Protein AF-0000000066093335 (afdb_homodimer)

Foldseek 3Di:
DQAQFFFDDDPVLVVLLVVQVPDPFFFPDDLQVVLQVLLCVLQVADGKGKFQALLLVLLLLLLLLVLAAFEEEEALQADLSNQVSNVVSRHHYDHAYPDLLSWGDLVSVLVVVVVPPPRHSAYETECPLQADDPLVSNLVSCVVSVHFYEYANQQHQVKDFQNGGPQERGQKYKHWQPRLHLHHLVGIMMITHNDPSSNVSSNCQCCQCWDDDDDPDIDRPDGHDNGTDTSSSSSSSSVSSVCRVVFLVLLVVLLVVCCVLVPPDPFWAWNDHDPSIGGSSSWTKTFGDPVCLVCVVVLQVQCVVVVWHKDFRDDRNCPDPVNCVVPNDDDDPSNVSRRSTIMTTHRTSVDDVVNSVSRSVSSVVSSVVVVVVVVD/DQAQFFFDDDPVLVVLLVVQVPDPFFFPDDLQVVLQVLLCVLQVADGKGKFQALLLVLLLLLLLLVLAAFEEEEALQADLSNQVSNVSSRHHYDHAYPDLLSWGDLVSVLVVVVVPPPRYSAYETECPLQADDPLVSNLVSCVVSVHFYEYANQQHQVKDFQNGGPQERGQKYKHWQPRLHLHHLVGIMMITHNDPSSNVSSNCQCCQCKDDDDDPDIDRDDGHDNGTDTSSSSSSSSVSSVCRVVFLVLLVVLLVVCCVLVPPDPFWAWNDHDPSIGGSSSWTKTFGDPVCLVCVVVLQVQCVVVVWHKDFRDDRNCPDPVNCVVPNDDDHPSNVSRRSTIMTTHGTSVDDVVNSVSSSVSSVVSSVVVVVVVVD

Nearest PDB structures (foldseek):
  2fn6-assembly1_B  TM=9.692E-01  e=1.806E-43  Helicobacter pylori 26695
  4lc3-assembly1_B  TM=9.459E-01  e=5.164E-31  Burkholderia cenocepacia J2315
  4ztc-assembly1_A-2  TM=9.336E-01  e=1.212E-28  Campylobacter jejuni
  4zah-assembly4_H  TM=9.141E-01  e=3.539E-29  Escherichia coli K-12
  1o69-assembly1_A  TM=9.150E-01  e=3.534E-28  Campylobacter jejuni

Secondary structure (DSSP, 8-state):
-B-S------HHHHHHHHHHHTSS-SBSSHHHHHHHHHHHHHHT-SEEEEES-HHHHHHHHHHHTT-TTSEEEE-SSS-THHHHHHHHTT-EEEE--B-TTSSB-HHHHHHHHHH--TTEEEEEEE-GGG----HHHHHHHHHHHT--EEEE-TT-TT-EETTEETTSSSSEEEEE--TTSSS--SS-EEEEES-HHHHHHHHHHHBTTEEE-STT-EEE-S---B-PPBHHHHHHHHHHHHHHHHHHHHHHHHHHHHHHHTTT-SSEEE-PPPTTEE---S-EEEEE-GGGGGGHHHHHHHHHHTTB--B-----GGGSHHHHHHH-----HHHHHHHHHEEEE---TT--HHHHHHHHHHHHHHHHHHHHHHH-/-B-S------HHHHHHHHHHHTSS-SBSSHHHHHHHHHHHHHHT-SEEEEES-HHHHHHHHHHHTT-TTSEEEE-SSS-THHHHHHHHTT-EEEE--B-TTSSB-HHHHHHHHHH--TTEEEEEEE-GGG----HHHHHHHHHHHT--EEEE-TT-TT-EETTEETTSSSSEEEEE--TTSSS--SS-EEEEES-HHHHHHHHHHHBTTEEE-STT-EEE-S---B-PPBHHHHHHHHHHHHHHHHHHHHHHHHHHHHHHHTTT-SSEEE-PPPTTEE---S-EEEEE-GGGGGGHHHHHHHHHHTTB--B-----GGGSHHHHHHH-----HHHHHHHHHEEEE---TT--HHHHHHHHHHHHHHHHHHHHHHH-

InterPro domains:
  IPR000653 DegT/DnrJ/EryC1/StrS aminotransferase [PF01041] (8-362)
  IPR000653 DegT/DnrJ/EryC1/StrS aminotransferase [PIRSF000390] (2-369)
  IPR000653 DegT/DnrJ/EryC1/StrS aminotransferase [PTHR30244] (1-366)
  IPR000653 DegT/DnrJ/EryC1/StrS aminotransferase [cd00616] (13-363)
  IPR015421 Pyridoxal phosphate-dependent transferase, major domain [G3DSA:3.40.640.10] (1-243)
  IPR015422 Pyridoxal phosphate-dependent transferase, small domain [G3DSA:3.90.1150.10] (247-372)
  IPR015424 Pyridoxal phosphate-dependent transferase [SSF53383] (3-369)
  IPR020026 UDP-4-amino-4,6-dideoxy-N-acetyl-beta-L-altrosamine transaminase [TIGR03588] (1-367)

pLDDT: mean 97.25, std 5.16, range [36.69, 98.94]

Solvent-accessible surface area (backbone atoms only — not comparable to full-atom values): 37496 Å² total; per-residue (Å²): 113,47,44,28,48,57,62,88,77,55,69,70,45,50,53,42,33,52,54,33,62,69,43,97,51,42,46,86,34,69,38,42,56,52,28,26,50,49,51,16,63,74,36,68,34,75,34,48,38,64,19,39,17,33,44,53,25,45,23,39,52,36,42,64,63,61,22,53,80,19,31,32,41,28,50,35,58,39,69,58,47,70,63,47,16,36,45,74,34,44,23,45,80,45,72,38,50,33,43,94,68,50,23,62,27,64,67,59,48,48,57,50,47,71,75,64,52,86,58,47,39,30,38,38,46,48,17,39,45,3,39,67,52,69,53,68,64,48,51,50,51,28,58,74,67,71,32,52,36,34,34,43,27,37,38,14,65,85,9,27,53,72,89,35,41,48,52,49,84,37,63,34,17,31,31,34,15,34,41,65,31,85,38,37,31,44,48,14,16,23,34,28,18,72,49,58,68,55,45,52,49,32,51,33,31,30,50,43,15,48,44,81,70,57,94,78,43,62,38,29,69,42,94,35,40,72,34,67,41,29,14,37,35,23,39,29,35,48,55,35,59,74,45,34,66,62,40,38,50,43,12,47,53,49,47,49,52,47,57,62,72,50,57,89,47,94,60,40,49,72,68,83,77,56,88,57,44,40,58,25,37,47,40,44,53,36,34,39,38,77,91,44,38,88,43,41,65,58,52,53,51,52,36,45,74,72,35,36,28,60,44,58,81,34,65,43,41,55,72,21,60,37,36,29,73,72,71,39,91,76,86,44,69,51,48,55,52,46,48,53,25,36,37,24,37,58,31,34,52,88,57,53,68,68,55,49,49,51,52,53,53,52,51,50,52,52,52,52,50,54,55,49,61,67,76,97,114,47,44,28,48,59,63,88,76,54,70,70,46,51,52,42,32,51,54,34,62,68,42,94,51,41,47,87,35,68,36,41,55,50,28,24,50,50,51,16,64,74,37,69,34,75,34,48,36,66,19,40,17,33,42,54,25,46,23,39,52,37,43,63,63,61,22,53,80,19,31,32,41,27,50,34,58,39,69,59,47,70,61,47,16,37,45,75,34,43,21,43,80,44,73,39,50,34,44,95,68,50,22,61,27,64,68,60,46,48,57,50,47,71,74,64,52,86,57,46,40,29,38,38,46,49,18,38,45,3,41,69,53,70,54,68,64,47,51,51,51,29,59,74,68,72,31,52,37,33,33,43,27,38,38,14,65,82,8,27,53,72,88,35,43,48,53,50,83,37,61,34,17,32,32,34,16,34,42,65,32,83,38,38,32,44,47,14,15,24,33,28,17,74,48,58,68,55,45,52,49,35,52,33,30,29,52,42,14,48,45,80,68,58,93,78,44,62,40,30,68,42,96,36,39,73,34,67,41,28,14,38,36,24,38,28,35,46,55,36,59,75,45,34,66,63,41,38,50,43,14,47,52,48,48,51,51,48,57,62,72,50,57,89,48,94,58,40,47,72,68,83,77,56,90,58,45,40,59,28,37,46,42,44,54,35,34,40,38,76,92,45,38,87,44,42,66,60,52,53,52,52,36,44,73,71,36,38,30,62,46,58,83,34,67,42,41,56,71,21,59,37,36,30,73,71,72,39,93,75,86,42,70,51,47,54,52,45,47,54,24,36,38,24,36,60,31,34,53,89,58,53,70,69,54,49,49,51,50,53,53,52,52,51,53,53,52,53,50,55,55,50,60,68,75,96

Structure (mmCIF, N/CA/C/O backbone):
data_AF-0000000066093335-model_v1
#
loop_
_entity.id
_entity.type
_entity.pdbx_description
1 polymer 'UDP-4-amino-4,6-dideoxy-N-acetyl-beta-L-altrosamine transaminase'
#
loop_
_atom_site.group_PDB
_atom_site.id
_atom_site.type_symbol
_atom_site.label_atom_id
_atom_site.label_alt_id
_atom_site.label_comp_id
_atom_site.label_asym_id
_atom_site.label_entity_id
_atom_site.label_seq_id
_atom_site.pdbx_PDB_ins_code
_atom_site.Cartn_x
_atom_site.Cartn_y
_atom_site.Cartn_z
_atom_site.occupancy
_atom_site.B_iso_or_equiv
_atom_site.auth_seq_id
_atom_site.auth_comp_id
_atom_site.auth_asym_id
_atom_site.auth_atom_id
_atom_site.pdbx_PDB_model_num
ATOM 1 N N . MET A 1 1 ? 9.398 27.891 -8.133 1 90.19 1 MET A N 1
ATOM 2 C CA . MET A 1 1 ? 8.391 28.016 -7.094 1 90.19 1 MET A CA 1
ATOM 3 C C . MET A 1 1 ? 8.891 27.453 -5.77 1 90.19 1 MET A C 1
ATOM 5 O O . MET A 1 1 ? 9.484 26.375 -5.738 1 90.19 1 MET A O 1
ATOM 9 N N . LEU A 1 2 ? 8.789 28.297 -4.738 1 95.31 2 LEU A N 1
ATOM 10 C CA . LEU A 1 2 ? 9.094 27.828 -3.383 1 95.31 2 LEU A CA 1
ATOM 11 C C . LEU A 1 2 ? 7.867 27.188 -2.74 1 95.31 2 LEU A C 1
ATOM 13 O O . LEU A 1 2 ? 6.984 27.891 -2.24 1 95.31 2 LEU A O 1
ATOM 17 N N . THR A 1 3 ? 7.891 25.828 -2.682 1 94.75 3 THR A N 1
ATOM 18 C CA . THR A 1 3 ? 6.719 25.109 -2.201 1 94.75 3 THR A CA 1
ATOM 19 C C . THR A 1 3 ? 6.664 25.125 -0.676 1 94.75 3 THR A C 1
ATOM 21 O O . THR A 1 3 ? 7.668 25.406 -0.016 1 94.75 3 THR A O 1
ATOM 24 N N . TYR A 1 4 ? 5.473 24.828 -0.169 1 94.56 4 TYR A N 1
ATOM 25 C CA . TYR A 1 4 ? 5.297 24.875 1.278 1 94.56 4 TYR A CA 1
ATOM 26 C C . TYR A 1 4 ? 6.152 23.812 1.965 1 94.56 4 TYR A C 1
ATOM 28 O O . TYR A 1 4 ? 6.449 23.938 3.156 1 94.56 4 TYR A O 1
ATOM 36 N N . SER A 1 5 ? 6.469 22.703 1.222 1 92.56 5 SER A N 1
ATOM 37 C CA . SER A 1 5 ? 7.309 21.594 1.674 1 92.56 5 SER A CA 1
ATOM 38 C C . SER A 1 5 ? 8.117 21 0.52 1 92.56 5 SER A C 1
ATOM 40 O O . SER A 1 5 ? 7.801 21.234 -0.648 1 92.56 5 SER A O 1
ATOM 42 N N . HIS A 1 6 ? 9.203 20.328 0.887 1 92.12 6 HIS A N 1
ATOM 43 C CA . HIS A 1 6 ? 10.047 19.719 -0.131 1 92.12 6 HIS A CA 1
ATOM 44 C C . HIS A 1 6 ? 10.867 18.578 0.449 1 92.12 6 HIS A C 1
ATOM 46 O O . HIS A 1 6 ? 11.438 18.703 1.535 1 92.12 6 HIS A O 1
ATOM 52 N N . GLN A 1 7 ? 10.938 17.484 -0.279 1 93.75 7 GLN A N 1
ATOM 53 C CA . GLN A 1 7 ? 11.797 16.375 0.151 1 93.75 7 GLN A CA 1
ATOM 54 C C . GLN A 1 7 ? 13.273 16.75 0.045 1 93.75 7 GLN A C 1
ATOM 56 O O . GLN A 1 7 ? 13.633 17.641 -0.725 1 93.75 7 GLN A O 1
ATOM 61 N N . ASN A 1 8 ? 14.047 16.094 0.83 1 95.12 8 ASN A N 1
ATOM 62 C CA . ASN A 1 8 ? 15.5 16.203 0.784 1 95.12 8 ASN A CA 1
ATOM 63 C C . ASN A 1 8 ? 16.156 14.93 0.277 1 95.12 8 ASN A C 1
ATOM 65 O O . ASN A 1 8 ? 16.203 13.922 0.992 1 95.12 8 ASN A O 1
ATOM 69 N N . ILE A 1 9 ? 16.641 14.898 -0.975 1 97.19 9 ILE A N 1
ATOM 70 C CA . ILE A 1 9 ? 17.359 13.773 -1.562 1 97.19 9 ILE A CA 1
ATOM 71 C C . ILE A 1 9 ? 18.766 14.211 -1.969 1 97.19 9 ILE A C 1
ATOM 73 O O . ILE A 1 9 ? 18.922 15.094 -2.816 1 97.19 9 ILE A O 1
ATOM 77 N N . ASP A 1 10 ? 19.781 13.68 -1.357 1 96.94 10 ASP A N 1
ATOM 78 C CA . ASP A 1 10 ? 21.156 14.008 -1.724 1 96.94 10 ASP A CA 1
ATOM 79 C C . ASP A 1 10 ? 21.891 12.766 -2.203 1 96.94 10 ASP A C 1
ATOM 81 O O . ASP A 1 10 ? 21.281 11.719 -2.439 1 96.94 10 ASP A O 1
ATOM 85 N N . GLN A 1 11 ? 23.188 12.906 -2.451 1 97.5 11 GLN A N 1
ATOM 86 C CA . GLN A 1 11 ? 23.969 11.828 -3.043 1 97.5 11 GLN A CA 1
ATOM 87 C C . GLN A 1 11 ? 24.016 10.609 -2.123 1 97.5 11 GLN A C 1
ATOM 89 O O . GLN A 1 11 ? 24.047 9.477 -2.596 1 97.5 11 GLN A O 1
ATOM 94 N N . SER A 1 12 ? 24.062 10.797 -0.814 1 98.19 12 SER A N 1
ATOM 95 C CA . SER A 1 12 ? 24.094 9.664 0.108 1 98.19 12 SER A CA 1
ATOM 96 C C . SER A 1 12 ? 22.844 8.82 -0.009 1 98.19 12 SER A C 1
ATOM 98 O O . SER A 1 12 ? 22.875 7.602 0.182 1 98.19 12 SER A O 1
ATOM 100 N N . ASP A 1 13 ? 21.688 9.414 -0.302 1 98.19 13 ASP A N 1
ATOM 101 C CA . ASP A 1 13 ? 20.438 8.688 -0.544 1 98.19 13 ASP A CA 1
ATOM 102 C C . ASP A 1 13 ? 20.547 7.844 -1.812 1 98.19 13 ASP A C 1
ATOM 104 O O . ASP A 1 13 ? 20.125 6.684 -1.822 1 98.19 13 ASP A O 1
ATOM 108 N N . ILE A 1 14 ? 21.062 8.469 -2.857 1 97.56 14 ILE A N 1
ATOM 109 C CA . ILE A 1 14 ? 21.219 7.785 -4.137 1 97.56 14 ILE A CA 1
ATOM 110 C C . ILE A 1 14 ? 22.141 6.57 -3.965 1 97.56 14 ILE A C 1
ATOM 112 O O . ILE A 1 14 ? 21.828 5.484 -4.461 1 97.56 14 ILE A O 1
ATOM 116 N N . ASP A 1 15 ? 23.219 6.738 -3.242 1 97.88 15 ASP A N 1
ATOM 117 C CA . ASP A 1 15 ? 24.188 5.656 -3.016 1 97.88 15 ASP A CA 1
ATOM 118 C C . ASP A 1 15 ? 23.531 4.512 -2.236 1 97.88 15 ASP A C 1
ATOM 120 O O . ASP A 1 15 ? 23.75 3.34 -2.557 1 97.88 15 ASP A O 1
ATOM 124 N N . THR A 1 16 ? 22.828 4.879 -1.236 1 97.38 16 THR A 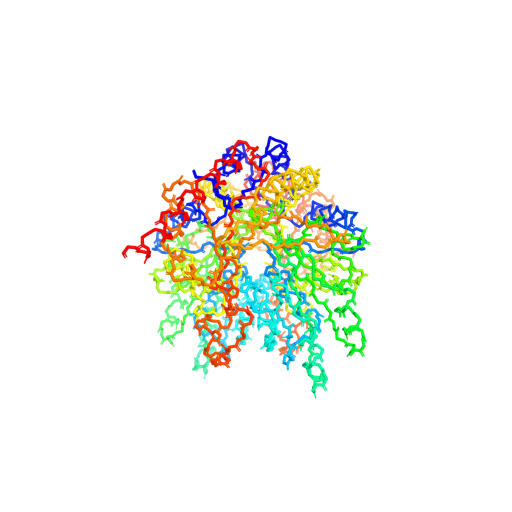N 1
ATOM 125 C CA . THR A 1 16 ? 22.156 3.885 -0.402 1 97.38 16 THR A CA 1
ATOM 126 C C . THR A 1 16 ? 21.141 3.088 -1.215 1 97.38 16 THR A C 1
ATOM 128 O O . THR A 1 16 ? 21.047 1.868 -1.069 1 97.38 16 THR A O 1
ATOM 131 N N . LEU A 1 17 ? 20.406 3.748 -2.018 1 96.69 17 LEU A N 1
ATOM 132 C CA . LEU A 1 17 ? 19.406 3.084 -2.838 1 96.69 17 LEU A CA 1
ATOM 133 C C . LEU A 1 17 ? 20.062 2.18 -3.875 1 96.69 17 LEU A C 1
ATOM 135 O O . LEU A 1 17 ? 19.562 1.087 -4.156 1 96.69 17 LEU A O 1
ATOM 139 N N . THR A 1 18 ? 21.109 2.656 -4.492 1 96.69 18 THR A N 1
ATOM 140 C CA . THR A 1 18 ? 21.859 1.867 -5.469 1 96.69 18 THR A CA 1
ATOM 141 C C . THR A 1 18 ? 22.344 0.559 -4.852 1 96.69 18 THR A C 1
ATOM 143 O O . THR A 1 18 ? 22.219 -0.504 -5.465 1 96.69 18 THR A O 1
ATOM 146 N N . LYS A 1 19 ? 22.844 0.656 -3.676 1 97.12 19 LYS A N 1
ATOM 147 C CA . LYS A 1 19 ? 23.312 -0.534 -2.971 1 97.12 19 LYS A CA 1
ATOM 148 C C . LYS A 1 19 ? 22.156 -1.49 -2.688 1 97.12 19 LYS A C 1
ATOM 150 O O . LYS A 1 19 ? 22.281 -2.701 -2.875 1 97.12 19 LYS A O 1
ATOM 155 N N . ALA A 1 20 ? 21.031 -0.947 -2.219 1 96.94 20 ALA A N 1
ATOM 156 C CA . ALA A 1 20 ? 19.875 -1.762 -1.885 1 96.94 20 ALA A CA 1
ATOM 157 C C . ALA A 1 20 ? 19.328 -2.473 -3.119 1 96.94 20 ALA A C 1
ATOM 159 O O . ALA A 1 20 ? 18.844 -3.602 -3.029 1 96.94 20 ALA A O 1
ATOM 160 N N . LEU A 1 21 ? 19.391 -1.822 -4.301 1 95.75 21 LEU A N 1
ATOM 161 C CA . LEU A 1 21 ? 18.875 -2.379 -5.547 1 95.75 21 LEU A CA 1
ATOM 162 C C . LEU A 1 21 ? 19.703 -3.576 -5.992 1 95.75 21 LEU A C 1
ATOM 164 O O . LEU A 1 21 ? 19.219 -4.445 -6.715 1 95.75 21 LEU A O 1
ATOM 168 N N . LYS A 1 22 ? 20.891 -3.604 -5.574 1 94.31 22 LYS A N 1
ATOM 169 C CA . LYS A 1 22 ? 21.812 -4.672 -5.98 1 94.31 22 LYS A CA 1
ATOM 170 C C . LYS A 1 22 ? 21.734 -5.852 -5.016 1 94.31 22 LYS A C 1
ATOM 172 O O . LYS A 1 22 ? 22.312 -6.906 -5.27 1 94.31 22 LYS A O 1
ATOM 177 N N . ASP A 1 23 ? 21 -5.68 -3.938 1 93.12 23 ASP A N 1
ATOM 178 C CA . ASP A 1 23 ? 20.875 -6.746 -2.949 1 93.12 23 ASP A CA 1
ATOM 179 C C . ASP A 1 23 ? 20.047 -7.906 -3.5 1 93.12 23 ASP A C 1
ATOM 181 O O . ASP A 1 23 ? 19.281 -7.738 -4.457 1 93.12 23 ASP A O 1
ATOM 185 N N . GLU A 1 24 ? 20.203 -9.086 -2.836 1 91.56 24 GLU A N 1
ATOM 186 C CA . GLU A 1 24 ? 19.516 -10.312 -3.246 1 91.56 24 GLU A CA 1
ATOM 187 C C . GLU A 1 24 ? 18.016 -10.219 -2.971 1 91.56 24 GLU A C 1
ATOM 189 O O . GLU A 1 24 ? 17.219 -10.828 -3.676 1 91.56 24 GLU A O 1
ATOM 194 N N . ILE A 1 25 ? 17.672 -9.523 -1.938 1 94.75 25 ILE A N 1
ATOM 195 C CA . ILE A 1 25 ? 16.281 -9.422 -1.516 1 94.75 25 ILE A CA 1
ATOM 196 C C . ILE A 1 25 ? 15.82 -7.969 -1.634 1 94.75 25 ILE A C 1
ATOM 198 O O . ILE A 1 25 ? 16.359 -7.082 -0.969 1 94.75 25 ILE A O 1
ATOM 202 N N . LEU A 1 26 ? 14.852 -7.711 -2.455 1 96.88 26 LEU A N 1
ATOM 203 C CA . LEU A 1 26 ? 14.383 -6.355 -2.715 1 96.88 26 LEU A CA 1
ATOM 204 C C . LEU A 1 26 ? 13.203 -6.008 -1.81 1 96.88 26 LEU A C 1
ATOM 206 O O . LEU A 1 26 ? 12.844 -4.836 -1.672 1 96.88 26 LEU A O 1
ATOM 210 N N . THR A 1 27 ? 12.531 -6.977 -1.245 1 96.69 27 THR A N 1
ATOM 211 C CA . THR A 1 27 ? 11.406 -6.797 -0.334 1 96.69 27 THR A CA 1
ATOM 212 C C . THR A 1 27 ? 11.328 -7.949 0.663 1 96.69 27 THR A C 1
ATOM 214 O O . THR A 1 27 ? 11.75 -9.07 0.361 1 96.69 27 THR A O 1
ATOM 217 N N . GLY A 1 28 ? 10.859 -7.578 1.871 1 95.12 28 GLY A N 1
ATOM 218 C CA . GLY A 1 28 ? 10.711 -8.586 2.91 1 95.12 28 GLY A CA 1
ATOM 219 C C . GLY A 1 28 ? 12.039 -9.047 3.484 1 95.12 28 GLY A C 1
ATOM 220 O O . GLY A 1 28 ? 12.141 -10.141 4.039 1 95.12 28 GLY A O 1
ATOM 221 N N . GLY A 1 29 ? 13.07 -8.258 3.301 1 96.69 29 GLY A N 1
ATOM 222 C CA . GLY A 1 29 ? 14.398 -8.664 3.732 1 96.69 29 GLY A CA 1
ATOM 223 C C . GLY A 1 29 ? 14.875 -7.93 4.973 1 96.69 29 GLY A C 1
ATOM 224 O O . GLY A 1 29 ? 14.062 -7.445 5.762 1 96.69 29 GLY A O 1
ATOM 225 N N . LYS A 1 30 ? 16.156 -7.918 5.184 1 97.75 30 LYS A N 1
ATOM 226 C CA . LYS A 1 30 ? 16.766 -7.453 6.426 1 97.75 30 LYS A CA 1
ATOM 227 C C . LYS A 1 30 ? 16.594 -5.945 6.59 1 97.75 30 LYS A C 1
ATOM 229 O O . LYS A 1 30 ? 16.578 -5.438 7.715 1 97.75 30 LYS A O 1
ATOM 234 N N . LYS A 1 31 ? 16.516 -5.16 5.449 1 98.56 31 LYS A N 1
ATOM 235 C CA . LYS A 1 31 ? 16.422 -3.705 5.539 1 98.56 31 LYS A CA 1
ATOM 236 C C . LYS A 1 31 ? 15.117 -3.281 6.223 1 98.56 31 LYS A C 1
ATOM 238 O O . LYS A 1 31 ? 15.047 -2.207 6.82 1 98.56 31 LYS A O 1
ATOM 243 N N . VAL A 1 32 ? 14.047 -4.137 6.125 1 98.75 32 VAL A N 1
ATOM 244 C CA . VAL A 1 32 ? 12.789 -3.85 6.801 1 98.75 32 VAL A CA 1
ATOM 245 C C . VAL A 1 32 ? 13.008 -3.83 8.312 1 98.75 32 VAL A C 1
ATOM 247 O O . VAL A 1 32 ? 12.664 -2.85 8.984 1 98.75 32 VAL A O 1
ATOM 250 N N . ASN A 1 33 ? 13.648 -4.867 8.82 1 98.62 33 ASN A N 1
ATOM 251 C CA . ASN A 1 33 ? 13.938 -4.945 10.25 1 98.62 33 ASN A CA 1
ATOM 252 C C . ASN A 1 33 ? 14.891 -3.836 10.688 1 98.62 33 ASN A C 1
ATOM 254 O O . ASN A 1 33 ? 14.727 -3.27 11.773 1 98.62 33 ASN A O 1
ATOM 258 N N . GLU A 1 34 ? 15.867 -3.582 9.883 1 98.88 34 GLU A N 1
ATOM 259 C CA . GLU A 1 34 ? 16.844 -2.543 10.211 1 98.88 34 GLU A CA 1
ATOM 260 C C . GLU A 1 34 ? 16.172 -1.178 10.328 1 98.88 34 GLU A C 1
ATOM 262 O O . GLU A 1 34 ? 16.5 -0.396 11.227 1 98.88 34 GLU A O 1
ATOM 267 N N . PHE A 1 35 ? 15.289 -0.874 9.43 1 98.94 35 PHE A N 1
ATOM 268 C CA . PHE A 1 35 ? 14.594 0.404 9.484 1 98.94 35 PHE A CA 1
ATOM 269 C C . PHE A 1 35 ? 13.695 0.479 10.711 1 98.94 35 PHE A C 1
ATOM 271 O O . PHE A 1 35 ? 13.648 1.509 11.391 1 98.94 35 PHE A O 1
ATOM 278 N N . GLU A 1 36 ? 12.953 -0.623 11 1 98.94 36 GLU A N 1
ATOM 279 C CA . GLU A 1 36 ? 12.117 -0.68 12.195 1 98.94 36 GLU A CA 1
ATOM 280 C C . GLU A 1 36 ? 12.953 -0.471 13.453 1 98.94 36 GLU A C 1
ATOM 282 O O . GLU A 1 36 ? 12.57 0.288 14.344 1 98.94 36 GLU A O 1
ATOM 287 N N . GLU A 1 37 ? 14.094 -1.074 13.508 1 98.88 37 GLU A N 1
ATOM 288 C CA . GLU A 1 37 ? 15 -0.913 14.641 1 98.88 37 GLU A CA 1
ATOM 289 C C . GLU A 1 37 ? 15.508 0.522 14.742 1 98.88 37 GLU A C 1
ATOM 291 O O . GLU A 1 37 ? 15.602 1.077 15.844 1 98.88 37 GLU A O 1
ATOM 296 N N . ALA A 1 38 ? 15.883 1.096 13.633 1 98.94 38 ALA A N 1
ATOM 297 C CA . ALA A 1 38 ? 16.359 2.477 13.609 1 98.94 38 ALA A CA 1
ATOM 298 C C . ALA A 1 38 ? 15.297 3.434 14.141 1 98.94 38 ALA A C 1
ATOM 300 O O . ALA A 1 38 ? 15.609 4.371 14.875 1 98.94 38 ALA A O 1
ATOM 301 N N . LEU A 1 39 ? 14.062 3.209 13.75 1 98.88 39 LEU A N 1
ATOM 302 C CA . LEU A 1 39 ? 12.961 4.027 14.242 1 98.88 39 LEU A CA 1
ATOM 303 C C . LEU A 1 39 ? 12.805 3.887 15.75 1 98.88 39 LEU A C 1
ATOM 305 O O . LEU A 1 39 ? 12.625 4.879 16.453 1 98.88 39 LEU A O 1
ATOM 309 N N . CYS A 1 40 ? 12.828 2.637 16.203 1 98.81 40 CYS A N 1
ATOM 310 C CA . CYS A 1 40 ? 12.711 2.377 17.641 1 98.81 40 CYS A CA 1
ATOM 311 C C . CYS A 1 40 ? 13.812 3.098 18.406 1 98.81 40 CYS A C 1
ATOM 313 O O . CYS A 1 40 ? 13.539 3.75 19.422 1 98.81 40 CYS A O 1
ATOM 315 N N . GLU A 1 41 ? 15 2.975 17.938 1 98.69 41 GLU A N 1
ATOM 316 C CA . GLU A 1 41 ? 16.141 3.619 18.594 1 98.69 41 GLU A CA 1
ATOM 317 C C . GLU A 1 41 ? 15.984 5.137 18.594 1 98.69 41 GLU A C 1
ATOM 319 O O . GLU A 1 41 ? 16.234 5.785 19.609 1 98.69 41 GLU A O 1
ATOM 324 N N . TYR A 1 42 ? 15.609 5.695 17.516 1 98.5 42 TYR A N 1
ATOM 325 C CA . TYR A 1 42 ? 15.484 7.141 17.375 1 98.5 42 TYR A CA 1
ATOM 326 C C . TYR A 1 42 ? 14.445 7.699 18.344 1 98.5 42 TYR A C 1
ATOM 328 O O . TYR A 1 42 ? 14.641 8.766 18.922 1 98.5 42 TYR A O 1
ATOM 336 N N . MET A 1 43 ? 13.281 7.008 18.531 1 97.75 43 MET A N 1
ATOM 337 C CA . MET A 1 43 ? 12.156 7.551 19.281 1 97.75 43 MET A CA 1
ATOM 338 C C . MET A 1 43 ? 12.164 7.039 20.719 1 97.75 43 MET A C 1
ATOM 340 O O . MET A 1 43 ? 11.422 7.539 21.562 1 97.75 43 MET A O 1
ATOM 344 N N . GLY A 1 44 ? 12.992 6.039 20.984 1 97.62 44 GLY A N 1
ATOM 345 C CA . GLY A 1 44 ? 13 5.441 22.312 1 97.62 44 GLY A CA 1
ATOM 346 C C . GLY A 1 44 ? 11.789 4.566 22.578 1 97.62 44 GLY A C 1
ATOM 347 O O . GLY A 1 44 ? 11.234 4.59 23.672 1 97.62 44 GLY A O 1
ATOM 348 N N . VAL A 1 45 ? 11.281 3.914 21.594 1 98.06 45 VAL A N 1
ATOM 349 C CA . VAL A 1 45 ? 10.172 2.969 21.703 1 98.06 45 VAL A CA 1
ATOM 350 C C . VAL A 1 45 ? 10.68 1.549 21.469 1 98.06 45 VAL A C 1
ATOM 352 O O . VAL A 1 45 ? 11.789 1.355 20.969 1 98.06 45 VAL A O 1
ATOM 355 N N . LYS A 1 46 ? 9.906 0.528 21.781 1 98.69 46 LYS A N 1
ATOM 356 C CA . LYS A 1 46 ? 10.414 -0.839 21.797 1 98.69 46 LYS A CA 1
ATOM 357 C C . LYS A 1 46 ? 10.148 -1.542 20.469 1 98.69 46 LYS A C 1
ATOM 359 O O . LYS A 1 46 ? 10.938 -2.385 20.031 1 98.69 46 LYS A O 1
ATOM 364 N N . HIS A 1 47 ? 9.016 -1.274 19.844 1 98.88 47 HIS A N 1
ATOM 365 C CA . HIS A 1 47 ? 8.617 -2.029 18.656 1 98.88 47 HIS A CA 1
ATOM 366 C C . HIS A 1 47 ? 8.109 -1.104 17.562 1 98.88 47 HIS A C 1
ATOM 368 O O . HIS A 1 47 ? 7.555 -0.041 17.844 1 98.88 47 HIS A O 1
ATOM 374 N N . ALA A 1 48 ? 8.328 -1.461 16.328 1 98.94 48 ALA A N 1
ATOM 375 C CA . ALA A 1 48 ? 7.863 -0.716 15.164 1 98.94 48 ALA A CA 1
ATOM 376 C C . ALA A 1 48 ? 7.477 -1.659 14.031 1 98.94 48 ALA A C 1
ATOM 378 O O . ALA A 1 48 ? 7.977 -2.783 13.953 1 98.94 48 ALA A O 1
ATOM 379 N N . CYS A 1 49 ? 6.578 -1.268 13.242 1 98.94 49 CYS A N 1
ATOM 380 C CA . CYS A 1 49 ? 6.211 -1.905 11.977 1 98.94 49 CYS A CA 1
ATOM 381 C C . CYS A 1 49 ? 6.133 -0.882 10.852 1 98.94 49 CYS A C 1
ATOM 383 O O . CYS A 1 49 ? 5.352 0.068 10.922 1 98.94 49 CYS A O 1
ATOM 385 N N . VAL A 1 50 ? 6.984 -1.051 9.859 1 98.94 50 VAL A N 1
ATOM 386 C CA . VAL A 1 50 ? 6.918 -0.158 8.703 1 98.94 50 VAL A CA 1
ATOM 387 C C . VAL A 1 50 ? 5.93 -0.709 7.68 1 98.94 50 VAL A C 1
ATOM 389 O O . VAL A 1 50 ? 5.781 -1.926 7.543 1 98.94 50 VAL A O 1
ATOM 392 N N . LEU A 1 51 ? 5.223 0.149 7.035 1 98.88 51 LEU A N 1
ATOM 393 C CA . LEU A 1 51 ? 4.195 -0.186 6.055 1 98.88 51 LEU A CA 1
ATOM 394 C C . LEU A 1 51 ? 4.32 0.696 4.816 1 98.88 51 LEU A C 1
ATOM 396 O O . LEU A 1 51 ? 5.059 1.683 4.82 1 98.88 51 LEU A O 1
ATOM 400 N N . ASN A 1 52 ? 3.574 0.394 3.777 1 98.81 52 ASN A N 1
ATOM 401 C CA . ASN A 1 52 ? 3.697 1.046 2.479 1 98.81 52 ASN A CA 1
ATOM 402 C C . ASN A 1 52 ? 3.111 2.455 2.5 1 98.81 52 ASN A C 1
ATOM 404 O O . ASN A 1 52 ? 3.305 3.227 1.561 1 98.81 52 ASN A O 1
ATOM 408 N N . SER A 1 53 ? 2.387 2.814 3.551 1 98.75 53 SER A N 1
ATOM 409 C CA . SER A 1 53 ? 1.839 4.156 3.723 1 98.75 53 SER A CA 1
ATOM 410 C C . SER A 1 53 ? 1.397 4.395 5.16 1 98.75 53 SER A C 1
ATOM 412 O O . SER A 1 53 ? 1.22 3.445 5.926 1 98.75 53 SER A O 1
ATOM 414 N N . ALA A 1 54 ? 1.251 5.676 5.508 1 98.81 54 ALA A N 1
ATOM 415 C CA . ALA A 1 54 ? 0.682 5.996 6.812 1 98.81 54 ALA A CA 1
ATOM 416 C C . ALA A 1 54 ? -0.787 5.586 6.887 1 98.81 54 ALA A C 1
ATOM 418 O O . ALA A 1 54 ? -1.273 5.188 7.945 1 98.81 54 ALA A O 1
ATOM 419 N N . THR A 1 55 ? -1.532 5.672 5.777 1 98.88 55 THR A N 1
ATOM 420 C CA . THR A 1 55 ? -2.916 5.211 5.734 1 98.88 55 THR A CA 1
ATOM 421 C C . THR A 1 55 ? -3.008 3.734 6.105 1 98.88 55 THR A C 1
ATOM 423 O O . THR A 1 55 ? -3.855 3.342 6.906 1 98.88 55 THR A O 1
ATOM 426 N N . SER A 1 56 ? -2.119 2.932 5.5 1 98.88 56 SER A N 1
ATOM 427 C CA . SER A 1 56 ? -2.059 1.515 5.84 1 98.88 56 SER A CA 1
ATOM 428 C C . SER A 1 56 ? -1.725 1.315 7.316 1 98.88 56 SER A C 1
ATOM 430 O O . SER A 1 56 ? -2.275 0.426 7.969 1 98.88 56 SER A O 1
ATOM 432 N N . ALA A 1 57 ? -0.798 2.113 7.801 1 98.94 57 ALA A N 1
ATOM 433 C CA . ALA A 1 57 ? -0.417 2.045 9.211 1 98.94 57 ALA A CA 1
ATOM 434 C C . ALA A 1 57 ? -1.61 2.336 10.117 1 98.94 57 ALA A C 1
ATOM 436 O O . ALA A 1 57 ? -1.861 1.605 11.078 1 98.94 57 ALA A O 1
ATOM 437 N N . LEU A 1 58 ? -2.34 3.393 9.82 1 98.94 58 LEU A N 1
ATOM 438 C CA . LEU A 1 58 ? -3.541 3.754 10.57 1 98.94 58 LEU A CA 1
ATOM 439 C C . LEU A 1 58 ? -4.578 2.637 10.508 1 98.94 58 LEU A C 1
ATOM 441 O O . LEU A 1 58 ? -5.141 2.25 11.531 1 98.94 58 LEU A O 1
ATOM 445 N N . HIS A 1 59 ? -4.805 2.125 9.312 1 98.94 59 HIS A N 1
ATOM 446 C CA . HIS A 1 59 ? -5.793 1.07 9.117 1 98.94 59 HIS A CA 1
ATOM 447 C C . HIS A 1 59 ? -5.496 -0.136 10 1 98.94 59 HIS A C 1
ATOM 449 O O . HIS A 1 59 ? -6.379 -0.615 10.719 1 98.94 59 HIS A O 1
ATOM 455 N N . LEU A 1 60 ? -4.266 -0.588 9.922 1 98.94 60 LEU A N 1
ATOM 456 C CA . LEU A 1 60 ? -3.93 -1.792 10.68 1 98.94 60 LEU A CA 1
ATOM 457 C C . LEU A 1 60 ? -3.859 -1.496 12.172 1 98.94 60 LEU A C 1
ATOM 459 O O . LEU A 1 60 ? -4.148 -2.367 12.992 1 98.94 60 LEU A O 1
ATOM 463 N N . ALA A 1 61 ? -3.455 -0.269 12.562 1 98.94 61 ALA A N 1
ATOM 464 C CA . ALA A 1 61 ? -3.5 0.117 13.969 1 98.94 61 ALA A CA 1
ATOM 465 C C . ALA A 1 61 ? -4.922 0.027 14.516 1 98.94 61 ALA A C 1
ATOM 467 O O . ALA A 1 61 ? -5.156 -0.594 15.555 1 98.94 61 ALA A O 1
ATOM 468 N N . TYR A 1 62 ? -5.891 0.631 13.836 1 98.94 62 TYR A N 1
ATOM 469 C CA . TYR A 1 62 ? -7.289 0.564 14.242 1 98.94 62 TYR A CA 1
ATOM 470 C C . TYR A 1 62 ? -7.773 -0.88 14.297 1 98.94 62 TYR A C 1
ATOM 472 O O . TYR A 1 62 ? -8.461 -1.275 15.234 1 98.94 62 TYR A O 1
ATOM 480 N N . THR A 1 63 ? -7.426 -1.655 13.234 1 98.81 63 THR A N 1
ATOM 481 C CA . THR A 1 63 ? -7.844 -3.051 13.156 1 98.81 63 THR A CA 1
ATOM 482 C C . THR A 1 63 ? -7.301 -3.842 14.344 1 98.81 63 THR A C 1
ATOM 484 O O . THR A 1 63 ? -8.023 -4.637 14.953 1 98.81 63 THR A O 1
ATOM 487 N N . ALA A 1 64 ? -6.043 -3.629 14.641 1 98.81 64 ALA A N 1
ATOM 488 C CA . ALA A 1 64 ? -5.395 -4.348 15.734 1 98.81 64 ALA A CA 1
ATOM 489 C C . ALA A 1 64 ? -6.047 -4.02 17.078 1 98.81 64 ALA A C 1
ATOM 491 O O . ALA A 1 64 ? -6.051 -4.848 17.984 1 98.81 64 ALA A O 1
ATOM 492 N N . LEU A 1 65 ? -6.625 -2.828 17.219 1 98.75 65 LEU A N 1
ATOM 493 C CA . LEU A 1 65 ? -7.273 -2.398 18.453 1 98.75 65 LEU A CA 1
ATOM 494 C C . LEU A 1 65 ? -8.703 -2.926 18.531 1 98.75 65 LEU A C 1
ATOM 496 O O . LEU A 1 65 ? -9.375 -2.766 19.547 1 98.75 65 LEU A O 1
ATOM 500 N N . GLY A 1 66 ? -9.211 -3.537 17.469 1 98.31 66 GLY A N 1
ATOM 501 C CA . GLY A 1 66 ? -10.555 -4.105 17.469 1 98.31 66 GLY A CA 1
ATOM 502 C C . GLY A 1 66 ? -11.648 -3.057 17.562 1 98.31 66 GLY A C 1
ATOM 503 O O . GLY A 1 66 ? -12.562 -3.178 18.375 1 98.31 66 GLY A O 1
ATOM 504 N N . VAL A 1 67 ? -11.547 -1.993 16.672 1 98.69 67 VAL A N 1
ATOM 505 C CA . VAL A 1 67 ? -12.445 -0.853 16.797 1 98.69 67 VAL A CA 1
ATOM 506 C C . VAL A 1 67 ? -13.727 -1.119 16.016 1 98.69 67 VAL A C 1
ATOM 508 O O . VAL A 1 67 ? -14.57 -0.231 15.867 1 98.69 67 VAL A O 1
ATOM 511 N N . GLN A 1 68 ? -13.883 -2.287 15.391 1 98.12 68 GLN A N 1
ATOM 512 C CA . GLN A 1 68 ? -15.047 -2.607 14.57 1 98.12 68 GLN A CA 1
ATOM 513 C C . GLN A 1 68 ? -16.344 -2.336 15.336 1 98.12 68 GLN A C 1
ATOM 515 O O . GLN A 1 68 ? -16.5 -2.764 16.484 1 98.12 68 GLN A O 1
ATOM 520 N N . GLU A 1 69 ? -17.281 -1.547 14.719 1 98.31 69 GLU A N 1
ATOM 521 C CA . GLU A 1 69 ? -18.625 -1.241 15.219 1 98.31 69 GLU A CA 1
ATOM 522 C C . GLU A 1 69 ? -18.562 -0.321 16.438 1 98.31 69 GLU A C 1
ATOM 524 O O . GLU A 1 69 ? -19.578 -0.106 17.109 1 98.31 69 GLU A O 1
ATOM 529 N N . LYS A 1 70 ? -17.422 0.208 16.766 1 98.75 70 LYS A N 1
ATOM 530 C CA . LYS A 1 70 ? -17.25 1.195 17.828 1 98.75 70 LYS A CA 1
ATOM 531 C C . LYS A 1 70 ? -17.016 2.588 17.25 1 98.75 70 LYS A C 1
ATOM 533 O O . LYS A 1 70 ? -16.969 2.758 16.031 1 98.75 70 LYS A O 1
ATOM 538 N N . ILE A 1 71 ? -16.953 3.559 18.141 1 98.88 71 ILE A N 1
ATOM 539 C CA . ILE A 1 71 ? -16.75 4.938 17.703 1 98.88 71 ILE A CA 1
ATOM 540 C C . ILE A 1 71 ? -15.289 5.332 17.906 1 98.88 71 ILE A C 1
ATOM 542 O O . ILE A 1 71 ? -14.703 5.047 18.953 1 98.88 71 ILE A O 1
ATOM 546 N N . VAL A 1 72 ? -14.703 5.883 16.922 1 98.94 72 VAL A N 1
ATOM 547 C CA . VAL A 1 72 ? -13.398 6.527 17.047 1 98.94 72 VAL A CA 1
ATOM 548 C C . VAL A 1 72 ? -13.578 8.039 17.125 1 98.94 72 VAL A C 1
ATOM 550 O O . VAL A 1 72 ? -14.164 8.648 16.234 1 98.94 72 VAL A O 1
ATOM 553 N N . LEU A 1 73 ? -13.156 8.641 18.25 1 98.94 73 LEU A N 1
ATOM 554 C CA . LEU A 1 73 ? -13.117 10.094 18.391 1 98.94 73 LEU A CA 1
ATOM 555 C C . LEU A 1 73 ? -11.828 10.656 17.797 1 98.94 73 LEU A C 1
ATOM 557 O O . LEU A 1 73 ? -10.734 10.164 18.094 1 98.94 73 LEU A O 1
ATOM 561 N N . THR A 1 74 ? -11.961 11.609 16.953 1 98.88 74 THR A N 1
ATOM 562 C CA . THR A 1 74 ? -10.773 12.188 16.344 1 98.88 74 THR A CA 1
ATOM 563 C C . THR A 1 74 ? -11.008 13.648 15.984 1 98.88 74 THR A C 1
ATOM 565 O O . THR A 1 74 ? -12.023 14.227 16.359 1 98.88 74 THR A O 1
ATOM 568 N N . THR A 1 75 ? -10 14.328 15.469 1 98.88 75 THR A N 1
ATOM 569 C CA . THR A 1 75 ? -10.07 15.727 15.039 1 98.88 75 THR A CA 1
ATOM 570 C C . THR A 1 75 ? -10.516 15.828 13.586 1 98.88 75 THR A C 1
ATOM 572 O O . THR A 1 75 ? -10.211 14.953 12.773 1 98.88 75 THR A O 1
ATOM 575 N N . PRO A 1 76 ? -11.305 16.859 13.258 1 98.5 76 PRO A N 1
ATOM 576 C CA . PRO A 1 76 ? -11.656 17.062 11.852 1 98.5 76 PRO A CA 1
ATOM 577 C C . PRO A 1 76 ? -10.531 17.719 11.055 1 98.5 76 PRO A C 1
ATOM 579 O O . PRO A 1 76 ? -10.586 17.75 9.82 1 98.5 76 PRO A O 1
ATOM 582 N N . LEU A 1 77 ? -9.57 18.328 11.742 1 98.19 77 LEU A N 1
ATOM 583 C CA . LEU A 1 77 ? -8.477 19.031 11.086 1 98.19 77 LEU A CA 1
ATOM 584 C C . LEU A 1 77 ? -7.289 18.109 10.852 1 98.19 77 LEU A C 1
ATOM 586 O O . LEU A 1 77 ? -6.293 18.172 11.578 1 98.19 77 LEU A O 1
ATOM 590 N N . THR A 1 78 ? -7.348 17.359 9.867 1 96.31 78 THR A N 1
ATOM 591 C CA . THR A 1 78 ? -6.344 16.375 9.477 1 96.31 78 THR A CA 1
ATOM 592 C C . THR A 1 78 ? -6.469 16.047 7.988 1 96.31 78 THR A C 1
ATOM 594 O O . THR A 1 78 ? -7.453 16.406 7.348 1 96.31 78 THR A O 1
ATOM 597 N N . PHE A 1 79 ? -5.43 15.484 7.445 1 95.5 79 PHE A N 1
ATOM 598 C CA . PHE A 1 79 ? -5.652 14.781 6.188 1 95.5 79 PHE A CA 1
ATOM 599 C C . PHE A 1 79 ? -6.68 13.672 6.355 1 95.5 79 PHE A C 1
ATOM 601 O O . PHE A 1 79 ? -6.695 12.984 7.379 1 95.5 79 PHE A O 1
ATOM 608 N N . ALA A 1 80 ? -7.473 13.344 5.41 1 95.81 80 ALA A N 1
ATOM 609 C CA . ALA A 1 80 ? -8.656 12.492 5.469 1 95.81 80 ALA A CA 1
ATOM 610 C C . ALA A 1 80 ? -8.297 11.086 5.934 1 95.81 80 ALA A C 1
ATOM 612 O O . ALA A 1 80 ? -9.133 10.367 6.484 1 95.81 80 ALA A O 1
ATOM 613 N N . ALA A 1 81 ? -7.066 10.672 5.789 1 97.81 81 ALA A N 1
ATOM 614 C CA . ALA A 1 81 ? -6.625 9.305 6.055 1 97.81 81 ALA A CA 1
ATOM 615 C C . ALA A 1 81 ? -6.871 8.922 7.512 1 97.81 81 ALA A C 1
ATOM 617 O O . ALA A 1 81 ? -7.172 7.766 7.816 1 97.81 81 ALA A O 1
ATOM 618 N N . THR A 1 82 ? -6.684 9.883 8.438 1 98.69 82 THR A N 1
ATOM 619 C CA . THR A 1 82 ? -6.867 9.586 9.859 1 98.69 82 THR A CA 1
ATOM 620 C C . THR A 1 82 ? -8.273 9.055 10.125 1 98.69 82 THR A C 1
ATOM 622 O O . THR A 1 82 ? -8.43 8.008 10.758 1 98.69 82 THR A O 1
ATOM 625 N N . ALA A 1 83 ? -9.258 9.727 9.648 1 98.75 83 ALA A N 1
ATOM 626 C CA . ALA A 1 83 ? -10.648 9.312 9.828 1 98.75 83 ALA A CA 1
ATOM 627 C C . ALA A 1 83 ? -11 8.164 8.891 1 98.75 83 ALA A C 1
ATOM 629 O O . ALA A 1 83 ? -11.703 7.23 9.281 1 98.75 83 ALA A O 1
ATOM 630 N N . ASN A 1 84 ? -10.547 8.203 7.621 1 98.81 84 ASN A N 1
ATOM 631 C CA . ASN A 1 84 ? -10.836 7.164 6.633 1 98.81 84 ASN A CA 1
ATOM 632 C C . ASN A 1 84 ? -10.422 5.781 7.133 1 98.81 84 ASN A C 1
ATOM 634 O O . ASN A 1 84 ? -11.148 4.805 6.949 1 98.81 84 ASN A O 1
ATOM 638 N N . ALA A 1 85 ? -9.25 5.719 7.695 1 98.88 85 ALA A N 1
ATOM 639 C CA . ALA A 1 85 ? -8.703 4.438 8.125 1 98.88 85 ALA A CA 1
ATOM 640 C C . ALA A 1 85 ? -9.562 3.807 9.219 1 98.88 85 ALA A C 1
ATOM 642 O O . ALA A 1 85 ? -9.672 2.582 9.297 1 98.88 85 ALA A O 1
ATOM 643 N N . ALA A 1 86 ? -10.125 4.668 10.094 1 98.88 86 ALA A N 1
ATOM 644 C CA . ALA A 1 86 ? -11.062 4.152 11.086 1 98.88 86 ALA A CA 1
ATOM 645 C C . ALA A 1 86 ? -12.273 3.502 10.422 1 98.88 86 ALA A C 1
ATOM 647 O O . ALA A 1 86 ? -12.703 2.418 10.82 1 98.88 86 ALA A O 1
ATOM 648 N N . LEU A 1 87 ? -12.797 4.172 9.406 1 98.81 87 LEU A N 1
ATOM 649 C CA . LEU A 1 87 ? -13.922 3.615 8.656 1 98.81 87 LEU A CA 1
ATOM 650 C C . LEU A 1 87 ? -13.523 2.309 7.98 1 98.81 87 LEU A C 1
ATOM 652 O O . LEU A 1 87 ? -14.297 1.349 7.973 1 98.81 87 LEU A O 1
ATOM 656 N N . MET A 1 88 ? -12.344 2.277 7.398 1 98.56 88 MET A N 1
ATOM 657 C CA . MET A 1 88 ? -11.828 1.07 6.758 1 98.56 88 MET A CA 1
ATOM 658 C C . MET A 1 88 ? -11.812 -0.1 7.73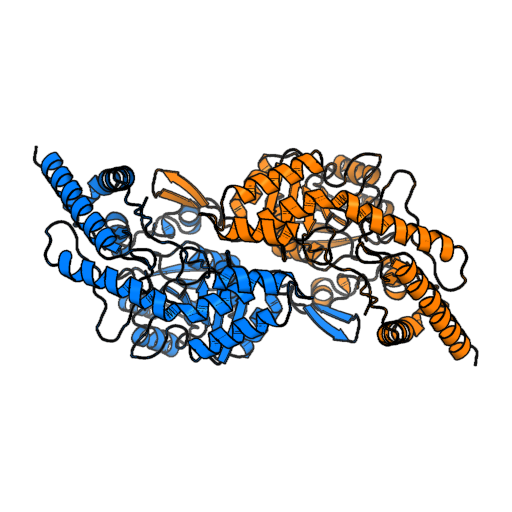8 1 98.56 88 MET A C 1
ATOM 660 O O . MET A 1 88 ? -12.055 -1.243 7.348 1 98.56 88 MET A O 1
ATOM 664 N N . ALA A 1 89 ? -11.508 0.207 8.969 1 98.62 89 ALA A N 1
ATOM 665 C CA . ALA A 1 89 ? -11.398 -0.816 10.008 1 98.62 89 ALA A CA 1
ATOM 666 C C . ALA A 1 89 ? -12.773 -1.188 10.555 1 98.62 89 ALA A C 1
ATOM 668 O O . ALA A 1 89 ? -12.891 -2.02 11.453 1 98.62 89 ALA A O 1
ATOM 669 N N . GLY A 1 90 ? -13.859 -0.539 10.094 1 98.31 90 GLY A N 1
ATOM 670 C CA . GLY A 1 90 ? -15.219 -0.892 10.461 1 98.31 90 GLY A CA 1
ATOM 671 C C . GLY A 1 90 ? -15.773 -0.034 11.578 1 98.31 90 GLY A C 1
ATOM 672 O O . GLY A 1 90 ? -16.844 -0.324 12.117 1 98.31 90 GLY A O 1
ATOM 673 N N . ALA A 1 91 ? -15.047 0.997 11.961 1 98.81 91 ALA A N 1
ATOM 674 C CA . ALA A 1 91 ? -15.5 1.881 13.031 1 98.81 91 ALA A CA 1
ATOM 675 C C . ALA A 1 91 ? -16.391 2.99 12.492 1 98.81 91 ALA A C 1
ATOM 677 O O . ALA A 1 91 ? -16.531 3.152 11.273 1 98.81 91 ALA A O 1
ATOM 678 N N . LYS A 1 92 ? -17.094 3.67 13.367 1 98.62 92 LYS A N 1
ATOM 679 C CA . LYS A 1 92 ? -17.703 4.977 13.117 1 98.62 92 LYS A CA 1
ATOM 680 C C . LYS A 1 92 ? -16.781 6.102 13.602 1 98.62 92 LYS A C 1
ATOM 682 O O . LYS A 1 92 ? -15.914 5.879 14.445 1 98.62 92 LYS A O 1
ATOM 687 N N . VAL A 1 93 ? -16.953 7.258 13.031 1 98.75 93 VAL A N 1
ATOM 688 C CA . VAL A 1 93 ? -16.094 8.367 13.406 1 98.75 93 VAL A CA 1
ATOM 689 C C . VAL A 1 93 ? -16.922 9.516 13.977 1 98.75 93 VAL A C 1
ATOM 691 O O . VAL A 1 93 ? -18.016 9.797 13.492 1 98.75 93 VAL A O 1
ATOM 694 N N . GLU A 1 94 ? -16.469 10.102 14.992 1 98.81 94 GLU A N 1
ATOM 695 C CA . GLU A 1 94 ? -17.016 11.336 15.562 1 98.81 94 GLU A CA 1
ATOM 696 C C . GLU A 1 94 ? -15.914 12.375 15.742 1 98.81 94 GLU A C 1
ATOM 698 O O . GLU A 1 94 ? -14.812 12.062 16.203 1 98.81 94 GLU A O 1
ATOM 703 N N . PHE A 1 95 ? -16.234 13.602 15.352 1 98.88 95 PHE A N 1
ATOM 704 C CA . PHE A 1 95 ? -15.219 14.648 15.359 1 98.88 95 PHE A CA 1
ATOM 705 C C . PHE A 1 95 ? -15.344 15.523 16.594 1 98.88 95 PHE A C 1
ATOM 707 O O . PHE A 1 95 ? -16.453 15.914 16.969 1 98.88 95 PHE A O 1
ATOM 714 N N . ILE A 1 96 ? -14.219 15.75 17.219 1 98.88 96 ILE A N 1
ATOM 715 C CA . ILE A 1 96 ? -14.102 16.688 18.328 1 98.88 96 ILE A CA 1
ATOM 716 C C . ILE A 1 96 ? -13.461 17.984 17.844 1 98.88 96 ILE A C 1
ATOM 718 O O . ILE A 1 96 ? -12.445 17.969 17.156 1 98.88 96 ILE A O 1
ATOM 722 N N . ASP A 1 97 ? -13.953 19.125 18.219 1 98.88 97 ASP A N 1
ATOM 723 C CA . ASP A 1 97 ? -13.477 20.422 17.75 1 98.88 97 ASP A CA 1
ATOM 724 C C . ASP A 1 97 ? -12.047 20.672 18.203 1 98.88 97 ASP A C 1
ATOM 726 O O . ASP A 1 97 ? -11.477 19.875 18.953 1 98.88 97 ASP A O 1
ATOM 730 N N . ILE A 1 98 ? -11.5 21.75 17.75 1 98.88 98 ILE A N 1
ATOM 731 C CA . ILE A 1 98 ? -10.07 21.984 17.906 1 98.88 98 ILE A CA 1
ATOM 732 C C . ILE A 1 98 ? -9.844 23.281 18.672 1 98.88 98 ILE A C 1
ATOM 734 O O . ILE A 1 98 ? -10.789 24 18.969 1 98.88 98 ILE A O 1
ATOM 738 N N . LYS A 1 99 ? -8.594 23.484 19.109 1 98.5 99 LYS A N 1
ATOM 739 C CA . LYS A 1 99 ? -8.141 24.766 19.656 1 98.5 99 LYS A CA 1
ATOM 740 C C . LYS A 1 99 ? -7.523 25.641 18.578 1 98.5 99 LYS A C 1
ATOM 742 O O . LYS A 1 99 ? -7.5 25.266 17.406 1 98.5 99 LYS A O 1
ATOM 747 N N . ASN A 1 100 ? -7.047 26.797 18.953 1 96.69 100 ASN A N 1
ATOM 748 C CA . ASN A 1 100 ? -6.543 27.781 18 1 96.69 100 ASN A CA 1
ATOM 749 C C . ASN A 1 100 ? -5.238 27.312 17.344 1 96.69 100 ASN A C 1
ATOM 751 O O . ASN A 1 100 ? -4.84 27.828 16.312 1 96.69 100 ASN A O 1
ATOM 755 N N . ASP A 1 101 ? -4.598 26.344 17.938 1 98 101 ASP A N 1
ATOM 756 C CA . ASP A 1 101 ? -3.336 25.859 17.391 1 98 101 ASP A CA 1
ATOM 757 C C . ASP A 1 101 ? -3.566 24.719 16.406 1 98 101 ASP A C 1
ATOM 759 O O . ASP A 1 101 ? -2.611 24.125 15.906 1 98 101 ASP A O 1
ATOM 763 N N . GLY A 1 102 ? -4.836 24.359 16.156 1 98.56 102 GLY A N 1
ATOM 764 C CA . GLY A 1 102 ? -5.18 23.344 15.188 1 98.56 102 GLY A CA 1
ATOM 765 C C . GLY A 1 102 ? -5.309 21.953 15.797 1 98.56 102 GLY A C 1
ATOM 766 O O . GLY A 1 102 ? -5.809 21.031 15.156 1 98.56 102 GLY A O 1
ATOM 767 N N . ASN A 1 103 ? -4.852 21.766 17.031 1 98.88 103 ASN A N 1
ATOM 768 C CA . ASN A 1 103 ? -4.941 20.469 17.703 1 98.88 103 ASN A CA 1
ATOM 769 C C . ASN A 1 103 ? -6.309 20.281 18.359 1 98.88 103 ASN A C 1
ATOM 771 O O . ASN A 1 103 ? -7.008 21.25 18.656 1 98.88 103 ASN A O 1
ATOM 775 N N . ILE A 1 104 ? -6.648 19.062 18.562 1 98.94 104 ILE A N 1
ATOM 776 C CA . ILE A 1 104 ? -7.91 18.672 19.188 1 98.94 104 ILE A CA 1
ATOM 777 C C . ILE A 1 104 ? -8.039 19.344 20.562 1 98.94 104 ILE A C 1
ATOM 779 O O . ILE A 1 104 ? -7.047 19.469 21.281 1 98.94 104 ILE A O 1
ATOM 783 N N . ASP A 1 105 ? -9.266 19.828 20.922 1 98.88 105 ASP A N 1
ATOM 784 C CA . ASP A 1 105 ? -9.531 20.484 22.203 1 98.88 105 ASP A CA 1
ATOM 785 C C . ASP A 1 105 ? -9.758 19.453 23.312 1 98.88 105 ASP A C 1
ATOM 787 O O . ASP A 1 105 ? -10.805 18.797 23.359 1 98.88 105 ASP A O 1
ATOM 791 N N . GLU A 1 106 ? -8.836 19.391 24.25 1 98.56 106 GLU A N 1
ATOM 792 C CA . GLU A 1 106 ? -8.906 18.375 25.297 1 98.56 106 GLU A CA 1
ATOM 793 C C . GLU A 1 106 ? -10.109 18.594 26.203 1 98.56 106 GLU A C 1
ATOM 795 O O . GLU A 1 106 ? -10.672 17.641 26.734 1 98.56 106 GLU A O 1
ATOM 800 N N . LYS A 1 107 ? -10.516 19.875 26.359 1 98.56 107 LYS A N 1
ATOM 801 C CA . LYS A 1 107 ? -11.68 20.156 27.188 1 98.56 107 LYS A CA 1
ATOM 802 C C . LYS A 1 107 ? -12.961 19.672 26.516 1 98.56 107 LYS A C 1
ATOM 804 O O . LYS A 1 107 ? -13.852 19.125 27.188 1 98.56 107 LYS A O 1
ATOM 809 N N . LYS A 1 108 ? -13.07 19.844 25.25 1 98.75 108 LYS A N 1
ATOM 810 C CA . LYS A 1 108 ? -14.227 19.359 24.516 1 98.75 108 LYS A CA 1
ATOM 811 C C . LYS A 1 108 ? -14.227 17.828 24.453 1 98.75 108 LYS A C 1
ATOM 813 O O . LYS A 1 108 ? -15.281 17.203 24.484 1 98.75 108 LYS A O 1
ATOM 818 N N . LEU A 1 109 ? -13.047 17.234 24.312 1 98.81 109 LEU A N 1
ATOM 819 C CA . LEU A 1 109 ? -12.906 15.781 24.359 1 98.81 109 LEU A CA 1
ATOM 820 C C . LEU A 1 109 ? -13.422 15.234 25.688 1 98.81 109 LEU A C 1
ATOM 822 O O . LEU A 1 109 ? -14.18 14.266 25.719 1 98.81 109 LEU A O 1
ATOM 826 N N . GLU A 1 110 ? -13.016 15.867 26.734 1 98.69 110 GLU A N 1
ATOM 827 C CA . GLU A 1 110 ? -13.445 15.453 28.078 1 98.69 110 GLU A CA 1
ATOM 828 C C . GLU A 1 110 ? -14.961 15.562 28.219 1 98.69 110 GLU A C 1
ATOM 830 O O . GLU A 1 110 ? -15.602 14.664 28.766 1 98.69 110 GLU A O 1
ATOM 835 N N . ALA A 1 111 ? -15.492 16.688 27.797 1 98.5 111 ALA A N 1
ATOM 836 C CA . ALA A 1 111 ? -16.938 16.891 27.859 1 98.5 111 ALA A CA 1
ATOM 837 C C . ALA A 1 111 ? -17.688 15.789 27.125 1 98.5 111 ALA A C 1
ATOM 839 O O . ALA A 1 111 ? -18.734 15.336 27.578 1 98.5 111 ALA A O 1
ATOM 840 N N . ARG A 1 112 ? -17.156 15.328 25.969 1 98.31 112 ARG A N 1
ATOM 841 C CA . ARG A 1 112 ? -17.781 14.258 25.203 1 98.31 112 ARG A CA 1
ATOM 842 C C . ARG A 1 112 ? -17.703 12.93 25.953 1 98.31 112 ARG A C 1
ATOM 844 O O . ARG A 1 112 ? -18.641 12.125 25.906 1 98.31 112 ARG A O 1
ATOM 851 N N . LEU A 1 113 ? -16.609 12.672 26.531 1 98.31 113 LEU A N 1
ATOM 852 C CA . LEU A 1 113 ? -16.406 11.414 27.25 1 98.31 113 LEU A CA 1
ATOM 853 C C . LEU A 1 113 ? -17.297 11.336 28.484 1 98.31 113 LEU A C 1
ATOM 855 O O . LEU A 1 113 ? -17.734 10.25 28.875 1 98.31 113 LEU A O 1
ATOM 859 N N . LEU A 1 114 ? -17.562 12.516 29.078 1 97.62 114 LEU A N 1
ATOM 860 C CA . LEU A 1 114 ? -18.422 12.586 30.25 1 97.62 114 LEU A CA 1
ATOM 861 C C . LEU A 1 114 ? -19.844 12.156 29.922 1 97.62 114 LEU A C 1
ATOM 863 O O . LEU A 1 114 ? -20.547 11.586 30.766 1 97.62 114 LEU A O 1
ATOM 867 N N . LYS A 1 115 ? -20.266 12.367 28.75 1 97 115 LYS A N 1
ATOM 868 C CA . LYS A 1 115 ? -21.625 12.016 28.344 1 97 115 LYS A CA 1
ATOM 869 C C . LYS A 1 115 ? -21.781 10.508 28.188 1 97 115 LYS A C 1
ATOM 871 O O . LYS A 1 115 ? -22.719 9.914 28.75 1 97 115 LYS A O 1
ATOM 876 N N . GLU A 1 116 ? -20.938 9.836 27.406 1 95 116 GLU A N 1
ATOM 877 C CA . GLU A 1 116 ? -20.953 8.406 27.125 1 95 116 GLU A CA 1
ATOM 878 C C . GLU A 1 116 ? -19.609 7.941 26.578 1 95 116 GLU A C 1
ATOM 880 O O . GLU A 1 116 ? -19.109 8.461 25.578 1 95 116 GLU A O 1
ATOM 885 N N . SER A 1 117 ? -19.094 6.941 27.219 1 96.38 117 SER A N 1
ATOM 886 C CA . SER A 1 117 ? -17.75 6.539 26.797 1 96.38 117 SER A CA 1
ATOM 887 C C . SER A 1 117 ? -17.688 5.039 26.531 1 96.38 117 SER A C 1
ATOM 889 O O . SER A 1 117 ? -16.656 4.527 26.094 1 96.38 117 SER A O 1
ATOM 891 N N . GLU A 1 118 ? -18.75 4.305 26.703 1 96.19 118 GLU A N 1
ATOM 892 C CA . GLU A 1 118 ? -18.719 2.846 26.672 1 96.19 118 GLU A CA 1
ATOM 893 C C . GLU A 1 118 ? -18.5 2.324 25.25 1 96.19 118 GLU A C 1
ATOM 895 O O . GLU A 1 118 ? -17.891 1.271 25.062 1 96.19 118 GLU A O 1
ATOM 900 N N . ASN A 1 119 ? -18.922 3.021 24.266 1 97.62 119 ASN A N 1
ATOM 901 C CA . ASN A 1 119 ? -18.859 2.535 22.906 1 97.62 119 ASN A CA 1
ATOM 902 C C . ASN A 1 119 ? -17.703 3.162 22.125 1 97.62 119 ASN A C 1
ATOM 904 O O . ASN A 1 119 ? -17.578 2.99 20.922 1 97.62 119 ASN A O 1
ATOM 908 N N . ILE A 1 120 ? -16.844 3.854 22.828 1 98.75 120 ILE A N 1
ATOM 909 C CA . ILE A 1 120 ? -15.672 4.441 22.203 1 98.75 120 ILE A CA 1
ATOM 910 C C . ILE A 1 120 ? -14.562 3.396 22.094 1 98.75 120 ILE A C 1
ATOM 912 O O . ILE A 1 120 ? -14.148 2.83 23.109 1 98.75 120 ILE A O 1
ATOM 916 N N . GLY A 1 121 ? -14.078 3.166 20.875 1 98.81 121 GLY A N 1
ATOM 917 C CA . GLY A 1 121 ? -13.078 2.137 20.641 1 98.81 121 GLY A CA 1
ATOM 918 C C . GLY A 1 121 ? -11.656 2.666 20.672 1 98.81 121 GLY A C 1
ATOM 919 O O . GLY A 1 121 ? -10.719 1.917 20.938 1 98.81 121 GLY A O 1
ATOM 920 N N . ALA A 1 122 ? -11.516 3.936 20.344 1 98.94 122 ALA A N 1
ATOM 921 C CA . ALA A 1 122 ? -10.203 4.586 20.359 1 98.94 122 ALA A CA 1
ATOM 922 C C . ALA A 1 122 ? -10.344 6.102 20.25 1 98.94 122 ALA A C 1
ATOM 924 O O . ALA A 1 122 ? -11.391 6.605 19.812 1 98.94 122 ALA A O 1
ATOM 925 N N . ILE A 1 123 ? -9.414 6.777 20.719 1 98.94 123 ILE A N 1
ATOM 926 C CA . ILE A 1 123 ? -9.211 8.195 20.453 1 98.94 123 ILE A CA 1
ATOM 927 C C . ILE A 1 123 ? -7.973 8.391 19.578 1 98.94 123 ILE A C 1
ATOM 929 O O . ILE A 1 123 ? -6.902 7.863 19.891 1 98.94 123 ILE A O 1
ATOM 933 N N . SER A 1 124 ? -8.156 8.992 18.484 1 98.88 124 SER A N 1
ATOM 934 C CA . SER A 1 124 ? -7.051 9.273 17.562 1 98.88 124 SER A CA 1
ATOM 935 C C . SER A 1 124 ? -6.785 10.766 17.469 1 98.88 124 SER A C 1
ATOM 937 O O . SER A 1 124 ? -7.656 11.531 17.031 1 98.88 124 SER A O 1
ATOM 939 N N . VAL A 1 125 ? -5.633 11.195 17.828 1 98.94 125 VAL A N 1
ATOM 940 C CA . VAL A 1 125 ? -5.27 12.609 17.781 1 98.94 125 VAL A CA 1
ATOM 941 C C . VAL A 1 125 ? -4.242 12.836 16.672 1 98.94 125 VAL A C 1
ATOM 943 O O . VAL A 1 125 ? -3.658 11.883 16.156 1 98.94 125 VAL A O 1
ATOM 946 N N . VAL A 1 126 ? -4.094 14.031 16.266 1 98.88 126 VAL A N 1
ATOM 947 C CA . VAL A 1 126 ? -3.145 14.438 15.227 1 98.88 126 VAL A CA 1
ATOM 948 C C . VAL A 1 126 ? -2.271 15.578 15.742 1 98.88 126 VAL A C 1
ATOM 950 O O . VAL A 1 126 ? -2.779 16.547 16.297 1 98.88 126 VAL A O 1
ATOM 953 N N . ASP A 1 127 ? -0.965 15.422 15.609 1 98.81 127 ASP A N 1
ATOM 954 C CA . ASP A 1 127 ? -0.027 16.5 15.93 1 98.81 127 ASP A CA 1
ATOM 955 C C . ASP A 1 127 ? 0.066 17.5 14.781 1 98.81 127 ASP A C 1
ATOM 957 O O . ASP A 1 127 ? 1.03 17.484 14.016 1 98.81 127 ASP A O 1
ATOM 961 N N . PHE A 1 128 ? -0.874 18.391 14.742 1 98.62 128 PHE A N 1
ATOM 962 C CA . PHE A 1 128 ? -1.013 19.281 13.594 1 98.62 128 PHE A CA 1
ATOM 963 C C . PHE A 1 128 ? 0.252 20.109 13.398 1 98.62 128 PHE A C 1
ATOM 965 O O . PHE A 1 128 ? 0.782 20.672 14.352 1 98.62 128 PHE A O 1
ATOM 972 N N . ALA A 1 129 ? 0.782 20.094 12.164 1 98.44 129 ALA A N 1
ATOM 973 C CA . ALA A 1 129 ? 1.908 20.906 11.695 1 98.44 129 ALA A CA 1
ATOM 974 C C . ALA A 1 129 ? 3.195 20.516 12.422 1 98.44 129 ALA A C 1
ATOM 976 O O . ALA A 1 129 ? 4.199 21.219 12.344 1 98.44 129 ALA A O 1
ATOM 977 N N . GLY A 1 130 ? 3.17 19.422 13.164 1 98.5 130 GLY A N 1
ATOM 978 C CA . GLY A 1 130 ? 4.348 18.953 13.875 1 98.5 130 GLY A CA 1
ATOM 979 C C . GLY A 1 130 ? 4.383 19.391 15.328 1 98.5 130 GLY A C 1
ATOM 980 O O . GLY A 1 130 ? 5.387 19.203 16.016 1 98.5 130 GLY A O 1
ATOM 981 N N . ASN A 1 131 ? 3.34 20.156 15.75 1 98.5 131 ASN A N 1
ATOM 982 C CA . ASN A 1 131 ? 3.15 20.594 17.125 1 98.5 131 ASN A CA 1
ATOM 983 C C . ASN A 1 131 ? 2.32 19.578 17.922 1 98.5 131 ASN A C 1
ATOM 985 O O . ASN A 1 131 ? 1.118 19.438 17.688 1 98.5 131 ASN A O 1
ATOM 989 N N . SER A 1 132 ? 2.945 18.922 18.891 1 98.5 132 SER A N 1
ATOM 990 C CA . SER A 1 132 ? 2.307 17.859 19.641 1 98.5 132 SER A CA 1
ATOM 991 C C . SER A 1 132 ? 1.03 18.344 20.312 1 98.5 132 SER A C 1
ATOM 993 O O . SER A 1 132 ? 0.941 19.5 20.734 1 98.5 132 SER A O 1
ATOM 995 N N . VAL A 1 133 ? 0.06 17.469 20.422 1 98.69 133 VAL A N 1
ATOM 996 C CA . VAL A 1 133 ? -1.122 17.734 21.234 1 98.69 133 VAL A CA 1
ATOM 997 C C . VAL A 1 133 ? -0.728 17.828 22.703 1 98.69 133 VAL A C 1
ATOM 999 O O . VAL A 1 133 ? 0.416 17.547 23.062 1 98.69 133 VAL A O 1
ATOM 1002 N N . GLU A 1 134 ? -1.686 18.344 23.531 1 98.44 134 GLU A N 1
ATOM 1003 C CA . GLU A 1 134 ? -1.463 18.297 24.984 1 98.44 134 GLU A CA 1
ATOM 1004 C C . GLU A 1 134 ? -1.51 16.859 25.5 1 98.44 134 GLU A C 1
ATOM 1006 O O . GLU A 1 134 ? -2.5 16.453 26.109 1 98.44 134 GLU A O 1
ATOM 1011 N N . MET A 1 135 ? -0.403 16.188 25.281 1 98.31 135 MET A N 1
ATOM 1012 C CA . MET A 1 135 ? -0.334 14.734 25.422 1 98.31 135 MET A CA 1
ATOM 1013 C C . MET A 1 135 ? -0.63 14.312 26.859 1 98.31 135 MET A C 1
ATOM 1015 O O . MET A 1 135 ? -1.268 13.281 27.094 1 98.31 135 MET A O 1
ATOM 1019 N N . ASP A 1 136 ? -0.165 15.047 27.844 1 97.81 136 ASP A N 1
ATOM 1020 C CA . ASP A 1 136 ? -0.443 14.695 29.234 1 97.81 136 ASP A CA 1
ATOM 1021 C C . ASP A 1 136 ? -1.944 14.695 29.5 1 97.81 136 ASP A C 1
ATOM 1023 O O . ASP A 1 136 ? -2.471 13.766 30.109 1 97.81 136 ASP A O 1
ATOM 1027 N N . GLU A 1 137 ? -2.613 15.773 29.094 1 98.19 137 GLU A N 1
ATOM 1028 C CA . GLU A 1 137 ? -4.055 15.875 29.297 1 98.19 137 GLU A CA 1
ATOM 1029 C C . GLU A 1 137 ? -4.797 14.75 28.578 1 98.19 137 GLU A C 1
ATOM 1031 O O . GLU A 1 137 ? -5.691 14.125 29.156 1 98.19 137 GLU A O 1
ATOM 1036 N N . ILE A 1 138 ? -4.422 14.484 27.375 1 98.5 138 ILE A N 1
ATOM 1037 C CA . ILE A 1 138 ? -5.098 13.484 26.547 1 98.5 138 ILE A CA 1
ATOM 1038 C C . ILE A 1 138 ? -4.84 12.094 27.109 1 98.5 138 ILE A C 1
ATOM 1040 O O . ILE A 1 138 ? -5.766 11.281 27.234 1 98.5 138 ILE A O 1
ATOM 1044 N N . SER A 1 139 ? -3.592 11.797 27.406 1 97.62 139 SER A N 1
ATOM 1045 C CA . SER A 1 139 ? -3.242 10.5 27.969 1 97.62 139 SER A CA 1
ATOM 1046 C C . SER A 1 139 ? -3.977 10.25 29.281 1 97.62 139 SER A C 1
ATOM 1048 O O . SER A 1 139 ? -4.402 9.125 29.547 1 97.62 139 SER A O 1
ATOM 1050 N N . ASN A 1 140 ? -4.051 11.266 30.109 1 97.88 140 ASN A N 1
ATOM 1051 C CA . ASN A 1 140 ? -4.785 11.141 31.375 1 97.88 140 ASN A CA 1
ATOM 1052 C C . ASN A 1 140 ? -6.25 10.789 31.125 1 97.88 140 ASN A C 1
ATOM 1054 O O . ASN A 1 140 ? -6.812 9.945 31.828 1 97.88 140 ASN A O 1
ATOM 1058 N N . LEU A 1 141 ? -6.871 11.445 30.172 1 98.19 141 LEU A N 1
ATOM 1059 C CA . LEU A 1 141 ? -8.258 11.156 29.828 1 98.19 141 LEU A CA 1
ATOM 1060 C C . LEU A 1 141 ? -8.414 9.727 29.344 1 98.19 141 LEU A C 1
ATOM 1062 O O . LEU A 1 141 ? -9.328 9.016 29.766 1 98.19 141 LEU A O 1
ATOM 1066 N N . THR A 1 142 ? -7.508 9.305 28.406 1 98.06 142 THR A N 1
ATOM 1067 C CA . THR A 1 142 ? -7.625 7.973 27.812 1 98.06 142 THR A CA 1
ATOM 1068 C C . THR A 1 142 ? -7.41 6.895 28.875 1 98.06 142 THR A C 1
ATOM 1070 O O . THR A 1 142 ? -8.062 5.848 28.844 1 98.06 142 THR A O 1
ATOM 1073 N N . LYS A 1 143 ? -6.543 7.113 29.828 1 97.81 143 LYS A N 1
ATOM 1074 C CA . LYS A 1 143 ? -6.324 6.184 30.922 1 97.81 143 LYS A CA 1
ATOM 1075 C C . LYS A 1 143 ? -7.543 6.125 31.844 1 97.81 143 LYS A C 1
ATOM 1077 O O . LYS A 1 143 ? -7.973 5.043 32.25 1 97.81 143 LYS A O 1
ATOM 1082 N N . LYS A 1 144 ? -8.016 7.309 32.188 1 98.12 144 LYS A N 1
ATOM 1083 C CA . LYS A 1 144 ? -9.172 7.402 33.062 1 98.12 144 LYS A CA 1
ATOM 1084 C C . LYS A 1 144 ? -10.344 6.594 32.5 1 98.12 144 LYS A C 1
ATOM 1086 O O . LYS A 1 144 ? -11.055 5.926 33.281 1 98.12 144 LYS A O 1
ATOM 1091 N N . TYR A 1 145 ? -10.57 6.578 31.266 1 98.31 145 TYR A N 1
ATOM 1092 C CA . TYR A 1 145 ? -11.742 5.945 30.656 1 98.31 145 TYR A CA 1
ATOM 1093 C C . TYR A 1 145 ? -11.375 4.605 30.031 1 98.31 145 TYR A C 1
ATOM 1095 O O . TYR A 1 145 ? -12.227 3.932 29.453 1 98.31 145 TYR A O 1
ATOM 1103 N N . ASN A 1 146 ? -10.133 4.211 30.109 1 98.06 146 ASN A N 1
ATOM 1104 C CA . ASN A 1 146 ? -9.633 2.957 29.562 1 98.06 146 ASN A CA 1
ATOM 1105 C C . ASN A 1 146 ? -9.906 2.848 28.062 1 98.06 146 ASN A C 1
ATOM 1107 O O . ASN A 1 146 ? -10.492 1.86 27.609 1 98.06 146 ASN A O 1
ATOM 1111 N N . ILE A 1 147 ? -9.555 3.854 27.328 1 98.75 147 ILE A N 1
ATOM 1112 C CA . ILE A 1 147 ? -9.727 3.934 25.875 1 98.75 147 ILE A CA 1
ATOM 1113 C C . ILE A 1 147 ? -8.359 4.016 25.203 1 98.75 147 ILE A C 1
ATOM 1115 O O . ILE A 1 147 ? -7.523 4.848 25.578 1 98.75 147 ILE A O 1
ATOM 1119 N N . PRO A 1 148 ? -8.047 3.135 24.188 1 98.81 148 PRO A N 1
ATOM 1120 C CA . PRO A 1 148 ? -6.754 3.201 23.5 1 98.81 148 PRO A CA 1
ATOM 1121 C C . PRO A 1 148 ? -6.531 4.535 22.797 1 98.81 148 PRO A C 1
ATOM 1123 O O . PRO A 1 148 ? -7.469 5.102 22.219 1 98.81 148 PRO A O 1
ATOM 1126 N N . LEU A 1 149 ? -5.289 4.988 22.828 1 98.88 149 LEU A N 1
ATOM 1127 C CA . LEU A 1 149 ? -4.895 6.246 22.203 1 98.88 149 LEU A CA 1
ATOM 1128 C C . LEU A 1 149 ? -4.016 5.996 20.984 1 98.88 149 LEU A C 1
ATOM 1130 O O . LEU A 1 149 ? -2.998 5.305 21.078 1 98.88 149 LEU A O 1
ATOM 1134 N N . ILE A 1 150 ? -4.434 6.5 19.875 1 98.94 150 ILE A N 1
ATOM 1135 C CA . ILE A 1 150 ? -3.605 6.535 18.672 1 98.94 150 ILE A CA 1
ATOM 1136 C C . ILE A 1 150 ? -3.137 7.961 18.406 1 98.94 150 ILE A C 1
ATOM 1138 O O . ILE A 1 150 ? -3.951 8.883 18.328 1 98.94 150 ILE A O 1
ATOM 1142 N N . ASP A 1 151 ? -1.878 8.18 18.312 1 98.94 151 ASP A N 1
ATOM 1143 C CA . ASP A 1 151 ? -1.29 9.453 17.906 1 98.94 151 ASP A CA 1
ATOM 1144 C C . ASP A 1 151 ? -0.874 9.422 16.438 1 98.94 151 ASP A C 1
ATOM 1146 O O . ASP A 1 151 ? 0.163 8.844 16.094 1 98.94 151 ASP A O 1
ATOM 1150 N N . ASP A 1 152 ? -1.716 9.953 15.578 1 98.88 152 ASP A N 1
ATOM 1151 C CA . ASP A 1 152 ? -1.242 10.195 14.219 1 98.88 152 ASP A CA 1
ATOM 1152 C C . ASP A 1 152 ? -0.208 11.32 14.195 1 98.88 152 ASP A C 1
ATOM 1154 O O . ASP A 1 152 ? -0.548 12.477 13.945 1 98.88 152 ASP A O 1
ATOM 1158 N N . ALA A 1 153 ? 0.99 10.938 14.32 1 98.81 153 ALA A N 1
ATOM 1159 C CA . ALA A 1 153 ? 2.121 11.859 14.438 1 98.81 153 ALA A CA 1
ATOM 1160 C C . ALA A 1 153 ? 2.84 12.016 13.102 1 98.81 153 ALA A C 1
ATOM 1162 O O . ALA A 1 153 ? 4.047 12.273 13.062 1 98.81 153 ALA A O 1
ATOM 1163 N N . SER A 1 154 ? 2.107 11.836 12.039 1 98.5 154 SER A N 1
ATOM 1164 C CA . SER A 1 154 ? 2.662 11.891 10.688 1 98.5 154 SER A CA 1
ATOM 1165 C C . SER A 1 154 ? 3.387 13.211 10.445 1 98.5 154 SER A C 1
ATOM 1167 O O . SER A 1 154 ? 4.332 13.266 9.656 1 98.5 154 SER A O 1
ATOM 1169 N N . HIS A 1 155 ? 2.986 14.289 11.117 1 98.44 155 HIS A N 1
ATOM 1170 C CA . HIS A 1 155 ? 3.611 15.602 10.977 1 98.44 155 HIS A CA 1
ATOM 1171 C C . HIS A 1 155 ? 4.766 15.766 11.961 1 98.44 155 HIS A C 1
ATOM 1173 O O . HIS A 1 155 ? 5.539 16.719 11.859 1 98.44 155 HIS A O 1
ATOM 1179 N N . ALA A 1 156 ? 4.969 14.82 12.906 1 98.81 156 ALA A N 1
ATOM 1180 C CA . ALA A 1 156 ? 5.688 15.227 14.109 1 98.81 156 ALA A CA 1
ATOM 1181 C C . ALA A 1 156 ? 6.898 14.328 14.352 1 98.81 156 ALA A C 1
ATOM 1183 O O . ALA A 1 156 ? 7.383 14.219 15.477 1 98.81 156 ALA A O 1
ATOM 1184 N N . LEU A 1 157 ? 7.348 13.602 13.344 1 98.69 157 LEU A N 1
ATOM 1185 C CA . LEU A 1 157 ? 8.57 12.836 13.531 1 98.69 157 LEU A CA 1
ATOM 1186 C C . LEU A 1 157 ? 9.727 13.742 13.93 1 98.69 157 LEU A C 1
ATOM 1188 O O . LEU A 1 157 ? 10.023 14.719 13.234 1 98.69 157 LEU A O 1
ATOM 1192 N N . GLY A 1 158 ? 10.336 13.453 15.023 1 98.44 158 GLY A N 1
ATOM 1193 C CA . GLY A 1 158 ? 11.453 14.242 15.523 1 98.44 158 GLY A CA 1
ATOM 1194 C C . GLY A 1 158 ? 11.031 15.305 16.516 1 98.44 158 GLY A C 1
ATOM 1195 O O . GLY A 1 158 ? 11.875 15.93 17.172 1 98.44 158 GLY A O 1
ATOM 1196 N N . ALA A 1 159 ? 9.734 15.594 16.719 1 98.62 159 ALA A N 1
ATOM 1197 C CA . ALA A 1 159 ? 9.219 16.547 17.703 1 98.62 159 ALA A CA 1
ATOM 1198 C C . ALA A 1 159 ? 9.391 16.031 19.125 1 98.62 159 ALA A C 1
ATOM 1200 O O . ALA A 1 159 ? 9.617 14.844 19.328 1 98.62 159 ALA A O 1
ATOM 1201 N N . LEU A 1 160 ? 9.312 16.969 20.047 1 98.25 160 LEU A N 1
ATOM 1202 C CA . LEU A 1 160 ? 9.43 16.641 21.469 1 98.25 160 LEU A CA 1
ATOM 1203 C C . LEU A 1 160 ? 8.227 17.156 22.25 1 98.25 160 LEU A C 1
ATOM 1205 O O . LEU A 1 160 ? 7.723 18.25 21.969 1 98.25 160 LEU A O 1
ATOM 1209 N N . TYR A 1 161 ? 7.711 16.375 23.156 1 98.25 161 TYR A N 1
ATOM 1210 C CA . TYR A 1 161 ? 6.789 16.766 24.219 1 98.25 161 TYR A CA 1
ATOM 1211 C C . TYR A 1 161 ? 7.406 16.547 25.594 1 98.25 161 TYR A C 1
ATOM 1213 O O . TYR A 1 161 ? 7.617 15.406 26.016 1 98.25 161 TYR A O 1
ATOM 1221 N N . LYS A 1 162 ? 7.711 17.641 26.359 1 96.75 162 LYS A N 1
ATOM 1222 C CA . LYS A 1 162 ? 8.391 17.609 27.656 1 96.75 162 LYS A CA 1
ATOM 1223 C C . LYS A 1 162 ? 9.641 16.75 27.609 1 96.75 162 LYS A C 1
ATOM 1225 O O . LYS A 1 162 ? 9.82 15.852 28.438 1 96.75 162 LYS A O 1
ATOM 1230 N N . SER A 1 163 ? 10.469 16.844 26.672 1 93.25 163 SER A N 1
ATOM 1231 C CA . SER A 1 163 ? 11.805 16.281 26.5 1 93.25 163 SER A CA 1
ATOM 1232 C C . SER A 1 163 ? 11.734 14.836 26.016 1 93.25 163 SER A C 1
ATOM 1234 O O . SER A 1 163 ? 12.758 14.156 25.938 1 93.25 163 SER A O 1
ATOM 1236 N N . GLU A 1 164 ? 10.562 14.391 25.75 1 96.06 164 GLU A N 1
ATOM 1237 C CA . GLU A 1 164 ? 10.406 13.062 25.156 1 96.06 164 GLU A CA 1
ATOM 1238 C C . GLU A 1 164 ? 10.008 13.148 23.688 1 96.06 164 GLU A C 1
ATOM 1240 O O . GLU A 1 164 ? 9.203 14 23.312 1 96.06 164 GLU A O 1
ATOM 1245 N N . LYS A 1 165 ? 10.578 12.281 22.922 1 97.38 165 LYS A N 1
ATOM 1246 C CA . LYS A 1 165 ? 10.25 12.273 21.5 1 97.38 165 LYS A CA 1
ATOM 1247 C C . LYS A 1 165 ? 8.805 11.844 21.266 1 97.38 165 LYS A C 1
ATOM 1249 O O . LYS A 1 165 ? 8.305 10.945 21.953 1 97.38 165 LYS A O 1
ATOM 1254 N N . VAL A 1 166 ? 8.188 12.555 20.375 1 97.62 166 VAL A N 1
ATOM 1255 C CA . VAL A 1 166 ? 6.855 12.133 19.938 1 97.62 166 VAL A CA 1
ATOM 1256 C C . VAL A 1 166 ? 6.918 10.703 19.406 1 97.62 166 VAL A C 1
ATOM 1258 O O . VAL A 1 166 ? 7.859 10.328 18.703 1 97.62 166 VAL A O 1
ATOM 1261 N N . GLY A 1 167 ? 5.941 9.875 19.703 1 96.12 167 GLY A N 1
ATOM 1262 C CA . GLY A 1 167 ? 5.918 8.469 19.312 1 96.12 167 GLY A CA 1
ATOM 1263 C C . GLY A 1 167 ? 5.902 7.527 20.5 1 96.12 167 GLY A C 1
ATOM 1264 O O . GLY A 1 167 ? 5.527 6.359 20.359 1 96.12 167 GLY A O 1
ATOM 1265 N N . LYS A 1 168 ? 6.164 8.016 21.703 1 93.62 168 LYS A N 1
ATOM 1266 C CA . LYS A 1 168 ? 6.395 7.16 22.875 1 93.62 168 LYS A CA 1
ATOM 1267 C C . LYS A 1 168 ? 5.156 7.098 23.766 1 93.62 168 LYS A C 1
ATOM 1269 O O . LYS A 1 168 ? 4.914 6.094 24.438 1 93.62 168 LYS A O 1
ATOM 1274 N N . LYS A 1 169 ? 4.332 8.039 23.766 1 94.69 169 LYS A N 1
ATOM 1275 C CA . LYS A 1 169 ? 3.359 8.219 24.828 1 94.69 169 LYS A CA 1
ATOM 1276 C C . LYS A 1 169 ? 2.031 7.555 24.484 1 94.69 169 LYS A C 1
ATOM 1278 O O . LYS A 1 169 ? 1.311 7.098 25.375 1 94.69 169 LYS A O 1
ATOM 1283 N N . ALA A 1 170 ? 1.664 7.48 23.219 1 98.06 170 ALA A N 1
ATOM 1284 C CA . ALA A 1 170 ? 0.393 6.879 22.828 1 98.06 170 ALA A CA 1
ATOM 1285 C C . ALA A 1 170 ? 0.49 5.355 22.812 1 98.06 170 ALA A C 1
ATOM 1287 O O . ALA A 1 170 ? 1.589 4.797 22.844 1 98.06 170 ALA A O 1
ATOM 1288 N N . ASP A 1 171 ? -0.649 4.625 22.828 1 98.56 171 ASP A N 1
ATOM 1289 C CA . ASP A 1 171 ? -0.64 3.174 22.672 1 98.56 171 ASP A CA 1
ATOM 1290 C C . ASP A 1 171 ? -0.051 2.777 21.328 1 98.56 171 ASP A C 1
ATOM 1292 O O . ASP A 1 171 ? 0.686 1.793 21.219 1 98.56 171 ASP A O 1
ATOM 1296 N N . LEU A 1 172 ? -0.405 3.504 20.328 1 98.88 172 LEU A N 1
ATOM 1297 C CA . LEU A 1 172 ? 0.136 3.391 18.969 1 98.88 172 LEU A CA 1
ATOM 1298 C C . LEU A 1 172 ? 0.388 4.77 18.375 1 98.88 172 LEU A C 1
ATOM 1300 O O . LEU A 1 172 ? -0.446 5.668 18.5 1 98.88 172 LEU A O 1
ATOM 1304 N N . SER A 1 173 ? 1.54 4.984 17.797 1 98.94 173 SER A N 1
ATOM 1305 C CA . SER A 1 173 ? 1.842 6.211 17.078 1 98.94 173 SER A CA 1
ATOM 1306 C C . SER A 1 173 ? 2.137 5.926 15.602 1 98.94 173 SER A C 1
ATOM 1308 O O . SER A 1 173 ? 2.789 4.93 15.281 1 98.94 173 SER A O 1
ATOM 1310 N N . ILE A 1 174 ? 1.635 6.789 14.789 1 98.94 174 ILE A N 1
ATOM 1311 C CA . ILE A 1 174 ? 1.71 6.613 13.344 1 98.94 174 ILE A CA 1
ATOM 1312 C C . ILE A 1 174 ? 2.621 7.68 12.734 1 98.94 174 ILE A C 1
ATOM 1314 O O . ILE A 1 174 ? 2.562 8.852 13.125 1 98.94 174 ILE A O 1
ATOM 1318 N N . PHE A 1 175 ? 3.416 7.305 11.82 1 98.88 175 PHE A N 1
ATOM 1319 C CA . PHE A 1 175 ? 4.25 8.25 11.086 1 98.88 175 PHE A CA 1
ATOM 1320 C C . PHE A 1 175 ? 4.102 8.039 9.578 1 98.88 175 PHE A C 1
ATOM 1322 O O . PHE A 1 175 ? 3.896 6.914 9.125 1 98.88 175 PHE A O 1
ATOM 1329 N N . SER A 1 176 ? 4.188 9.117 8.797 1 98.75 176 SER A N 1
ATOM 1330 C CA . SER A 1 176 ? 4.148 9.094 7.336 1 98.75 176 SER A CA 1
ATOM 1331 C C . SER A 1 176 ? 5.52 9.406 6.746 1 98.75 176 SER A C 1
ATOM 1333 O O . SER A 1 176 ? 6.242 10.266 7.254 1 98.75 176 SER A O 1
ATOM 1335 N N . PHE A 1 177 ? 5.871 8.711 5.703 1 98.75 177 PHE A N 1
ATOM 1336 C CA . PHE A 1 177 ? 7.133 8.945 5.012 1 98.75 177 PHE A CA 1
ATOM 1337 C C . PHE A 1 177 ? 6.891 9.422 3.588 1 98.75 177 PHE A C 1
ATOM 1339 O O . PHE A 1 177 ? 7.652 9.094 2.678 1 98.75 177 PHE A O 1
ATOM 1346 N N . HIS A 1 178 ? 5.719 10.07 3.361 1 98.12 178 HIS A N 1
ATOM 1347 C CA . HIS A 1 178 ? 5.461 10.773 2.109 1 98.12 178 HIS A CA 1
ATOM 1348 C C . HIS A 1 178 ? 6.504 11.852 1.864 1 98.12 178 HIS A C 1
ATOM 1350 O O . HIS A 1 178 ? 7.078 12.398 2.812 1 98.12 178 HIS A O 1
ATOM 1356 N N . PRO A 1 179 ? 6.734 12.297 0.635 1 97.06 179 PRO A N 1
ATOM 1357 C CA . PRO A 1 179 ? 7.836 13.211 0.312 1 97.06 179 PRO A CA 1
ATOM 1358 C C . PRO A 1 179 ? 7.699 14.562 1 1 97.06 179 PRO A C 1
ATOM 1360 O O . PRO A 1 179 ? 8.695 15.273 1.172 1 97.06 179 PRO A O 1
ATOM 1363 N N . VAL A 1 180 ? 6.504 14.914 1.352 1 94.62 180 VAL A N 1
ATOM 1364 C CA . VAL A 1 180 ? 6.316 16.234 1.958 1 94.62 180 VAL A CA 1
ATOM 1365 C C . VAL A 1 180 ? 6.621 16.156 3.453 1 94.62 180 VAL A C 1
ATOM 1367 O O . VAL A 1 180 ? 6.66 17.188 4.133 1 94.62 180 VAL A O 1
ATOM 1370 N N . LYS A 1 181 ? 6.812 14.977 4.016 1 96.88 181 LYS A N 1
ATOM 1371 C CA . LYS A 1 181 ? 7.008 14.766 5.449 1 96.88 181 LYS A CA 1
ATOM 1372 C C . LYS A 1 181 ? 8.477 14.922 5.828 1 96.88 181 LYS A C 1
ATOM 1374 O O . LYS A 1 181 ? 9.32 15.219 4.98 1 96.88 181 LYS A O 1
ATOM 1379 N N . PRO A 1 182 ? 8.805 14.805 7.141 1 95.12 182 PRO A N 1
ATOM 1380 C CA . PRO A 1 182 ? 10.164 15.07 7.605 1 95.12 182 PRO A CA 1
ATOM 1381 C C . PRO A 1 182 ? 11.203 14.164 6.949 1 95.12 182 PRO A C 1
ATOM 1383 O O . PRO A 1 182 ? 12.352 14.578 6.738 1 95.12 182 PRO A O 1
ATOM 1386 N N . ILE A 1 183 ? 10.859 12.938 6.707 1 98.12 183 ILE A N 1
ATOM 1387 C CA . ILE A 1 183 ? 11.664 12.031 5.902 1 98.12 183 ILE A CA 1
ATOM 1388 C C . ILE A 1 183 ? 10.781 11.328 4.871 1 98.12 183 ILE A C 1
ATOM 1390 O O . ILE A 1 183 ? 9.555 11.383 4.961 1 98.12 183 ILE A O 1
ATOM 1394 N N . THR A 1 184 ? 11.484 10.703 3.91 1 98.31 184 THR A N 1
ATOM 1395 C CA . THR A 1 184 ? 10.641 10.07 2.904 1 98.31 184 THR A CA 1
ATOM 1396 C C . THR A 1 184 ? 11.195 8.703 2.52 1 98.31 184 THR A C 1
ATOM 1398 O O . THR A 1 184 ? 12.398 8.469 2.598 1 98.31 184 THR A O 1
ATOM 1401 N N . THR A 1 185 ? 10.344 7.801 2.223 1 98.5 185 THR A N 1
ATOM 1402 C CA . THR A 1 185 ? 10.578 6.543 1.521 1 98.5 185 THR A CA 1
ATOM 1403 C C . THR A 1 185 ? 9.758 6.477 0.237 1 98.5 185 THR A C 1
ATOM 1405 O O . THR A 1 185 ? 9.273 5.41 -0.139 1 98.5 185 THR A O 1
ATOM 1408 N N . PHE A 1 186 ? 9.562 7.617 -0.48 1 97 186 PHE A N 1
ATOM 1409 C CA . PHE A 1 186 ? 8.625 7.836 -1.573 1 97 186 PHE A CA 1
ATOM 1410 C C . PHE A 1 186 ? 7.188 7.816 -1.065 1 97 186 PHE A C 1
ATOM 1412 O O . PHE A 1 186 ? 6.617 8.867 -0.758 1 97 186 PHE A O 1
ATOM 1419 N N . GLU A 1 187 ? 6.695 6.656 -0.913 1 97.81 187 GLU A N 1
ATOM 1420 C CA . GLU A 1 187 ? 5.547 6.312 -0.081 1 97.81 187 GLU A CA 1
ATOM 1421 C C . GLU A 1 187 ? 5.969 5.5 1.139 1 97.81 187 GLU A C 1
ATOM 1423 O O . GLU A 1 187 ? 7.027 4.871 1.134 1 97.81 187 GLU A O 1
ATOM 1428 N N . GLY A 1 188 ? 5.195 5.594 2.205 1 98.62 188 GLY A N 1
ATOM 1429 C CA . GLY A 1 188 ? 5.539 4.773 3.357 1 98.62 188 GLY A CA 1
ATOM 1430 C C . GLY A 1 188 ? 4.969 5.309 4.66 1 98.62 188 GLY A C 1
ATOM 1431 O O . GLY A 1 188 ? 4.527 6.457 4.723 1 98.62 188 GLY A O 1
ATOM 1432 N N . GLY A 1 189 ? 4.988 4.5 5.629 1 98.81 189 GLY A N 1
ATOM 1433 C CA . GLY A 1 189 ? 4.582 4.855 6.98 1 98.81 189 GLY A CA 1
ATOM 1434 C C . GLY A 1 189 ? 5.027 3.846 8.023 1 98.81 189 GLY A C 1
ATOM 1435 O O . GLY A 1 189 ? 5.715 2.875 7.699 1 98.81 189 GLY A O 1
ATOM 1436 N N . ALA A 1 190 ? 4.723 4.121 9.242 1 98.94 190 ALA A N 1
ATOM 1437 C CA . ALA A 1 190 ? 5.086 3.223 10.336 1 98.94 190 ALA A CA 1
ATOM 1438 C C . ALA A 1 190 ? 4.098 3.332 11.492 1 98.94 190 ALA A C 1
ATOM 1440 O O . ALA A 1 190 ? 3.434 4.359 11.656 1 98.94 190 ALA A O 1
ATOM 1441 N N . VAL A 1 191 ? 3.961 2.264 12.18 1 98.94 191 VAL A N 1
ATOM 1442 C CA . VAL A 1 191 ? 3.348 2.232 13.508 1 98.94 191 VAL A CA 1
ATOM 1443 C C . VAL A 1 191 ? 4.398 1.879 14.555 1 98.94 191 VAL A C 1
ATOM 1445 O O . VAL A 1 191 ? 5.18 0.943 14.367 1 98.94 191 VAL A O 1
ATOM 1448 N N . VAL A 1 192 ? 4.445 2.6 15.617 1 98.88 192 VAL A N 1
ATOM 1449 C CA . VAL A 1 192 ? 5.375 2.277 16.688 1 98.88 192 VAL A CA 1
ATOM 1450 C C . VAL A 1 192 ? 4.617 2.143 18.016 1 98.88 192 VAL A C 1
ATOM 1452 O O . VAL A 1 192 ? 3.559 2.75 18.188 1 98.88 192 VAL A O 1
ATOM 1455 N N . SER A 1 193 ? 5.129 1.361 18.922 1 98.75 193 SER A N 1
ATOM 1456 C CA . SER A 1 193 ? 4.5 1.095 20.219 1 98.75 193 SER A CA 1
ATOM 1457 C C . SER A 1 193 ? 5.441 0.333 21.141 1 98.75 193 SER A C 1
ATOM 1459 O O . SER A 1 193 ? 6.379 -0.324 20.688 1 98.75 193 SER A O 1
ATOM 1461 N N . ASP A 1 194 ? 5.172 0.431 22.438 1 98.44 194 ASP A N 1
ATOM 1462 C CA . ASP A 1 194 ? 5.867 -0.427 23.391 1 98.44 194 ASP A CA 1
ATOM 1463 C C . ASP A 1 194 ? 5.129 -1.751 23.578 1 98.44 194 ASP A C 1
ATOM 1465 O O . ASP A 1 194 ? 5.637 -2.664 24.234 1 98.44 194 ASP A O 1
ATOM 1469 N N . ASN A 1 195 ? 3.916 -1.825 23.016 1 98.5 195 ASN A N 1
ATOM 1470 C CA . ASN A 1 195 ? 3.125 -3.049 23.109 1 98.5 195 ASN A CA 1
ATOM 1471 C C . ASN A 1 195 ? 3.51 -4.043 22.016 1 98.5 195 ASN A C 1
ATOM 1473 O O . ASN A 1 195 ? 3.082 -3.904 20.859 1 98.5 195 ASN A O 1
ATOM 1477 N N . GLU A 1 196 ? 4.211 -5.035 22.375 1 98.56 196 GLU A N 1
ATOM 1478 C CA . GLU A 1 196 ? 4.73 -6.02 21.438 1 98.56 196 GLU A CA 1
ATOM 1479 C C . GLU A 1 196 ? 3.598 -6.762 20.734 1 98.56 196 GLU A C 1
ATOM 1481 O O . GLU A 1 196 ? 3.664 -7.004 19.516 1 98.56 196 GLU A O 1
ATOM 1486 N N . GLU A 1 197 ? 2.623 -7.121 21.453 1 98.69 197 GLU A N 1
ATOM 1487 C CA . GLU A 1 197 ? 1.518 -7.91 20.922 1 98.69 197 GLU A CA 1
ATOM 1488 C C . GLU A 1 197 ? 0.794 -7.16 19.797 1 98.69 197 GLU A C 1
ATOM 1490 O O . GLU A 1 197 ? 0.441 -7.75 18.781 1 98.69 197 GLU A O 1
ATOM 1495 N N . LEU A 1 198 ? 0.536 -5.879 19.984 1 98.75 198 LEU A N 1
ATOM 1496 C CA . LEU A 1 198 ? -0.131 -5.066 18.984 1 98.75 198 LEU A CA 1
ATOM 1497 C C . LEU A 1 198 ? 0.715 -4.973 17.719 1 98.75 198 LEU A C 1
ATOM 1499 O O . LEU A 1 198 ? 0.197 -5.113 16.594 1 98.75 198 LEU A O 1
ATOM 1503 N N . ILE A 1 199 ? 2.023 -4.762 17.875 1 98.94 199 ILE A N 1
ATOM 1504 C CA . ILE A 1 199 ? 2.9 -4.609 16.719 1 98.94 199 ILE A CA 1
ATOM 1505 C C . ILE A 1 199 ? 3.025 -5.945 15.992 1 98.94 199 ILE A C 1
ATOM 1507 O O . ILE A 1 199 ? 3.043 -5.988 14.758 1 98.94 199 ILE A O 1
ATOM 1511 N N . ASP A 1 200 ? 3.111 -7.043 16.734 1 98.75 200 ASP A N 1
ATOM 1512 C CA . ASP A 1 200 ? 3.17 -8.359 16.109 1 98.75 200 ASP A CA 1
ATOM 1513 C C . ASP A 1 200 ? 1.92 -8.633 15.273 1 98.75 200 ASP A C 1
ATOM 1515 O O . ASP A 1 200 ? 2.008 -9.188 14.18 1 98.75 200 ASP A O 1
ATOM 1519 N N . LYS A 1 201 ? 0.805 -8.266 15.828 1 98.81 201 LYS A N 1
ATOM 1520 C CA . LYS A 1 201 ? -0.447 -8.422 15.094 1 98.81 201 LYS A CA 1
ATOM 1521 C C . LYS A 1 201 ? -0.438 -7.586 13.812 1 98.81 201 LYS A C 1
ATOM 1523 O O . LYS A 1 201 ? -0.869 -8.055 12.758 1 98.81 201 LYS A O 1
ATOM 1528 N N . ILE A 1 202 ? 0.026 -6.367 13.922 1 98.94 202 ILE A N 1
ATOM 1529 C CA . ILE A 1 202 ? 0.077 -5.473 12.766 1 98.94 202 ILE A CA 1
ATOM 1530 C C . ILE A 1 202 ? 1.026 -6.043 11.719 1 98.94 202 ILE A C 1
ATOM 1532 O O . ILE A 1 202 ? 0.723 -6.023 10.523 1 98.94 202 ILE A O 1
ATOM 1536 N N . LYS A 1 203 ? 2.201 -6.57 12.148 1 98.88 203 LYS A N 1
ATOM 1537 C CA . LYS A 1 203 ? 3.141 -7.199 11.219 1 98.88 203 LYS A CA 1
ATOM 1538 C C . LYS A 1 203 ? 2.504 -8.391 10.516 1 98.88 203 LYS A C 1
ATOM 1540 O O . LYS A 1 203 ? 2.711 -8.594 9.32 1 98.88 203 LYS A O 1
ATOM 1545 N N . LEU A 1 204 ? 1.735 -9.156 11.258 1 98.75 204 LEU A N 1
ATOM 1546 C CA . LEU A 1 204 ? 1.033 -10.305 10.688 1 98.75 204 LEU A CA 1
ATOM 1547 C C . LEU A 1 204 ? 0.043 -9.859 9.617 1 98.75 204 LEU A C 1
ATOM 1549 O O . LEU A 1 204 ? 0.038 -10.398 8.508 1 98.75 204 LEU A O 1
ATOM 1553 N N . LEU A 1 205 ? -0.771 -8.828 9.898 1 98.81 205 LEU A N 1
ATOM 1554 C CA . LEU A 1 205 ? -1.806 -8.344 8.992 1 98.81 205 LEU A CA 1
ATOM 1555 C C . LEU A 1 205 ? -1.187 -7.668 7.777 1 98.81 205 LEU A C 1
ATOM 1557 O O . LEU A 1 205 ? -1.743 -7.727 6.68 1 98.81 205 LEU A O 1
ATOM 1561 N N . ARG A 1 206 ? -0.018 -7.051 7.93 1 98.56 206 ARG A N 1
ATOM 1562 C CA . ARG A 1 206 ? 0.703 -6.371 6.859 1 98.56 206 ARG A CA 1
ATOM 1563 C C . ARG A 1 206 ? 1.04 -7.336 5.727 1 98.56 206 ARG A C 1
ATOM 1565 O O . ARG A 1 206 ? 1.112 -6.934 4.562 1 98.56 206 ARG A O 1
ATOM 1572 N N . SER A 1 207 ? 1.229 -8.578 6.121 1 97.88 207 SER A N 1
ATOM 1573 C CA . SER A 1 207 ? 1.741 -9.578 5.188 1 97.88 207 SER A CA 1
ATOM 1574 C C . SER A 1 207 ? 0.773 -10.742 5.043 1 97.88 207 SER A C 1
ATOM 1576 O O . SER A 1 207 ? 1.147 -11.898 5.258 1 97.88 207 SER A O 1
ATOM 1578 N N . HIS A 1 208 ? -0.479 -10.43 4.703 1 98.06 208 HIS A N 1
ATOM 1579 C CA . HIS A 1 208 ? -1.521 -11.352 4.258 1 98.06 208 HIS A CA 1
ATOM 1580 C C . HIS A 1 208 ? -2.014 -12.227 5.41 1 98.06 208 HIS A C 1
ATOM 1582 O O . HIS A 1 208 ? -2.775 -13.172 5.195 1 98.06 208 HIS A O 1
ATOM 1588 N N . GLY A 1 209 ? -1.531 -11.961 6.676 1 98.38 209 GLY A N 1
ATOM 1589 C CA . GLY A 1 209 ? -1.934 -12.797 7.797 1 98.38 209 GLY A CA 1
ATOM 1590 C C . GLY A 1 209 ? -1.313 -14.18 7.766 1 98.38 209 GLY A C 1
ATOM 1591 O O . GLY A 1 209 ? -1.871 -15.133 8.32 1 98.38 209 GLY A O 1
ATOM 1592 N N . ILE A 1 210 ? -0.222 -14.344 7.047 1 97.94 210 ILE A N 1
ATOM 1593 C CA . ILE A 1 210 ? 0.387 -15.648 6.797 1 97.94 210 ILE A CA 1
ATOM 1594 C C . ILE A 1 210 ? 1.607 -15.828 7.695 1 97.94 210 ILE A C 1
ATOM 1596 O O . ILE A 1 210 ? 2.402 -14.898 7.867 1 97.94 210 ILE A O 1
ATOM 1600 N N . VAL A 1 211 ? 1.756 -16.938 8.305 1 97.31 211 VAL A N 1
ATOM 1601 C CA . VAL A 1 211 ? 2.916 -17.312 9.109 1 97.31 211 VAL A CA 1
ATOM 1602 C C . VAL A 1 211 ? 3.609 -18.516 8.469 1 97.31 211 VAL A C 1
ATOM 1604 O O . VAL A 1 211 ? 2.949 -19.438 7.965 1 97.31 211 VAL A O 1
ATOM 1607 N N . LYS A 1 212 ? 4.891 -18.438 8.422 1 94.75 212 LYS A N 1
ATOM 1608 C CA . LYS A 1 212 ? 5.668 -19.562 7.906 1 94.75 212 LYS A CA 1
ATOM 1609 C C . LYS A 1 212 ? 5.754 -20.688 8.938 1 94.75 212 LYS A C 1
ATOM 1611 O O . LYS A 1 212 ? 5.934 -20.438 10.133 1 94.75 212 LYS A O 1
ATOM 1616 N N . LYS A 1 213 ? 5.586 -21.906 8.523 1 94.31 213 LYS A N 1
ATOM 1617 C CA . LYS A 1 213 ? 5.762 -23.078 9.367 1 94.31 213 LYS A CA 1
ATOM 1618 C C . LYS A 1 213 ? 7.059 -23.812 9.023 1 94.31 213 LYS A C 1
ATOM 1620 O O . LYS A 1 213 ? 8.148 -23.328 9.344 1 94.31 213 LYS A O 1
ATOM 1625 N N . ARG A 1 214 ? 7.051 -24.797 8.219 1 92.19 214 ARG A N 1
ATOM 1626 C CA . ARG A 1 214 ? 8.242 -25.547 7.852 1 92.19 214 ARG A CA 1
ATOM 1627 C C . ARG A 1 214 ? 8.344 -25.703 6.336 1 92.19 214 ARG A C 1
ATOM 1629 O O . ARG A 1 214 ? 7.344 -25.938 5.66 1 92.19 214 ARG A O 1
ATOM 1636 N N . LEU A 1 215 ? 9.68 -25.531 5.895 1 94.19 215 LEU A N 1
ATOM 1637 C CA . LEU A 1 215 ? 9.945 -25.703 4.469 1 94.19 215 LEU A CA 1
ATOM 1638 C C . LEU A 1 215 ? 9 -24.844 3.637 1 94.19 215 LEU A C 1
ATOM 1640 O O . LEU A 1 215 ? 8.969 -23.625 3.789 1 94.19 215 LEU A O 1
ATOM 1644 N N . TRP A 1 216 ? 8.117 -25.453 2.818 1 94.44 216 TRP A N 1
ATOM 1645 C CA . TRP A 1 216 ? 7.219 -24.688 1.972 1 94.44 216 TRP A CA 1
ATOM 1646 C C . TRP A 1 2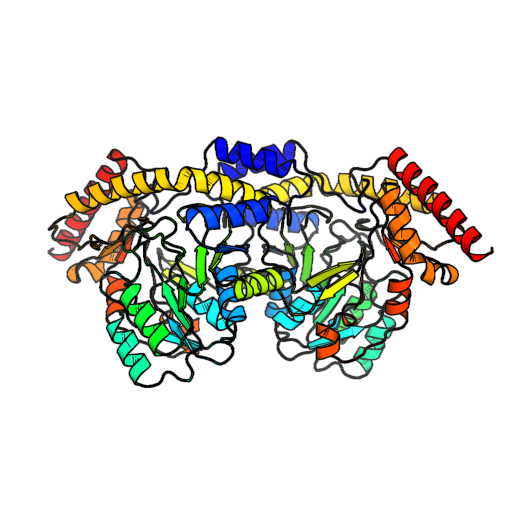16 ? 5.914 -24.375 2.701 1 94.44 216 TRP A C 1
ATOM 1648 O O . TRP A 1 216 ? 5.117 -23.547 2.244 1 94.44 216 TRP A O 1
ATOM 1658 N N . ASP A 1 217 ? 5.703 -24.906 3.77 1 95.12 217 ASP A N 1
ATOM 1659 C CA . ASP A 1 217 ? 4.406 -24.875 4.438 1 95.12 217 ASP A CA 1
ATOM 1660 C C . ASP A 1 217 ? 4.211 -23.562 5.188 1 95.12 217 ASP A C 1
ATOM 1662 O O . ASP A 1 217 ? 5.086 -23.125 5.941 1 95.12 217 ASP A O 1
ATOM 1666 N N . SER A 1 218 ? 3.16 -22.875 4.859 1 96.81 218 SER A N 1
ATOM 1667 C CA . SER A 1 218 ? 2.705 -21.672 5.547 1 96.81 218 SER A CA 1
ATOM 1668 C C . SER A 1 218 ? 1.231 -21.781 5.926 1 96.81 218 SER A C 1
ATOM 1670 O O . SER A 1 218 ? 0.508 -22.625 5.402 1 96.81 218 SER A O 1
ATOM 1672 N N . ASP A 1 219 ? 0.834 -21.016 6.898 1 98.31 219 ASP A N 1
ATOM 1673 C CA . ASP A 1 219 ? -0.571 -20.953 7.289 1 98.31 219 ASP A CA 1
ATOM 1674 C C . ASP A 1 219 ? -1.072 -19.516 7.328 1 98.31 219 ASP A C 1
ATOM 1676 O O . ASP A 1 219 ? -0.354 -18.609 7.766 1 98.31 219 ASP A O 1
ATOM 1680 N N . MET A 1 220 ? -2.191 -19.297 6.77 1 98.38 220 MET A N 1
ATOM 1681 C CA . MET A 1 220 ? -2.895 -18.016 6.918 1 98.38 220 MET A CA 1
ATOM 1682 C C . MET A 1 220 ? -3.871 -18.078 8.086 1 98.38 220 MET A C 1
ATOM 1684 O O . MET A 1 220 ? -4.844 -18.828 8.062 1 98.38 220 MET A O 1
ATOM 1688 N N . VAL A 1 221 ? -3.648 -17.266 9.086 1 98.12 221 VAL A N 1
ATOM 1689 C CA . VAL A 1 221 ? -4.418 -17.406 10.312 1 98.12 221 VAL A CA 1
ATOM 1690 C C . VAL A 1 221 ? -5.426 -16.266 10.438 1 98.12 221 VAL A C 1
ATOM 1692 O O . VAL A 1 221 ? -6.379 -16.344 11.219 1 98.12 221 VAL A O 1
ATOM 1695 N N . GLU A 1 222 ? -5.207 -15.188 9.672 1 97.94 222 GLU A N 1
ATOM 1696 C CA . GLU A 1 222 ? -6.102 -14.039 9.641 1 97.94 222 GLU A CA 1
ATOM 1697 C C . GLU A 1 222 ? -6.16 -13.43 8.242 1 97.94 222 GLU A C 1
ATOM 1699 O O . GLU A 1 222 ? -5.25 -13.625 7.434 1 97.94 222 GLU A O 1
ATOM 1704 N N . LEU A 1 223 ? -7.301 -12.766 7.996 1 97.88 223 LEU A N 1
ATOM 1705 C CA . LEU A 1 223 ? -7.367 -12.008 6.75 1 97.88 223 LEU A CA 1
ATOM 1706 C C . LEU A 1 223 ? -6.484 -10.773 6.816 1 97.88 223 LEU A C 1
ATOM 1708 O O . LEU A 1 223 ? -6.781 -9.828 7.555 1 97.88 223 LEU A O 1
ATOM 1712 N N . GLY A 1 224 ? -5.367 -10.805 6.152 1 97.94 224 GLY A N 1
ATOM 1713 C CA . GLY A 1 224 ? -4.441 -9.68 6.117 1 97.94 224 GLY A CA 1
ATOM 1714 C C . GLY A 1 224 ? -4.371 -9.008 4.762 1 97.94 224 GLY A C 1
ATOM 1715 O O . GLY A 1 224 ? -5.207 -9.266 3.889 1 97.94 224 GLY A O 1
ATOM 1716 N N . TYR A 1 225 ? -3.504 -8.086 4.652 1 98.44 225 TYR A N 1
ATOM 1717 C CA . TYR A 1 225 ? -3.305 -7.258 3.467 1 98.44 225 TYR A CA 1
ATOM 1718 C C . TYR A 1 225 ? -1.873 -7.375 2.955 1 98.44 225 TYR A C 1
ATOM 1720 O O . TYR A 1 225 ? -1.082 -8.164 3.482 1 98.44 225 TYR A O 1
ATOM 1728 N N . ASN A 1 226 ? -1.574 -6.793 1.818 1 98.62 226 ASN A N 1
ATOM 1729 C CA . ASN A 1 226 ? -0.193 -6.551 1.413 1 98.62 226 ASN A CA 1
ATOM 1730 C C . ASN A 1 226 ? 0.177 -5.078 1.53 1 98.62 226 ASN A C 1
ATOM 1732 O O . ASN A 1 226 ? 0.085 -4.332 0.554 1 98.62 226 ASN A O 1
ATOM 1736 N N . TYR A 1 227 ? 0.61 -4.746 2.736 1 98.81 227 TYR A N 1
ATOM 1737 C CA . TYR A 1 227 ? 1.01 -3.373 3.025 1 98.81 227 TYR A CA 1
ATOM 1738 C C . TYR A 1 227 ? 2.518 -3.273 3.219 1 98.81 227 TYR A C 1
ATOM 1740 O O . TYR A 1 227 ? 3 -2.412 3.957 1 98.81 227 TYR A O 1
ATOM 1748 N N . ARG A 1 228 ? 3.273 -4.121 2.594 1 98.69 228 ARG A N 1
ATOM 1749 C CA . ARG A 1 228 ? 4.715 -4.219 2.795 1 98.69 228 ARG A CA 1
ATOM 1750 C C . ARG A 1 228 ? 5.434 -3.014 2.193 1 98.69 228 ARG A C 1
ATOM 1752 O O . ARG A 1 228 ? 5.074 -2.547 1.109 1 98.69 228 ARG A O 1
ATOM 1759 N N . LEU A 1 229 ? 6.359 -2.539 2.902 1 98.75 229 LEU A N 1
ATOM 1760 C CA . LEU A 1 229 ? 7.332 -1.574 2.404 1 98.75 229 LEU A CA 1
ATOM 1761 C C . LEU A 1 229 ? 8.602 -2.277 1.923 1 98.75 229 LEU A C 1
ATOM 1763 O O . LEU A 1 229 ? 9.141 -3.137 2.623 1 98.75 229 LEU A O 1
ATOM 1767 N N . SER A 1 230 ? 9.062 -1.964 0.757 1 98.56 230 SER A N 1
ATOM 1768 C CA . SER A 1 230 ? 10.172 -2.699 0.163 1 98.56 230 SER A CA 1
ATOM 1769 C C . SER A 1 230 ? 11.477 -2.424 0.903 1 98.56 230 SER A C 1
ATOM 1771 O O . SER A 1 230 ? 11.617 -1.391 1.561 1 98.56 230 SER A O 1
ATOM 1773 N N . ASP A 1 231 ? 12.453 -3.336 0.764 1 98.5 231 ASP A N 1
ATOM 1774 C CA . ASP A 1 231 ? 13.789 -3.145 1.325 1 98.5 231 ASP A CA 1
ATOM 1775 C C . ASP A 1 231 ? 14.453 -1.901 0.742 1 98.5 231 ASP A C 1
ATOM 1777 O O . ASP A 1 231 ? 15.172 -1.188 1.445 1 98.5 231 ASP A O 1
ATOM 1781 N N . VAL A 1 232 ? 14.211 -1.637 -0.487 1 98.12 232 VAL A N 1
ATOM 1782 C CA . VAL A 1 232 ? 14.789 -0.48 -1.165 1 98.12 232 VAL A CA 1
ATOM 1783 C C . VAL A 1 232 ? 14.281 0.806 -0.514 1 98.12 232 VAL A C 1
ATOM 1785 O O . VAL A 1 232 ? 15.07 1.708 -0.217 1 98.12 232 VAL A O 1
ATOM 1788 N N . ALA A 1 233 ? 13 0.883 -0.292 1 98.62 233 ALA A N 1
ATOM 1789 C CA . ALA A 1 233 ? 12.406 2.031 0.39 1 98.62 233 ALA A CA 1
ATOM 1790 C C . ALA A 1 233 ? 12.93 2.146 1.82 1 98.62 233 ALA A C 1
ATOM 1792 O O . ALA A 1 233 ? 13.203 3.248 2.303 1 98.62 233 ALA A O 1
ATOM 1793 N N . CYS A 1 234 ? 13.039 0.993 2.496 1 98.88 234 CYS A N 1
ATOM 1794 C CA . CYS A 1 234 ? 13.531 0.98 3.869 1 98.88 234 CYS A CA 1
ATOM 1795 C C . CYS A 1 234 ? 14.977 1.479 3.938 1 98.88 234 CYS A C 1
ATOM 1797 O O . CYS A 1 234 ? 15.344 2.186 4.875 1 98.88 234 CYS A O 1
ATOM 1799 N N . ALA A 1 235 ? 15.781 1.102 2.965 1 98.75 235 ALA A N 1
ATOM 1800 C CA . ALA A 1 235 ? 17.156 1.603 2.91 1 98.75 235 ALA A CA 1
ATOM 1801 C C . ALA A 1 235 ? 17.188 3.127 2.85 1 98.75 235 ALA A C 1
ATOM 1803 O O . ALA A 1 235 ? 17.984 3.77 3.535 1 98.75 235 ALA A O 1
ATOM 1804 N N . LEU A 1 236 ? 16.328 3.678 2.027 1 98.62 236 LEU A N 1
ATOM 1805 C CA . LEU A 1 236 ? 16.219 5.133 1.959 1 98.62 236 LEU A CA 1
ATOM 1806 C C . LEU A 1 236 ? 15.812 5.711 3.312 1 98.62 236 LEU A C 1
ATOM 1808 O O . LEU A 1 236 ? 16.391 6.699 3.764 1 98.62 236 LEU A O 1
ATOM 1812 N N . GLY A 1 237 ? 14.805 5.078 3.932 1 98.81 237 GLY A N 1
ATOM 1813 C CA . GLY A 1 237 ? 14.344 5.543 5.23 1 98.81 237 GLY A CA 1
ATOM 1814 C C . GLY A 1 237 ? 15.438 5.594 6.273 1 98.81 237 GLY A C 1
ATOM 1815 O O . GLY A 1 237 ? 15.539 6.559 7.035 1 98.81 237 GLY A O 1
ATOM 1816 N N . ILE A 1 238 ? 16.25 4.551 6.32 1 98.88 238 ILE A N 1
ATOM 1817 C CA . ILE A 1 238 ? 17.359 4.469 7.27 1 98.88 238 ILE A CA 1
ATOM 1818 C C . ILE A 1 238 ? 18.297 5.652 7.062 1 98.88 238 ILE A C 1
ATOM 1820 O O . ILE A 1 238 ? 18.703 6.309 8.031 1 98.88 238 ILE A O 1
ATOM 1824 N N . ASN A 1 239 ? 18.641 5.926 5.848 1 98.81 239 ASN A N 1
ATOM 1825 C CA . ASN A 1 239 ? 19.562 7.023 5.566 1 98.81 239 ASN A CA 1
ATOM 1826 C C . ASN A 1 239 ? 18.906 8.383 5.848 1 98.81 239 ASN A C 1
ATOM 1828 O O . ASN A 1 239 ? 19.578 9.289 6.359 1 98.81 239 ASN A O 1
ATOM 1832 N N . GLN A 1 240 ? 17.656 8.539 5.461 1 98.75 240 GLN A N 1
ATOM 1833 C CA . GLN A 1 240 ? 16.922 9.766 5.723 1 98.75 240 GLN A CA 1
ATOM 1834 C C . GLN A 1 240 ? 16.859 10.07 7.219 1 98.75 240 GLN A C 1
ATOM 1836 O O . GLN A 1 240 ? 16.984 11.227 7.633 1 98.75 240 GLN A O 1
ATOM 1841 N N . LEU A 1 241 ? 16.672 9.016 7.969 1 98.81 241 LEU A N 1
ATOM 1842 C CA . LEU A 1 241 ? 16.562 9.172 9.414 1 98.81 241 LEU A CA 1
ATOM 1843 C C . LEU A 1 241 ? 17.859 9.742 9.992 1 98.81 241 LEU A C 1
ATOM 1845 O O . LEU A 1 241 ? 17.828 10.523 10.953 1 98.81 241 LEU A O 1
ATOM 1849 N N . LYS A 1 242 ? 19 9.445 9.438 1 98.38 242 LYS A N 1
ATOM 1850 C CA . LYS A 1 242 ? 20.297 9.93 9.898 1 98.38 242 LYS A CA 1
ATOM 1851 C C . LYS A 1 242 ? 20.406 11.438 9.719 1 98.38 242 LYS A C 1
ATOM 1853 O O . LYS A 1 242 ? 21.172 12.102 10.43 1 98.38 242 LYS A O 1
ATOM 1858 N N . LYS A 1 243 ? 19.641 12 8.789 1 97.94 243 LYS A N 1
ATOM 1859 C CA . LYS A 1 243 ? 19.734 13.414 8.453 1 97.94 243 LYS A CA 1
ATOM 1860 C C . LYS A 1 243 ? 18.594 14.211 9.078 1 97.94 243 LYS A C 1
ATOM 1862 O O . LYS A 1 243 ? 18.547 15.438 8.945 1 97.94 243 LYS A O 1
ATOM 1867 N N . LEU A 1 244 ? 17.781 13.531 9.766 1 98.5 244 LEU A N 1
ATOM 1868 C CA . LEU A 1 244 ? 16.516 14.117 10.195 1 98.5 244 LEU A CA 1
ATOM 1869 C C . LEU A 1 244 ? 16.766 15.297 11.125 1 98.5 244 LEU A C 1
ATOM 1871 O O . LEU A 1 244 ? 16.219 16.375 10.906 1 98.5 244 LEU A O 1
ATOM 1875 N N . ASP A 1 245 ? 17.594 15.148 12.117 1 98.38 245 ASP A N 1
ATOM 1876 C CA . ASP A 1 245 ? 17.797 16.203 13.102 1 98.38 245 ASP A CA 1
ATOM 1877 C C . ASP A 1 245 ? 18.359 17.469 12.445 1 98.38 245 ASP A C 1
ATOM 1879 O O . ASP A 1 245 ? 17.953 18.578 12.781 1 98.38 245 ASP A O 1
ATOM 1883 N N . HIS A 1 246 ? 19.297 17.266 11.547 1 98.19 246 HIS A N 1
ATOM 1884 C CA . HIS A 1 246 ? 19.844 18.406 10.812 1 98.19 246 HIS A CA 1
ATOM 1885 C C . HIS A 1 246 ? 18.766 19.125 10.008 1 98.19 246 HIS A C 1
ATOM 1887 O O . HIS A 1 246 ? 18.703 20.359 10.008 1 98.19 246 HIS A O 1
ATOM 1893 N N . ASN A 1 247 ? 17.938 18.391 9.32 1 98.06 247 ASN A N 1
ATOM 1894 C CA . ASN A 1 247 ? 16.844 18.969 8.531 1 98.06 247 ASN A CA 1
ATOM 1895 C C . ASN A 1 247 ? 15.859 19.719 9.406 1 98.06 247 ASN A C 1
ATOM 1897 O O . ASN A 1 247 ? 15.352 20.781 9.016 1 98.06 247 ASN A O 1
ATOM 1901 N N . LEU A 1 248 ? 15.547 19.141 10.57 1 98.31 248 LEU A N 1
ATOM 1902 C CA . LEU A 1 248 ? 14.617 19.797 11.492 1 98.31 248 LEU A CA 1
ATOM 1903 C C . LEU A 1 248 ? 15.195 21.094 12.023 1 98.31 248 LEU A C 1
ATOM 1905 O O . LEU A 1 248 ? 14.461 22.062 12.242 1 98.31 248 LEU A O 1
ATOM 1909 N N . GLU A 1 249 ? 16.484 21.156 12.242 1 98.19 249 GLU A N 1
ATOM 1910 C CA . GLU A 1 249 ? 17.141 22.375 12.688 1 98.19 249 GLU A CA 1
ATOM 1911 C C . GLU A 1 249 ? 17.031 23.484 11.641 1 98.19 249 GLU A C 1
ATOM 1913 O O . GLU A 1 249 ? 16.844 24.656 11.984 1 98.19 249 GLU A O 1
ATOM 1918 N N . LYS A 1 250 ? 17.219 23.094 10.406 1 98.12 250 LYS A N 1
ATOM 1919 C CA . LYS A 1 250 ? 17.062 24.062 9.328 1 98.12 250 LYS A CA 1
ATOM 1920 C C . LYS A 1 250 ? 15.648 24.625 9.281 1 98.12 250 LYS A C 1
ATOM 1922 O O . LYS A 1 250 ? 15.445 25.812 9.086 1 98.12 250 LYS A O 1
ATOM 1927 N N . ARG A 1 251 ? 14.656 23.766 9.414 1 98.31 251 ARG A N 1
ATOM 1928 C CA . ARG A 1 251 ? 13.266 24.203 9.469 1 98.31 251 ARG A CA 1
ATOM 1929 C C . ARG A 1 251 ? 13.047 25.172 10.625 1 98.31 251 ARG A C 1
ATOM 1931 O O . ARG A 1 251 ? 12.352 26.172 10.477 1 98.31 251 ARG A O 1
ATOM 1938 N N . GLU A 1 252 ? 13.609 24.812 11.734 1 98.25 252 GLU A N 1
ATOM 1939 C CA . GLU A 1 252 ? 13.469 25.641 12.93 1 98.25 252 GLU A CA 1
ATOM 1940 C C . GLU A 1 252 ? 14.086 27.031 12.711 1 98.25 252 GLU A C 1
ATOM 1942 O O . GLU A 1 252 ? 13.555 28.031 13.188 1 98.25 252 GLU A O 1
ATOM 1947 N N . GLU A 1 253 ? 15.211 27.062 12.047 1 98.44 253 GLU A N 1
ATOM 1948 C CA . GLU A 1 253 ? 15.852 28.328 11.742 1 98.44 253 GLU A CA 1
ATOM 1949 C C . GLU A 1 253 ? 14.93 29.234 10.93 1 98.44 253 GLU A C 1
ATOM 1951 O O . GLU A 1 253 ? 14.789 30.422 11.242 1 98.44 253 GLU A O 1
ATOM 1956 N N . ILE A 1 254 ? 14.352 28.688 9.922 1 98.62 254 ILE A N 1
ATOM 1957 C CA . ILE A 1 254 ? 13.438 29.422 9.062 1 98.62 254 ILE A CA 1
ATOM 1958 C C . ILE A 1 254 ? 12.203 29.844 9.859 1 98.62 254 ILE A C 1
ATOM 1960 O O . ILE A 1 254 ? 11.766 31 9.789 1 98.62 254 ILE A O 1
ATOM 1964 N N . ALA A 1 255 ? 11.641 28.969 10.656 1 98.62 255 ALA A N 1
ATOM 1965 C CA . ALA A 1 255 ? 10.453 29.234 11.469 1 98.62 255 ALA A CA 1
ATOM 1966 C C . ALA A 1 255 ? 10.719 30.344 12.477 1 98.62 255 ALA A C 1
ATOM 1968 O O . ALA A 1 255 ? 9.875 31.219 12.688 1 98.62 255 ALA A O 1
ATOM 1969 N N . ASN A 1 256 ? 11.875 30.297 13.062 1 98.25 256 ASN A N 1
ATOM 1970 C CA . ASN A 1 256 ? 12.258 31.328 14.023 1 98.25 256 ASN A CA 1
ATOM 1971 C C . ASN A 1 256 ? 12.328 32.688 13.367 1 98.25 256 ASN A C 1
ATOM 1973 O O . ASN A 1 256 ? 11.93 33.688 13.977 1 98.25 256 ASN A O 1
ATOM 1977 N N . PHE A 1 257 ? 12.922 32.719 12.219 1 98.62 257 PHE A N 1
ATOM 1978 C CA . PHE A 1 257 ? 12.945 33.969 11.453 1 98.62 257 PHE A CA 1
ATOM 1979 C C . PHE A 1 257 ? 11.531 34.5 11.25 1 98.62 257 PHE A C 1
ATOM 1981 O O . PHE A 1 257 ? 11.266 35.688 11.5 1 98.62 257 PHE A O 1
ATOM 1988 N N . TYR A 1 258 ? 10.586 33.625 10.797 1 98.75 258 TYR A N 1
ATOM 1989 C CA . TYR A 1 258 ? 9.195 34.031 10.594 1 98.75 258 TYR A CA 1
ATOM 1990 C C . TYR A 1 258 ? 8.57 34.531 11.891 1 98.75 258 TYR A C 1
ATOM 1992 O O . TYR A 1 258 ? 7.883 35.562 11.914 1 98.75 258 TYR A O 1
ATOM 2000 N N . ASP A 1 259 ? 8.773 33.75 12.977 1 98.19 259 ASP A N 1
ATOM 2001 C CA . ASP A 1 259 ? 8.203 34.125 14.273 1 98.19 259 ASP A CA 1
ATOM 2002 C C . ASP A 1 259 ? 8.586 35.531 14.672 1 98.19 259 ASP A C 1
ATOM 2004 O O . ASP A 1 259 ? 7.746 36.312 15.172 1 98.19 259 ASP A O 1
ATOM 2008 N N . LYS A 1 260 ? 9.797 35.844 14.445 1 98.06 260 LYS A N 1
ATOM 2009 C CA . LYS A 1 260 ? 10.289 37.188 14.789 1 98.06 260 LYS A CA 1
ATOM 2010 C C . LYS A 1 260 ? 9.711 38.25 13.852 1 98.06 260 LYS A C 1
ATOM 2012 O O . LYS A 1 260 ? 9.203 39.281 14.312 1 98.06 260 LYS A O 1
ATOM 2017 N N . GLU A 1 261 ? 9.789 37.969 12.609 1 98.12 261 GLU A N 1
ATOM 2018 C CA . GLU A 1 261 ? 9.398 38.938 11.602 1 98.12 261 GLU A CA 1
ATOM 2019 C C . GLU A 1 261 ? 7.887 39.156 11.602 1 98.12 261 GLU A C 1
ATOM 2021 O O . GLU A 1 261 ? 7.41 40.25 11.219 1 98.12 261 GLU A O 1
ATOM 2026 N N . PHE A 1 262 ? 7.094 38.188 11.984 1 98.44 262 PHE A N 1
ATOM 2027 C CA . PHE A 1 262 ? 5.645 38.25 11.867 1 98.44 262 PHE A CA 1
ATOM 2028 C C . PHE A 1 262 ? 5.012 38.719 13.164 1 98.44 262 PHE A C 1
ATOM 2030 O O . PHE A 1 262 ? 3.785 38.812 13.266 1 98.44 262 PHE A O 1
ATOM 2037 N N . GLU A 1 263 ? 5.805 39 14.133 1 96.19 263 GLU A N 1
ATOM 2038 C CA . GLU A 1 263 ? 5.281 39.469 15.414 1 96.19 263 GLU A CA 1
ATOM 2039 C C . GLU A 1 263 ? 4.492 40.75 15.25 1 96.19 263 GLU A C 1
ATOM 2041 O O . GLU A 1 263 ? 4.949 41.688 14.578 1 96.19 263 GLU A O 1
ATOM 2046 N N . LYS A 1 264 ? 3.256 40.875 15.719 1 94 264 LYS A N 1
ATOM 2047 C CA . LYS A 1 264 ? 2.4 42.062 15.852 1 94 264 LYS A CA 1
ATOM 2048 C C . LYS A 1 264 ? 2.029 42.625 14.484 1 94 264 LYS A C 1
ATOM 2050 O O . LYS A 1 264 ? 1.735 43.812 14.352 1 94 264 LYS A O 1
ATOM 2055 N N . ASN A 1 265 ? 2.127 41.844 13.477 1 95.75 265 ASN A N 1
ATOM 2056 C CA . ASN A 1 265 ? 1.633 42.344 12.195 1 95.75 265 ASN A CA 1
ATOM 2057 C C . ASN A 1 265 ? 0.111 42.469 12.188 1 95.75 265 ASN A C 1
ATOM 2059 O O . ASN A 1 265 ? -0.57 41.812 12.969 1 95.75 265 ASN A O 1
ATOM 2063 N N . PRO A 1 266 ? -0.446 43.281 11.32 1 96.5 266 PRO A N 1
ATOM 2064 C CA . PRO A 1 266 ? -1.886 43.562 11.367 1 96.5 266 PRO A CA 1
ATOM 2065 C C . PRO A 1 266 ? -2.686 42.625 10.469 1 96.5 266 PRO A C 1
ATOM 2067 O O . PRO A 1 266 ? -3.875 42.844 10.234 1 96.5 266 PRO A O 1
ATOM 2070 N N . TYR A 1 267 ? -2.107 41.562 9.938 1 97.5 267 TYR A N 1
ATOM 2071 C CA . TYR A 1 267 ? -2.787 40.812 8.883 1 97.5 267 TYR A CA 1
ATOM 2072 C C . TYR A 1 267 ? -3.158 39.406 9.359 1 97.5 267 TYR A C 1
ATOM 2074 O O . TYR A 1 267 ? -4.125 38.812 8.867 1 97.5 267 TYR A O 1
ATOM 2082 N N . PHE A 1 268 ? -2.346 38.844 10.258 1 98.31 268 PHE A N 1
ATOM 2083 C CA . PHE A 1 268 ? -2.547 37.438 10.656 1 98.31 268 PHE A CA 1
ATOM 2084 C C . PHE A 1 268 ? -1.843 37.156 11.977 1 98.31 268 PHE A C 1
ATOM 2086 O O . PHE A 1 268 ? -1.024 37.938 12.438 1 98.31 268 PHE A O 1
ATOM 2093 N N . SER A 1 269 ? -2.221 36.094 12.617 1 98.19 269 SER A N 1
ATOM 2094 C CA . SER A 1 269 ? -1.517 35.562 13.781 1 98.19 269 SER A CA 1
ATOM 2095 C C . SER A 1 269 ? -0.728 34.281 13.422 1 98.19 269 SER A C 1
ATOM 2097 O O . SER A 1 269 ? -0.935 33.719 12.359 1 98.19 269 SER A O 1
ATOM 2099 N N . THR A 1 270 ? 0.246 33.969 14.203 1 98.06 270 THR A N 1
ATOM 2100 C CA . THR A 1 270 ? 1.007 32.719 14.086 1 98.06 270 THR A CA 1
ATOM 2101 C C . THR A 1 270 ? 0.693 31.781 15.242 1 98.06 270 THR A C 1
ATOM 2103 O O . THR A 1 270 ? 0.043 32.188 16.219 1 98.06 270 THR A O 1
ATOM 2106 N N . ILE A 1 271 ? 0.964 30.516 15.102 1 97.62 271 ILE A N 1
ATOM 2107 C CA . ILE A 1 271 ? 0.748 29.516 16.141 1 97.62 271 ILE A CA 1
ATOM 2108 C C . ILE A 1 271 ? 1.979 29.438 17.047 1 97.62 271 ILE A C 1
ATOM 2110 O O . ILE A 1 271 ? 3.068 29.078 16.578 1 97.62 271 ILE A O 1
ATOM 2114 N N . LYS A 1 272 ? 1.785 29.781 18.266 1 95.88 272 LYS A N 1
ATOM 2115 C CA . LYS A 1 272 ? 2.891 29.75 19.219 1 95.88 272 LYS A CA 1
ATOM 2116 C C . LYS A 1 272 ? 3.143 28.328 19.719 1 95.88 272 LYS A C 1
ATOM 2118 O O . LYS A 1 272 ? 2.197 27.594 20 1 95.88 272 LYS A O 1
ATOM 2123 N N . ILE A 1 273 ? 4.387 27.953 19.75 1 97.5 273 ILE A N 1
ATOM 2124 C CA . ILE A 1 273 ? 4.793 26.672 20.312 1 97.5 273 ILE A CA 1
ATOM 2125 C C . ILE A 1 273 ? 5.164 26.844 21.781 1 97.5 273 ILE A C 1
ATOM 2127 O O . ILE A 1 273 ? 6.023 27.656 22.125 1 97.5 273 ILE A O 1
ATOM 2131 N N . LYS A 1 274 ? 4.5 26.094 22.625 1 97.5 274 LYS A N 1
ATOM 2132 C CA . LYS A 1 274 ? 4.777 26.188 24.062 1 97.5 274 LYS A CA 1
ATOM 2133 C C . LYS A 1 274 ? 6.215 25.781 24.375 1 97.5 274 LYS A C 1
ATOM 2135 O O . LYS A 1 274 ? 6.789 24.938 23.672 1 97.5 274 LYS A O 1
ATOM 2140 N N . ASP A 1 275 ? 6.73 26.234 25.469 1 97.31 275 ASP A N 1
ATOM 2141 C CA . ASP A 1 275 ? 8.141 26.094 25.812 1 97.31 275 ASP A CA 1
ATOM 2142 C C . ASP A 1 275 ? 8.5 24.625 26.078 1 97.31 275 ASP A C 1
ATOM 2144 O O . ASP A 1 275 ? 9.656 24.234 25.922 1 97.31 275 ASP A O 1
ATOM 2148 N N . TYR A 1 276 ? 7.52 23.828 26.484 1 98.06 276 TYR A N 1
ATOM 2149 C CA . TYR A 1 276 ? 7.812 22.438 26.828 1 98.06 276 TYR A CA 1
ATOM 2150 C C . TYR A 1 276 ? 7.652 21.531 25.625 1 98.06 276 TYR A C 1
ATOM 2152 O O . TYR A 1 276 ? 7.688 20.297 25.75 1 98.06 276 TYR A O 1
ATOM 2160 N N . LYS A 1 277 ? 7.441 22.109 24.469 1 98.12 277 LYS A N 1
ATOM 2161 C CA . LYS A 1 277 ? 7.324 21.375 23.219 1 98.12 277 LYS A CA 1
ATOM 2162 C C . LYS A 1 277 ? 8.398 21.812 22.219 1 98.12 277 LYS A C 1
ATOM 2164 O O . LYS A 1 277 ? 8.922 22.922 22.312 1 98.12 277 LYS A O 1
ATOM 2169 N N . LYS A 1 278 ? 8.836 20.969 21.438 1 98 278 LYS A N 1
ATOM 2170 C CA . LYS A 1 278 ? 9.594 21.25 20.219 1 98 278 LYS A CA 1
ATOM 2171 C C . LYS A 1 278 ? 8.867 20.719 18.984 1 98 278 LYS A C 1
ATOM 2173 O O . LYS A 1 278 ? 8.586 19.516 18.891 1 98 278 LYS A O 1
ATOM 2178 N N . SER A 1 279 ? 8.523 21.562 18.094 1 98.44 279 SER A N 1
ATOM 2179 C CA . SER A 1 279 ? 7.809 21.188 16.891 1 98.44 279 SER A CA 1
ATOM 2180 C C . SER A 1 279 ? 8.766 20.656 15.82 1 98.44 279 SER A C 1
ATOM 2182 O O . SER A 1 279 ? 9.93 21.062 15.773 1 98.44 279 SER A O 1
ATOM 2184 N N . SER A 1 280 ? 8.305 19.719 14.969 1 98.44 280 SER A N 1
ATOM 2185 C CA . SER A 1 280 ? 9.062 19.312 13.797 1 98.44 280 SER A CA 1
ATOM 2186 C C . SER A 1 280 ? 9 20.359 12.695 1 98.44 280 SER A C 1
ATOM 2188 O O . SER A 1 280 ? 9.727 20.281 11.703 1 98.44 280 SER A O 1
ATOM 2190 N N . ARG A 1 281 ? 8.125 21.359 12.875 1 98.12 281 ARG A N 1
ATOM 2191 C CA . ARG A 1 281 ? 7.906 22.422 11.891 1 98.12 281 ARG A CA 1
ATOM 2192 C C . ARG A 1 281 ? 7.574 21.828 10.523 1 98.12 281 ARG A C 1
ATOM 2194 O O . ARG A 1 281 ? 8.094 22.297 9.508 1 98.12 281 ARG A O 1
ATOM 2201 N N . HIS A 1 282 ? 6.711 20.781 10.516 1 98 282 HIS A N 1
ATOM 2202 C CA . HIS A 1 282 ? 6.254 20.203 9.258 1 98 282 HIS A CA 1
ATOM 2203 C C . HIS A 1 282 ? 5.547 21.25 8.398 1 98 282 HIS A C 1
ATOM 2205 O O . HIS A 1 282 ? 5.664 21.25 7.176 1 98 282 HIS A O 1
ATOM 2211 N N . LEU A 1 283 ? 4.766 22.094 9.016 1 98.31 283 LEU A N 1
ATOM 2212 C CA . LEU A 1 283 ? 4.094 23.219 8.383 1 98.31 283 LEU A CA 1
ATOM 2213 C C . LEU A 1 283 ? 4.355 24.516 9.156 1 98.31 283 LEU A C 1
ATOM 2215 O O . LEU A 1 283 ? 4.691 24.469 10.344 1 98.31 283 LEU A O 1
ATOM 2219 N N . TYR A 1 284 ? 4.277 25.609 8.477 1 98.56 284 TYR A N 1
ATOM 2220 C CA . TYR A 1 284 ? 4.195 26.922 9.109 1 98.56 284 TYR A CA 1
ATOM 2221 C C . TYR A 1 284 ? 2.908 27.641 8.711 1 98.56 284 TYR A C 1
ATOM 2223 O O . TYR A 1 284 ? 2.902 28.453 7.789 1 98.56 284 TYR A O 1
ATOM 2231 N N . PRO A 1 285 ? 1.872 27.344 9.453 1 98.5 285 PRO A N 1
ATOM 2232 C CA . PRO A 1 285 ? 0.581 27.969 9.18 1 98.5 285 PRO A CA 1
ATOM 2233 C C . PRO A 1 285 ? 0.511 29.406 9.688 1 98.5 285 PRO A C 1
ATOM 2235 O O . PRO A 1 285 ? 0.939 29.703 10.805 1 98.5 285 PRO A O 1
ATOM 2238 N N . ILE A 1 286 ? 0.035 30.312 8.898 1 98.62 286 ILE A N 1
ATOM 2239 C CA . ILE A 1 286 ? -0.413 31.609 9.367 1 98.62 286 ILE A CA 1
ATOM 2240 C C . ILE A 1 286 ? -1.938 31.656 9.391 1 98.62 286 ILE A C 1
ATOM 2242 O O . ILE A 1 286 ? -2.596 31.016 8.562 1 98.62 286 ILE A O 1
ATOM 2246 N N . LEU A 1 287 ? -2.488 32.344 10.328 1 98.69 287 LEU A N 1
ATOM 2247 C CA . LEU A 1 287 ? -3.934 32.438 10.492 1 98.69 287 LEU A CA 1
ATOM 2248 C C . LEU A 1 287 ? -4.41 33.875 10.227 1 98.69 287 LEU A C 1
ATOM 2250 O O . LEU A 1 287 ? -4.32 34.719 11.102 1 98.69 287 LEU A O 1
ATOM 2254 N N . LEU A 1 288 ? -4.984 34.062 9.07 1 98.44 288 LEU A N 1
ATOM 2255 C CA . LEU A 1 288 ? -5.484 35.375 8.672 1 98.44 288 LEU A CA 1
ATOM 2256 C C . LEU A 1 288 ? -6.523 35.906 9.664 1 98.44 288 LEU A C 1
ATOM 2258 O O . LEU A 1 288 ? -7.355 35.125 10.148 1 98.44 288 LEU A O 1
ATOM 2262 N N . PHE A 1 289 ? -6.469 37.188 9.938 1 97.81 289 PHE A N 1
ATOM 2263 C CA . PHE A 1 289 ? -7.531 37.781 10.734 1 97.81 289 PHE A CA 1
ATOM 2264 C C . PHE A 1 289 ? -8.852 37.781 9.969 1 97.81 289 PHE A C 1
ATOM 2266 O O . PHE A 1 289 ? -8.859 37.75 8.742 1 97.81 289 PHE A O 1
ATOM 2273 N N . PRO A 1 290 ? -9.977 37.781 10.641 1 96.62 290 PRO A N 1
ATOM 2274 C CA . PRO A 1 290 ? -11.289 37.562 10.023 1 96.62 290 PRO A CA 1
ATOM 2275 C C . PRO A 1 290 ? -11.547 38.531 8.867 1 96.62 290 PRO A C 1
ATOM 2277 O O . PRO A 1 290 ? -12.219 38.188 7.895 1 96.62 290 PRO A O 1
ATOM 2280 N N . GLU A 1 291 ? -11.047 39.719 8.922 1 94.56 291 GLU A N 1
ATOM 2281 C CA . GLU A 1 291 ? -11.289 40.719 7.883 1 94.56 291 GLU A CA 1
ATOM 2282 C C . GLU A 1 291 ? -10.664 40.312 6.555 1 94.56 291 GLU A C 1
ATOM 2284 O O . GLU A 1 291 ? -11.023 40.844 5.5 1 94.56 291 GLU A O 1
ATOM 2289 N N . PHE A 1 292 ? -9.781 39.281 6.594 1 95.88 292 PHE A N 1
ATOM 2290 C CA . PHE A 1 292 ? -9.102 38.875 5.371 1 95.88 292 PHE A CA 1
ATOM 2291 C C . PHE A 1 292 ? -9.633 37.531 4.891 1 95.88 292 PHE A C 1
ATOM 2293 O O . PHE A 1 292 ? -9.164 37 3.881 1 95.88 292 PHE A O 1
ATOM 2300 N N . TYR A 1 293 ? -10.664 36.938 5.543 1 95.88 293 TYR A N 1
ATOM 2301 C CA . TYR A 1 293 ? -11.172 35.625 5.207 1 95.88 293 TYR A CA 1
ATOM 2302 C C . TYR A 1 293 ? -11.695 35.594 3.771 1 95.88 293 TYR A C 1
ATOM 2304 O O . TYR A 1 293 ? -11.406 34.656 3.023 1 95.88 293 TYR A O 1
ATOM 2312 N N . CYS A 1 294 ? -12.383 36.594 3.377 1 94.5 294 CYS A N 1
ATOM 2313 C CA . CYS A 1 294 ? -13.023 36.625 2.068 1 94.5 294 CYS A CA 1
ATOM 2314 C C . CYS A 1 294 ? -11.992 36.75 0.957 1 94.5 294 CYS A C 1
ATOM 2316 O O . CYS A 1 294 ? -12.273 36.438 -0.2 1 94.5 294 CYS A O 1
ATOM 2318 N N . GLN A 1 295 ? -10.805 37.219 1.314 1 95.56 295 GLN A N 1
ATOM 2319 C CA . GLN A 1 295 ? -9.766 37.5 0.318 1 95.56 295 GLN A CA 1
ATOM 2320 C C . GLN A 1 295 ? -8.766 36.344 0.261 1 95.56 295 GLN A C 1
ATOM 2322 O O . GLN A 1 295 ? -7.773 36.406 -0.471 1 95.56 295 GLN A O 1
ATOM 2327 N N . LYS A 1 296 ? -9.047 35.344 0.98 1 96.44 296 LYS A N 1
ATOM 2328 C CA . LYS A 1 296 ? -8.086 34.25 1.085 1 96.44 296 LYS A CA 1
ATOM 2329 C C . LYS A 1 296 ? -7.758 33.656 -0.29 1 96.44 296 LYS A C 1
ATOM 2331 O O . LYS A 1 296 ? -6.598 33.375 -0.589 1 96.44 296 LYS A O 1
ATOM 2336 N N . GLU A 1 297 ? -8.75 33.469 -1.144 1 96 297 GLU A N 1
ATOM 2337 C CA . GLU A 1 297 ? -8.531 32.906 -2.471 1 96 297 GLU A CA 1
ATOM 2338 C C . GLU A 1 297 ? -7.656 33.812 -3.322 1 96 297 GLU A C 1
ATOM 2340 O O . GLU A 1 297 ? -6.754 33.344 -4.02 1 96 297 GLU A O 1
ATOM 2345 N N . GLU A 1 298 ? -7.973 35.062 -3.275 1 95.81 298 GLU A N 1
ATOM 2346 C CA . GLU A 1 298 ? -7.168 36.031 -4.008 1 95.81 298 GLU A CA 1
ATOM 2347 C C . GLU A 1 298 ? -5.727 36.062 -3.502 1 95.81 298 GLU A C 1
ATOM 2349 O O . GLU A 1 298 ? -4.789 36.125 -4.297 1 95.81 298 GLU A O 1
ATOM 2354 N N . LEU A 1 299 ? -5.617 36.094 -2.219 1 97.12 299 LEU A N 1
ATOM 2355 C CA . LEU A 1 299 ? -4.297 36.062 -1.603 1 97.12 299 LEU A CA 1
ATOM 2356 C C . LEU A 1 299 ? -3.531 34.812 -2.055 1 97.12 299 LEU A C 1
ATOM 2358 O O . LEU A 1 299 ? -2.365 34.906 -2.443 1 97.12 299 LEU A O 1
ATOM 2362 N N . PHE A 1 300 ? -4.156 33.625 -2.021 1 97.69 300 PHE A N 1
ATOM 2363 C CA . PHE A 1 300 ? -3.582 32.344 -2.434 1 97.69 300 PHE A CA 1
ATOM 2364 C C . PHE A 1 300 ? -3.072 32.406 -3.867 1 97.69 300 PHE A C 1
ATOM 2366 O O . PHE A 1 300 ? -1.919 32.062 -4.141 1 97.69 300 PHE A O 1
ATOM 2373 N N . GLU A 1 301 ? -3.846 32.906 -4.785 1 97.5 301 GLU A N 1
ATOM 2374 C CA . GLU A 1 301 ? -3.496 32.969 -6.199 1 97.5 301 GLU A CA 1
ATOM 2375 C C . GLU A 1 301 ? -2.33 33.938 -6.418 1 97.5 301 GLU A C 1
ATOM 2377 O O . GLU A 1 301 ? -1.437 33.656 -7.223 1 97.5 301 GLU A O 1
ATOM 2382 N N . SER A 1 302 ? -2.393 35.094 -5.738 1 97.69 302 SER A N 1
ATOM 2383 C CA . SER A 1 302 ? -1.337 36.094 -5.875 1 97.69 302 SER A CA 1
ATOM 2384 C C . SER A 1 302 ? 0.01 35.531 -5.426 1 97.69 302 SER A C 1
ATOM 2386 O O . SER A 1 302 ? 1.038 35.781 -6.047 1 97.69 302 SER A O 1
ATOM 2388 N N . LEU A 1 303 ? -0.028 34.812 -4.332 1 98.25 303 LEU A N 1
ATOM 2389 C CA . LEU A 1 303 ? 1.204 34.219 -3.826 1 98.25 303 LEU A CA 1
ATOM 2390 C C . LEU A 1 303 ? 1.745 33.188 -4.805 1 98.25 303 LEU A C 1
ATOM 2392 O O . LEU A 1 303 ? 2.947 33.156 -5.082 1 98.25 303 LEU A O 1
ATOM 2396 N N . LEU A 1 304 ? 0.88 32.344 -5.348 1 97.56 304 LEU A N 1
ATOM 2397 C CA . LEU A 1 304 ? 1.294 31.359 -6.348 1 97.56 304 LEU A CA 1
ATOM 2398 C C . LEU A 1 304 ? 1.938 32.062 -7.547 1 97.56 304 LEU A C 1
ATOM 2400 O O . LEU A 1 304 ? 2.979 31.609 -8.039 1 97.56 304 LEU A O 1
ATOM 2404 N N . HIS A 1 305 ? 1.308 33.094 -8.016 1 97.56 305 HIS A N 1
ATOM 2405 C CA . HIS A 1 305 ? 1.811 33.844 -9.164 1 97.56 305 HIS A CA 1
ATOM 2406 C C . HIS A 1 305 ? 3.176 34.438 -8.875 1 97.56 305 HIS A C 1
ATOM 2408 O O . HIS A 1 305 ? 4.008 34.562 -9.773 1 97.56 305 HIS A O 1
ATOM 2414 N N . ALA A 1 306 ? 3.365 34.781 -7.648 1 98.06 306 ALA A N 1
ATOM 2415 C CA . ALA A 1 306 ? 4.621 35.406 -7.238 1 98.06 306 ALA A CA 1
ATOM 2416 C C . ALA A 1 306 ? 5.695 34.344 -6.977 1 98.06 306 ALA A C 1
ATOM 2418 O O . ALA A 1 306 ? 6.816 34.688 -6.578 1 98.06 306 ALA A O 1
ATOM 2419 N N . GLY A 1 307 ? 5.359 33.094 -7.121 1 97.69 307 GLY A N 1
ATOM 2420 C CA . GLY A 1 307 ? 6.336 32.031 -6.98 1 97.69 307 GLY A CA 1
ATOM 2421 C C . GLY A 1 307 ? 6.398 31.453 -5.574 1 97.69 307 GLY A C 1
ATOM 2422 O O . GLY A 1 307 ? 7.371 30.781 -5.211 1 97.69 307 GLY A O 1
ATOM 2423 N N . ILE A 1 308 ? 5.441 31.781 -4.746 1 98.25 308 ILE A N 1
ATOM 2424 C CA . ILE A 1 308 ? 5.348 31.234 -3.391 1 98.25 308 ILE A CA 1
ATOM 2425 C C . ILE A 1 308 ? 4.246 30.188 -3.328 1 98.25 308 ILE A C 1
ATOM 2427 O O . ILE A 1 308 ? 3.061 30.5 -3.416 1 98.25 308 ILE A O 1
ATOM 2431 N N . GLY A 1 309 ? 4.75 28.875 -3.184 1 97.5 309 GLY A N 1
ATOM 2432 C CA . GLY A 1 309 ? 3.811 27.766 -3.127 1 97.5 309 GLY A CA 1
ATOM 2433 C C . GLY A 1 309 ? 3.189 27.578 -1.755 1 97.5 309 GLY A C 1
ATOM 2434 O O . GLY A 1 309 ? 3.771 26.922 -0.889 1 97.5 309 GLY A O 1
ATOM 2435 N N . VAL A 1 310 ? 1.979 28.156 -1.578 1 97.81 310 VAL A N 1
ATOM 2436 C CA . VAL A 1 310 ? 1.229 28.031 -0.332 1 97.81 310 VAL A CA 1
ATOM 2437 C C . VAL A 1 310 ? 0.206 26.906 -0.455 1 97.81 310 VAL A C 1
ATOM 2439 O O . VAL A 1 310 ? -0.06 26.422 -1.556 1 97.81 310 VAL A O 1
ATOM 2442 N N . GLN A 1 311 ? -0.26 26.453 0.645 1 97.75 311 GLN A N 1
ATOM 2443 C CA . GLN A 1 311 ? -1.293 25.422 0.702 1 97.75 311 GLN A CA 1
ATOM 2444 C C . GLN A 1 311 ? -2.193 25.609 1.919 1 97.75 311 GLN A C 1
ATOM 2446 O O . GLN A 1 311 ? -1.85 26.359 2.842 1 97.75 311 GLN A O 1
ATOM 2451 N N . VAL A 1 312 ? -3.391 25.062 1.866 1 98.12 312 VAL A N 1
ATOM 2452 C CA . VAL A 1 312 ? -4.336 25.125 2.977 1 98.12 312 VAL A CA 1
ATOM 2453 C C . VAL A 1 312 ? -4.422 23.766 3.666 1 98.12 312 VAL A C 1
ATOM 2455 O O . VAL A 1 312 ? -4.652 22.75 3.014 1 98.12 312 VAL A O 1
ATOM 2458 N N . HIS A 1 313 ? -4.109 23.75 4.953 1 97.75 313 HIS A N 1
ATOM 2459 C CA . HIS A 1 313 ? -4.164 22.547 5.777 1 97.75 313 HIS A CA 1
ATOM 2460 C C . HIS A 1 313 ? -5.086 22.734 6.977 1 97.75 313 HIS A C 1
ATOM 2462 O O . HIS A 1 313 ? -4.711 23.391 7.957 1 97.75 313 HIS A O 1
ATOM 2468 N N . TYR A 1 314 ? -6.156 22.141 7.043 1 97.31 314 TYR A N 1
ATOM 2469 C CA . TYR A 1 314 ? -6.855 21.266 6.113 1 97.31 314 TYR A CA 1
ATOM 2470 C C . TYR A 1 314 ? -8.328 21.641 6.012 1 97.31 314 TYR A C 1
ATOM 2472 O O . TYR A 1 314 ? -8.898 22.188 6.953 1 97.31 314 TYR A O 1
ATOM 2480 N N . LYS A 1 315 ? -8.945 21.281 4.934 1 97.62 315 LYS A N 1
ATOM 2481 C CA . LYS A 1 315 ? -10.398 21.219 4.906 1 97.62 315 LYS A CA 1
ATOM 2482 C C . LYS A 1 315 ? -10.93 20.266 5.969 1 97.62 315 LYS A C 1
ATOM 2484 O O . LYS A 1 315 ? -10.477 19.125 6.066 1 97.62 315 LYS A O 1
ATOM 2489 N N . PRO A 1 316 ? -11.797 20.797 6.855 1 98.5 316 PRO A N 1
ATOM 2490 C CA . PRO A 1 316 ? -12.344 19.859 7.828 1 98.5 316 PRO A CA 1
ATOM 2491 C C . PRO A 1 316 ? -12.945 18.609 7.172 1 98.5 316 PRO A C 1
ATOM 2493 O O . PRO A 1 316 ? -13.719 18.719 6.219 1 98.5 316 PRO A O 1
ATOM 2496 N N . THR A 1 317 ? -12.633 17.453 7.676 1 98.5 317 THR A N 1
ATOM 2497 C CA . THR A 1 317 ? -12.953 16.172 7.062 1 98.5 317 THR A CA 1
ATOM 2498 C C . THR A 1 317 ? -14.461 16.031 6.863 1 98.5 317 THR A C 1
ATOM 2500 O O . THR A 1 317 ? -14.906 15.484 5.855 1 98.5 317 THR A O 1
ATOM 2503 N N . TYR A 1 318 ? -15.258 16.578 7.789 1 98.31 318 TYR A N 1
ATOM 2504 C CA . TYR A 1 318 ? -16.703 16.422 7.719 1 98.31 318 TYR A CA 1
ATOM 2505 C C . TYR A 1 318 ? -17.281 17.281 6.598 1 98.31 318 TYR A C 1
ATOM 2507 O O . TYR A 1 318 ? -18.469 17.188 6.285 1 98.31 318 TYR A O 1
ATOM 2515 N N . GLU A 1 319 ? -16.422 18.125 5.992 1 98 319 GLU A N 1
ATOM 2516 C CA . GLU A 1 319 ? -16.891 18.984 4.906 1 98 319 GLU A CA 1
ATOM 2517 C C . GLU A 1 319 ? -16.812 18.281 3.561 1 98 319 GLU A C 1
ATOM 2519 O O . GLU A 1 319 ? -17.344 18.766 2.561 1 98 319 GLU A O 1
ATOM 2524 N N . PHE A 1 320 ? -16.156 17.156 3.475 1 98.38 320 PHE A N 1
ATOM 2525 C CA . PHE A 1 320 ? -16.125 16.359 2.248 1 98.38 320 PHE A CA 1
ATOM 2526 C C . PHE A 1 320 ? -17.516 15.789 1.952 1 98.38 320 PHE A C 1
ATOM 2528 O O . PHE A 1 320 ? -18.25 15.414 2.871 1 98.38 320 PHE A O 1
ATOM 2535 N N . SER A 1 321 ? -17.859 15.664 0.652 1 98.44 321 SER A N 1
ATOM 2536 C CA . SER A 1 321 ? -19.172 15.156 0.252 1 98.44 321 SER A CA 1
ATOM 2537 C C . SER A 1 321 ? -19.422 13.758 0.814 1 98.44 321 SER A C 1
ATOM 2539 O O . SER A 1 321 ? -20.531 13.445 1.251 1 98.44 321 SER A O 1
ATOM 2541 N N . PHE A 1 322 ? -18.453 12.945 0.871 1 98.69 322 PHE A N 1
ATOM 2542 C CA . PHE A 1 322 ? -18.578 11.594 1.413 1 98.69 322 PHE A CA 1
ATOM 2543 C C . PHE A 1 322 ? -19.031 11.633 2.867 1 98.69 322 PHE A C 1
ATOM 2545 O O . PHE A 1 322 ? -19.969 10.922 3.25 1 98.69 322 PHE A O 1
ATOM 2552 N N . TYR A 1 323 ? -18.391 12.438 3.637 1 98.56 323 TYR A N 1
ATOM 2553 C CA . TYR A 1 323 ? -18.703 12.492 5.062 1 98.56 323 TYR A CA 1
ATOM 2554 C C . TYR A 1 323 ? -20.031 13.188 5.309 1 98.56 323 TYR A C 1
ATOM 2556 O O . TYR A 1 323 ? -20.75 12.852 6.254 1 98.56 323 TYR A O 1
ATOM 2564 N N . LYS A 1 324 ? -20.344 14.227 4.516 1 98.56 324 LYS A N 1
ATOM 2565 C CA . LYS A 1 324 ? -21.672 14.844 4.625 1 98.56 324 LYS A CA 1
ATOM 2566 C C . LYS A 1 324 ? -22.781 13.812 4.41 1 98.56 324 LYS A C 1
ATOM 2568 O O . LYS A 1 324 ? -23.797 13.844 5.098 1 98.56 324 LYS A O 1
ATOM 2573 N N . LYS A 1 325 ? -22.594 12.953 3.439 1 98.31 325 LYS A N 1
ATOM 2574 C CA . LYS A 1 325 ? -23.562 11.891 3.189 1 98.31 325 LYS A CA 1
ATOM 2575 C C . LYS A 1 325 ? -23.594 10.898 4.348 1 98.31 325 LYS A C 1
ATOM 2577 O O . LYS A 1 325 ? -24.672 10.391 4.703 1 98.31 325 LYS A O 1
ATOM 2582 N N . LEU A 1 326 ? -22.484 10.672 4.926 1 98 326 LEU A N 1
ATOM 2583 C CA . LEU A 1 326 ? -22.328 9.648 5.957 1 98 326 LEU A CA 1
ATOM 2584 C C . LEU A 1 326 ? -22.844 10.148 7.301 1 98 326 LEU A C 1
ATOM 2586 O O . LEU A 1 326 ? -23.484 9.406 8.039 1 98 326 LEU A O 1
ATOM 2590 N N . LEU A 1 327 ? -22.531 11.477 7.625 1 98.25 327 LEU A N 1
ATOM 2591 C CA . LEU A 1 327 ? -22.734 11.953 8.992 1 98.25 327 LEU A CA 1
ATOM 2592 C C . LEU A 1 327 ? -23.75 13.086 9.023 1 98.25 327 LEU A C 1
ATOM 2594 O O . LEU A 1 327 ? -24.188 13.492 10.102 1 98.25 327 LEU A O 1
ATOM 2598 N N . GLY A 1 328 ? -24.141 13.578 7.91 1 97.75 328 GLY A N 1
ATOM 2599 C CA . GLY A 1 328 ? -24.953 14.789 7.867 1 97.75 328 GLY A CA 1
ATOM 2600 C C . GLY A 1 328 ? -24.125 16.062 7.973 1 97.75 328 GLY A C 1
ATOM 2601 O O . GLY A 1 328 ? -22.891 16.016 7.914 1 97.75 328 GLY A O 1
ATOM 2602 N N . GLU A 1 329 ? -24.781 17.156 8.125 1 97.69 329 GLU A N 1
ATOM 2603 C CA . GLU A 1 329 ? -24.109 18.438 8.227 1 97.69 329 GLU A CA 1
ATOM 2604 C C . GLU A 1 329 ? -23.578 18.672 9.633 1 97.69 329 GLU A C 1
ATOM 2606 O O . GLU A 1 329 ? -24.328 18.609 10.609 1 97.69 329 GLU A O 1
ATOM 2611 N N . ILE A 1 330 ? -22.328 18.812 9.719 1 97.94 330 ILE A N 1
ATOM 2612 C CA . ILE A 1 330 ? -21.641 19.078 10.984 1 97.94 330 ILE A CA 1
ATOM 2613 C C . ILE A 1 330 ? -21 20.469 10.945 1 97.94 330 ILE A C 1
ATOM 2615 O O . ILE A 1 330 ? -20.5 20.891 9.906 1 97.94 330 ILE A O 1
ATOM 2619 N N . LYS A 1 331 ? -21.125 21.188 12.047 1 96.81 331 LYS A N 1
ATOM 2620 C CA . LYS A 1 331 ? -20.438 22.469 12.227 1 96.81 331 LYS A CA 1
ATOM 2621 C C . LYS A 1 331 ? -19.672 22.5 13.539 1 96.81 331 LYS A C 1
ATOM 2623 O O . LYS A 1 331 ? -20.25 22.281 14.609 1 96.81 331 LYS A O 1
ATOM 2628 N N . LEU A 1 332 ? -18.453 22.672 13.469 1 98.5 332 LEU A N 1
ATOM 2629 C CA . LEU A 1 332 ? -17.562 22.906 14.609 1 98.5 332 LEU A CA 1
ATOM 2630 C C . LEU A 1 332 ? -16.875 24.25 14.5 1 98.5 332 LEU A C 1
ATOM 2632 O O . LEU A 1 332 ? -16 24.453 13.656 1 98.5 332 LEU A O 1
ATOM 2636 N N . GLN A 1 333 ? -17.203 25.125 15.336 1 98.19 333 GLN A N 1
ATOM 2637 C CA . GLN A 1 333 ? -16.891 26.547 15.211 1 98.19 333 GLN A CA 1
ATOM 2638 C C . GLN A 1 333 ? -15.398 26.766 15.016 1 98.19 333 GLN A C 1
ATOM 2640 O O . GLN A 1 333 ? -14.984 27.484 14.102 1 98.19 333 GLN A O 1
ATOM 2645 N N . ASN A 1 334 ? -14.625 26.172 15.883 1 98.62 334 ASN A N 1
ATOM 2646 C CA . ASN A 1 334 ? -13.188 26.438 15.82 1 98.62 334 ASN A CA 1
ATOM 2647 C C . ASN A 1 334 ? -12.57 25.859 14.547 1 98.62 334 ASN A C 1
ATOM 2649 O O . ASN A 1 334 ? -11.719 26.5 13.922 1 98.62 334 ASN A O 1
ATOM 2653 N N . ALA A 1 335 ? -12.961 24.625 14.188 1 98.69 335 ALA A N 1
ATOM 2654 C CA . ALA A 1 335 ? -12.438 24 12.977 1 98.69 335 ALA A CA 1
ATOM 2655 C C . ALA A 1 335 ? -12.844 24.797 11.734 1 98.69 335 ALA A C 1
ATOM 2657 O O . ALA A 1 335 ? -12.039 24.984 10.82 1 98.69 335 ALA A O 1
ATOM 2658 N N . ASP A 1 336 ? -14.078 25.281 11.695 1 98.19 336 ASP A N 1
ATOM 2659 C CA . ASP A 1 336 ? -14.57 26.078 10.57 1 98.19 336 ASP A CA 1
ATOM 2660 C C . ASP A 1 336 ? -13.773 27.375 10.43 1 98.19 336 ASP A C 1
ATOM 2662 O O . ASP A 1 336 ? -13.359 27.734 9.32 1 98.19 336 ASP A O 1
ATOM 2666 N N . ASN A 1 337 ? -13.625 28.047 11.547 1 98 337 ASN A N 1
ATOM 2667 C CA . ASN A 1 337 ? -12.883 29.297 11.531 1 98 337 ASN A CA 1
ATOM 2668 C C . ASN A 1 337 ? -11.422 29.078 11.141 1 98 337 ASN A C 1
ATOM 2670 O O . ASN A 1 337 ? -10.836 29.906 10.445 1 98 337 ASN A O 1
ATOM 2674 N N . PHE A 1 338 ? -10.875 28 11.68 1 98.62 338 PHE A N 1
ATOM 2675 C CA . PHE A 1 338 ? -9.484 27.672 11.359 1 98.62 338 PHE A CA 1
ATOM 2676 C C . PHE A 1 338 ? -9.305 27.484 9.852 1 98.62 338 PHE A C 1
ATOM 2678 O O . PHE A 1 338 ? -8.344 28 9.273 1 98.62 338 PHE A O 1
ATOM 2685 N N . TYR A 1 339 ? -10.242 26.797 9.188 1 98 339 TYR A N 1
ATOM 2686 C CA . TYR A 1 339 ? -10.18 26.531 7.758 1 98 339 TYR A CA 1
ATOM 2687 C C . TYR A 1 339 ? -10.297 27.828 6.957 1 98 339 TYR A C 1
ATOM 2689 O O . TYR A 1 339 ? -9.648 27.984 5.922 1 98 339 TYR A O 1
ATOM 2697 N N . LYS A 1 340 ? -11.055 28.766 7.395 1 97.62 340 LYS A N 1
ATOM 2698 C CA . LYS A 1 340 ? -11.195 30.047 6.734 1 97.62 340 LYS A CA 1
ATOM 2699 C C . LYS A 1 340 ? -9.914 30.859 6.828 1 97.62 340 LYS A C 1
ATOM 2701 O O . LYS A 1 340 ? -9.594 31.641 5.922 1 97.62 340 LYS A O 1
ATOM 2706 N N . ALA A 1 341 ? -9.195 30.625 7.836 1 98.38 341 ALA A N 1
ATOM 2707 C CA . ALA A 1 341 ? -8.086 31.516 8.172 1 98.38 341 ALA A CA 1
ATOM 2708 C C . ALA A 1 341 ? -6.766 30.984 7.633 1 98.38 341 ALA A C 1
ATOM 2710 O O . ALA A 1 341 ? -5.91 31.75 7.195 1 98.38 341 ALA A O 1
ATOM 2711 N N . GLU A 1 342 ? -6.555 29.719 7.633 1 98.5 342 GLU A N 1
ATOM 2712 C CA . GLU A 1 342 ? -5.23 29.109 7.656 1 98.5 342 GLU A CA 1
ATOM 2713 C C . GLU A 1 342 ? -4.613 29.062 6.258 1 98.5 342 GLU A C 1
ATOM 2715 O O . GLU A 1 342 ? -5.285 28.703 5.289 1 98.5 342 GLU A O 1
ATOM 2720 N N . LEU A 1 343 ? -3.389 29.453 6.18 1 98.19 343 LEU A N 1
ATOM 2721 C CA . LEU A 1 343 ? -2.518 29.297 5.02 1 98.19 343 LEU A CA 1
ATOM 2722 C C . LEU A 1 343 ? -1.131 28.828 5.441 1 98.19 343 LEU A C 1
ATOM 2724 O O . LEU A 1 343 ? -0.47 29.469 6.254 1 98.19 343 LEU A O 1
ATOM 2728 N N . SER A 1 344 ? -0.715 27.703 4.938 1 98.56 344 SER A N 1
ATOM 2729 C CA . SER A 1 344 ? 0.653 27.266 5.176 1 98.56 344 SER A CA 1
ATOM 2730 C C . SER A 1 344 ? 1.619 27.875 4.168 1 98.56 344 SER A C 1
ATOM 2732 O O . SER A 1 344 ? 1.422 27.75 2.957 1 98.56 344 SER A O 1
ATOM 2734 N N . ILE A 1 345 ? 2.662 28.484 4.582 1 98.69 345 ILE A N 1
ATOM 2735 C CA . ILE A 1 345 ? 3.656 29.109 3.705 1 98.69 345 ILE A CA 1
ATOM 2736 C C . ILE A 1 345 ? 4.934 28.266 3.715 1 98.69 345 ILE A C 1
ATOM 2738 O O . ILE A 1 345 ? 5.102 27.391 4.559 1 98.69 345 ILE A O 1
ATOM 2742 N N . PRO A 1 346 ? 5.828 28.531 2.779 1 98.62 346 PRO A N 1
ATOM 2743 C CA . PRO A 1 346 ? 7.043 27.734 2.672 1 98.62 346 PRO A CA 1
ATOM 2744 C C . PRO A 1 346 ? 7.906 27.797 3.93 1 98.62 346 PRO A C 1
ATOM 2746 O O . PRO A 1 346 ? 8.227 28.891 4.41 1 98.62 346 PRO A O 1
ATOM 2749 N N . CYS A 1 347 ? 8.234 26.703 4.492 1 98.38 347 CYS A N 1
ATOM 2750 C CA . CYS A 1 347 ? 9.102 26.531 5.648 1 98.38 347 CYS A CA 1
ATOM 2751 C C . CYS A 1 347 ? 9.711 25.141 5.68 1 98.38 347 CYS A C 1
ATOM 2753 O O . CYS A 1 347 ? 9.18 24.234 6.336 1 98.38 347 CYS A O 1
ATOM 2755 N N . HIS A 1 348 ? 10.836 24.938 4.984 1 97.44 348 HIS A N 1
ATOM 2756 C CA . HIS A 1 348 ? 11.422 23.609 4.914 1 97.44 348 HIS A CA 1
ATOM 2757 C C . HIS A 1 348 ? 12.938 23.672 4.773 1 97.44 348 HIS A C 1
ATOM 2759 O O . HIS A 1 348 ? 13.5 24.75 4.551 1 97.44 348 HIS A O 1
ATOM 2765 N N . GLN A 1 349 ? 13.562 22.5 4.801 1 97.12 349 GLN A N 1
ATOM 2766 C CA . GLN A 1 349 ? 15.008 22.391 4.992 1 97.12 349 GLN A CA 1
ATOM 2767 C C . GLN A 1 349 ? 15.766 22.75 3.717 1 97.12 349 GLN A C 1
ATOM 2769 O O . GLN A 1 349 ? 16.969 22.969 3.748 1 97.12 349 GLN A O 1
ATOM 2774 N N . GLU A 1 350 ? 15.102 22.828 2.609 1 96.62 350 GLU A N 1
ATOM 2775 C CA . GLU A 1 350 ? 15.781 23.172 1.365 1 96.62 350 GLU A CA 1
ATOM 2776 C C . GLU A 1 350 ? 15.828 24.688 1.165 1 96.62 350 GLU A C 1
ATOM 2778 O O . GLU A 1 350 ? 16.344 25.156 0.15 1 96.62 350 GLU A O 1
ATOM 2783 N N . MET A 1 351 ? 15.273 25.469 2.109 1 97.62 351 MET A N 1
ATOM 2784 C CA . MET A 1 351 ? 15.273 26.922 2.07 1 97.62 351 MET A CA 1
ATOM 2785 C C . MET A 1 351 ? 16.453 27.5 2.852 1 97.62 351 MET A C 1
ATOM 2787 O O . MET A 1 351 ? 17.031 26.797 3.691 1 97.62 351 MET A O 1
ATOM 2791 N N . ASN A 1 352 ? 16.859 28.703 2.527 1 97.31 352 ASN A N 1
ATOM 2792 C CA . ASN A 1 352 ? 17.75 29.516 3.35 1 97.31 352 ASN A CA 1
ATOM 2793 C C . ASN A 1 352 ? 17.078 30.812 3.789 1 97.31 352 ASN A C 1
ATOM 2795 O O . ASN A 1 352 ? 15.906 31.047 3.49 1 97.31 352 ASN A O 1
ATOM 2799 N N . LEU A 1 353 ? 17.797 31.641 4.523 1 98.19 353 LEU A N 1
ATOM 2800 C CA . LEU A 1 353 ? 17.203 32.844 5.098 1 98.19 353 LEU A CA 1
ATOM 2801 C C . LEU A 1 353 ? 16.859 33.875 4.008 1 98.19 353 LEU A C 1
ATOM 2803 O O . LEU A 1 353 ? 15.93 34.656 4.164 1 98.19 353 LEU A O 1
ATOM 2807 N N . LYS A 1 354 ? 17.562 33.844 2.881 1 98.44 354 LYS A N 1
ATOM 2808 C CA . LYS A 1 354 ? 17.203 34.719 1.755 1 98.44 354 LYS A CA 1
ATOM 2809 C C . LYS A 1 354 ? 15.836 34.344 1.195 1 98.44 354 LYS A C 1
ATOM 2811 O O . LYS A 1 354 ? 15.031 35.219 0.855 1 98.44 354 LYS A O 1
ATOM 2816 N N . ASP A 1 355 ? 15.617 32.969 1.048 1 98.5 355 ASP A N 1
ATOM 2817 C CA . ASP A 1 355 ? 14.305 32.469 0.626 1 98.5 355 ASP A CA 1
ATOM 2818 C C . ASP A 1 355 ? 13.211 32.938 1.59 1 98.5 355 ASP A C 1
ATOM 2820 O O . ASP A 1 355 ? 12.148 33.375 1.16 1 98.5 355 ASP A O 1
ATOM 2824 N N . ALA A 1 356 ? 13.5 32.844 2.895 1 98.56 356 ALA A N 1
ATOM 2825 C CA . ALA A 1 356 ? 12.531 33.219 3.92 1 98.56 356 ALA A CA 1
ATOM 2826 C C . ALA A 1 356 ? 12.195 34.719 3.852 1 98.56 356 ALA A C 1
ATOM 2828 O O . ALA A 1 356 ? 11.039 35.094 4.008 1 98.56 356 ALA A O 1
ATOM 2829 N N . LYS A 1 357 ? 13.18 35.5 3.66 1 98.56 357 LYS A N 1
ATOM 2830 C CA . LYS A 1 357 ? 12.984 36.938 3.527 1 98.56 357 LYS A CA 1
ATOM 2831 C C . LYS A 1 357 ? 12.133 37.281 2.303 1 98.56 357 LYS A C 1
ATOM 2833 O O . LYS A 1 357 ? 11.266 38.156 2.357 1 98.56 357 LYS A O 1
ATOM 2838 N N . PHE A 1 358 ? 12.445 36.594 1.222 1 98.62 358 PHE A N 1
ATOM 2839 C CA . PHE A 1 358 ? 11.656 36.75 0.01 1 98.62 358 PHE A CA 1
ATOM 2840 C C . PHE A 1 358 ? 10.188 36.438 0.274 1 98.62 358 PHE A C 1
ATOM 2842 O O . PHE A 1 358 ? 9.297 37.188 -0.134 1 98.62 358 PHE A O 1
ATOM 2849 N N . VAL A 1 359 ? 9.883 35.344 0.959 1 98.69 359 VAL A N 1
ATOM 2850 C CA . VAL A 1 359 ? 8.516 34.938 1.288 1 98.69 359 VAL A CA 1
ATOM 2851 C C . VAL A 1 359 ? 7.859 36.031 2.146 1 98.69 359 VAL A C 1
ATOM 2853 O O . VAL A 1 359 ? 6.742 36.469 1.855 1 98.69 359 VAL A O 1
ATOM 2856 N N . LYS A 1 360 ? 8.547 36.469 3.199 1 98.5 360 LYS A N 1
ATOM 2857 C CA . LYS A 1 360 ? 8.031 37.469 4.117 1 98.5 360 LYS A CA 1
ATOM 2858 C C . LYS A 1 360 ? 7.695 38.781 3.379 1 98.5 360 LYS A C 1
ATOM 2860 O O . LYS A 1 360 ? 6.586 39.281 3.504 1 98.5 360 LYS A O 1
ATOM 2865 N N . ASP A 1 361 ? 8.633 39.281 2.59 1 98.5 361 ASP A N 1
ATOM 2866 C CA . ASP A 1 361 ? 8.453 40.531 1.895 1 98.5 361 ASP A CA 1
ATOM 2867 C C . ASP A 1 361 ? 7.301 40.469 0.894 1 98.5 361 ASP A C 1
ATOM 2869 O O . ASP A 1 361 ? 6.492 41.375 0.796 1 98.5 361 ASP A O 1
ATOM 2873 N N . THR A 1 362 ? 7.285 39.406 0.158 1 98.44 362 THR A N 1
ATOM 2874 C CA . THR A 1 362 ? 6.242 39.219 -0.843 1 98.44 362 THR A CA 1
ATOM 2875 C C . THR A 1 362 ? 4.875 39.094 -0.18 1 98.44 362 THR A C 1
ATOM 2877 O O . THR A 1 362 ? 3.893 39.688 -0.642 1 98.44 362 THR A O 1
ATOM 2880 N N . LEU A 1 363 ? 4.789 38.281 0.896 1 98.25 363 LEU A N 1
ATOM 2881 C CA . LEU A 1 363 ? 3.551 38.094 1.642 1 98.25 363 LEU A CA 1
ATOM 2882 C C . LEU A 1 363 ? 3.002 39.406 2.143 1 98.25 363 LEU A C 1
ATOM 2884 O O . LEU A 1 363 ? 1.823 39.719 1.945 1 98.25 363 LEU A O 1
ATOM 2888 N N . PHE A 1 364 ? 3.809 40.25 2.695 1 97.94 364 PHE A N 1
ATOM 2889 C CA . PHE A 1 364 ? 3.381 41.562 3.23 1 97.94 364 PHE A CA 1
ATOM 2890 C C . PHE A 1 364 ? 2.955 42.5 2.109 1 97.94 364 PHE A C 1
ATOM 2892 O O . PHE A 1 364 ? 1.978 43.219 2.248 1 97.94 364 PHE A O 1
ATOM 2899 N N . SER A 1 365 ? 3.723 42.438 1.059 1 97.75 365 SER A N 1
ATOM 2900 C CA . SER A 1 365 ? 3.375 43.281 -0.082 1 97.75 365 SER A CA 1
ATOM 2901 C C . SER A 1 365 ? 1.988 42.938 -0.617 1 97.75 365 SER A C 1
ATOM 2903 O O . SER A 1 365 ? 1.186 43.844 -0.886 1 97.75 365 SER A O 1
ATOM 2905 N N . ILE A 1 366 ? 1.729 41.688 -0.783 1 97.38 366 ILE A N 1
ATOM 2906 C CA . ILE A 1 366 ? 0.455 41.25 -1.334 1 97.38 366 ILE A CA 1
ATOM 2907 C C . ILE A 1 366 ? -0.671 41.562 -0.351 1 97.38 366 ILE A C 1
ATOM 2909 O O . ILE A 1 366 ? -1.753 42 -0.753 1 97.38 366 ILE A O 1
ATOM 2913 N N . LEU A 1 367 ? -0.441 41.344 0.964 1 97.25 367 LEU A N 1
ATOM 2914 C CA . LEU A 1 367 ? -1.449 41.625 1.981 1 97.25 367 LEU A CA 1
ATOM 2915 C C . LEU A 1 367 ? -1.772 43.125 2.037 1 97.25 367 LEU A C 1
ATOM 2917 O O . LEU A 1 367 ? -2.928 43.5 2.24 1 97.25 367 LEU A O 1
ATOM 2921 N N . GLU A 1 368 ? -0.81 43.938 1.851 1 95.25 368 GLU A N 1
ATOM 2922 C CA . GLU A 1 368 ? -1.02 45.375 1.824 1 95.25 368 GLU A CA 1
ATOM 2923 C C . GLU A 1 368 ? -1.9 45.781 0.646 1 95.25 368 GLU A C 1
ATOM 2925 O O . GLU A 1 368 ? -2.771 46.656 0.786 1 95.25 368 GLU A O 1
ATOM 2930 N N . LYS A 1 369 ? -1.668 45.188 -0.459 1 93.94 369 LYS A N 1
ATOM 2931 C CA . LYS A 1 369 ? -2.457 45.469 -1.652 1 93.94 369 LYS A CA 1
ATOM 2932 C C . LYS A 1 369 ? -3.908 45.031 -1.473 1 93.94 369 LYS A C 1
ATOM 2934 O O . LYS A 1 369 ? -4.832 45.719 -1.915 1 93.94 369 LYS A O 1
ATOM 2939 N N . VAL A 1 370 ? -4.043 43.844 -0.933 1 90 370 VAL A N 1
ATOM 2940 C CA . VAL A 1 370 ? -5.383 43.312 -0.734 1 90 370 VAL A CA 1
ATOM 2941 C C . VAL A 1 370 ? -6.145 44.156 0.271 1 90 370 VAL A C 1
ATOM 2943 O O . VAL A 1 370 ? -7.348 44.375 0.121 1 90 370 VAL A O 1
ATOM 2946 N N . LYS A 1 371 ? -5.527 44.625 1.284 1 84.44 371 LYS A N 1
ATOM 2947 C CA . LYS A 1 371 ? -6.141 45.5 2.279 1 84.44 371 LYS A CA 1
ATOM 2948 C C . LYS A 1 371 ? -6.59 46.812 1.652 1 84.44 371 LYS A C 1
ATOM 2950 O O . LYS A 1 371 ? -7.68 47.312 1.954 1 84.44 371 LYS A O 1
ATOM 2955 N N . LYS A 1 372 ? -5.77 47.375 0.698 1 79.88 372 LYS A N 1
ATOM 2956 C CA . LYS A 1 372 ? -6.066 48.625 0.026 1 79.88 372 LYS A CA 1
ATOM 2957 C C . LYS A 1 372 ? -7.195 48.469 -0.987 1 79.88 372 LYS A C 1
ATOM 2959 O O . LYS A 1 372 ? -7.984 49.375 -1.208 1 79.88 372 LYS A O 1
ATOM 2964 N N . GLY A 1 373 ? -7.168 47.281 -1.659 1 63.84 373 GLY A N 1
ATOM 2965 C CA . GLY A 1 373 ? -8.242 47.031 -2.604 1 63.84 373 GLY A CA 1
ATOM 2966 C C . GLY A 1 373 ? -9.602 46.906 -1.941 1 63.84 373 GLY A C 1
ATOM 2967 O O . GLY A 1 373 ? -10.633 47.219 -2.559 1 63.84 373 GLY A O 1
ATOM 2968 N N . TYR A 1 374 ? -9.758 46.531 -0.771 1 58.59 374 TYR A N 1
ATOM 2969 C CA . TYR A 1 374 ? -10.984 46.469 0.023 1 58.59 374 TYR A CA 1
ATOM 2970 C C . TYR A 1 374 ? -11.398 47.875 0.458 1 58.59 374 TYR A C 1
ATOM 2972 O O . TYR A 1 374 ? -12.594 48.156 0.605 1 58.59 374 TYR A O 1
ATOM 2980 N N . CYS A 1 375 ? -10.406 48.844 1.001 1 48.12 375 CYS A N 1
ATOM 2981 C CA . CYS A 1 375 ? -10.727 50.219 1.416 1 48.12 375 CYS A CA 1
ATOM 2982 C C . CYS A 1 375 ? -11.031 51.094 0.21 1 48.12 375 CYS A C 1
ATOM 2984 O O . CYS A 1 375 ? -11.484 52.219 0.364 1 48.12 375 CYS A O 1
ATOM 2986 N N . GLY A 1 376 ? -10.727 50.781 -1.021 1 36.69 376 GLY A N 1
ATOM 2987 C CA . GLY A 1 376 ? -11.195 51.625 -2.094 1 36.69 376 GLY A CA 1
ATOM 2988 C C . GLY A 1 376 ? -12.578 51.281 -2.598 1 36.69 376 GLY A C 1
ATOM 2989 O O . GLY A 1 376 ? -13.031 50.156 -2.418 1 36.69 376 GLY A O 1
ATOM 2990 N N . MET B 1 1 ? 22.828 -20.703 -4.129 1 90.19 1 MET B N 1
ATOM 2991 C CA . MET B 1 1 ? 21.562 -21.406 -4.328 1 90.19 1 MET B CA 1
ATOM 2992 C C . MET B 1 1 ? 20.844 -20.891 -5.57 1 90.19 1 MET B C 1
ATOM 2994 O O . MET B 1 1 ? 20.781 -19.688 -5.797 1 90.19 1 MET B O 1
ATOM 2998 N N . LEU B 1 2 ? 20.484 -21.859 -6.426 1 95.25 2 LEU B N 1
ATOM 2999 C CA . LEU B 1 2 ? 19.656 -21.531 -7.59 1 95.25 2 LEU B CA 1
ATOM 3000 C C . LEU B 1 2 ? 18.172 -21.547 -7.23 1 95.25 2 LEU B C 1
ATOM 3002 O O . LEU B 1 2 ? 17.562 -22.625 -7.172 1 95.25 2 LEU B O 1
ATOM 3006 N N . THR B 1 3 ? 17.594 -20.344 -7.082 1 94.44 3 THR B N 1
ATOM 3007 C CA . THR B 1 3 ? 16.219 -20.234 -6.621 1 94.44 3 THR B CA 1
ATOM 3008 C C . THR B 1 3 ? 15.242 -20.5 -7.762 1 94.44 3 THR B C 1
ATOM 3010 O O . THR B 1 3 ? 15.625 -20.453 -8.938 1 94.44 3 THR B O 1
ATOM 3013 N N . TYR B 1 4 ? 14.016 -20.812 -7.367 1 94.25 4 TYR B N 1
ATOM 3014 C CA . TYR B 1 4 ? 13.023 -21.141 -8.383 1 94.25 4 TYR B CA 1
ATOM 3015 C C . TYR B 1 4 ? 12.734 -19.938 -9.281 1 94.25 4 TYR B C 1
ATOM 3017 O O . TYR B 1 4 ? 12.234 -20.109 -10.398 1 94.25 4 TYR B O 1
ATOM 3025 N N . SER B 1 5 ? 12.945 -18.688 -8.742 1 92.06 5 SER B N 1
ATOM 3026 C CA . SER B 1 5 ? 12.781 -17.422 -9.445 1 92.06 5 SER B CA 1
ATOM 3027 C C . SER B 1 5 ? 13.789 -16.391 -8.961 1 92.06 5 SER B C 1
ATOM 3029 O O . SER B 1 5 ? 14.391 -16.547 -7.898 1 92.06 5 SER B O 1
ATOM 3031 N N . HIS B 1 6 ? 14.023 -15.391 -9.82 1 91.75 6 HIS B N 1
ATOM 3032 C CA . HIS B 1 6 ? 14.961 -14.344 -9.461 1 91.75 6 HIS B CA 1
ATOM 3033 C C . HIS B 1 6 ? 14.688 -13.062 -10.242 1 91.75 6 HIS B C 1
ATOM 3035 O O . HIS B 1 6 ? 14.461 -13.109 -11.453 1 91.75 6 HIS B O 1
ATOM 3041 N N . GLN B 1 7 ? 14.727 -11.938 -9.562 1 93.44 7 GLN B N 1
ATOM 3042 C CA . GLN B 1 7 ? 14.586 -10.664 -10.25 1 93.44 7 GLN B CA 1
ATOM 3043 C C . GLN B 1 7 ? 15.797 -10.383 -11.141 1 93.44 7 GLN B C 1
ATOM 3045 O O . GLN B 1 7 ? 16.875 -10.922 -10.914 1 93.44 7 GLN B O 1
ATOM 3050 N N . ASN B 1 8 ? 15.562 -9.578 -12.125 1 95.06 8 ASN B N 1
ATOM 3051 C CA . ASN B 1 8 ? 16.609 -9.094 -13.008 1 95.06 8 ASN B CA 1
ATOM 3052 C C . ASN B 1 8 ? 16.844 -7.594 -12.836 1 95.06 8 ASN B C 1
ATOM 3054 O O . ASN B 1 8 ? 16.031 -6.781 -13.281 1 95.06 8 ASN B O 1
ATOM 3058 N N . ILE B 1 9 ? 17.906 -7.176 -12.164 1 97.19 9 ILE B N 1
ATOM 3059 C CA . ILE B 1 9 ? 18.297 -5.781 -11.984 1 97.19 9 ILE B CA 1
ATOM 3060 C C . ILE B 1 9 ? 19.672 -5.539 -12.609 1 97.19 9 ILE B C 1
ATOM 3062 O O . ILE B 1 9 ? 20.656 -6.133 -12.188 1 97.19 9 ILE B O 1
ATOM 3066 N N . ASP B 1 10 ? 19.75 -4.734 -13.625 1 96.94 10 ASP B N 1
ATOM 3067 C CA . ASP B 1 10 ? 21.031 -4.406 -14.242 1 96.94 10 ASP B CA 1
ATOM 3068 C C . ASP B 1 10 ? 21.312 -2.906 -14.148 1 96.94 10 ASP B C 1
ATOM 3070 O O . ASP B 1 10 ? 20.625 -2.18 -13.438 1 96.94 10 ASP B O 1
ATOM 3074 N N . GLN B 1 11 ? 22.391 -2.469 -14.781 1 97.44 11 GLN B N 1
ATOM 3075 C CA . GLN B 1 11 ? 22.844 -1.088 -14.656 1 97.44 11 GLN B CA 1
ATOM 3076 C C . GLN B 1 11 ? 21.797 -0.116 -15.211 1 97.44 11 GLN B C 1
ATOM 3078 O O . GLN B 1 11 ? 21.641 0.995 -14.695 1 97.44 11 GLN B O 1
ATOM 3083 N N . SER B 1 12 ? 21.094 -0.469 -16.266 1 98.19 12 SER B N 1
ATOM 3084 C CA . SER B 1 12 ? 20.078 0.42 -16.828 1 98.19 12 SER B CA 1
ATOM 3085 C C . SER B 1 12 ? 18.953 0.684 -15.828 1 98.19 12 SER B C 1
ATOM 3087 O O . SER B 1 12 ? 18.375 1.767 -15.812 1 98.19 12 SER B O 1
ATOM 3089 N N . ASP B 1 13 ? 18.625 -0.283 -14.984 1 98.19 13 ASP B N 1
ATOM 3090 C CA . ASP B 1 13 ? 17.641 -0.104 -13.914 1 98.19 13 ASP B CA 1
ATOM 3091 C C . ASP B 1 13 ? 18.156 0.892 -12.875 1 98.19 13 ASP B C 1
ATOM 3093 O O . ASP B 1 13 ? 17.406 1.766 -12.43 1 98.19 13 ASP B O 1
ATOM 3097 N N . ILE B 1 14 ? 19.406 0.71 -12.492 1 97.56 14 ILE B N 1
ATOM 3098 C CA . ILE B 1 14 ? 20.031 1.584 -11.5 1 97.56 14 ILE B CA 1
ATOM 3099 C C . ILE B 1 14 ? 20.031 3.023 -12.008 1 97.56 14 ILE B C 1
ATOM 3101 O O . ILE B 1 14 ? 19.688 3.951 -11.273 1 97.56 14 ILE B O 1
ATOM 3105 N N . ASP B 1 15 ? 20.375 3.207 -13.273 1 97.88 15 ASP B N 1
ATOM 3106 C CA . ASP B 1 15 ? 20.438 4.535 -13.875 1 97.88 15 ASP B CA 1
ATOM 3107 C C . ASP B 1 15 ? 19.047 5.184 -13.898 1 97.88 15 ASP B C 1
ATOM 3109 O O . ASP B 1 15 ? 18.906 6.371 -13.609 1 97.88 15 ASP B O 1
ATOM 3113 N N . THR B 1 16 ? 18.094 4.41 -14.273 1 97.38 16 THR B N 1
ATOM 3114 C CA . THR B 1 16 ? 16.734 4.906 -14.359 1 97.38 16 THR B CA 1
ATOM 3115 C C . THR B 1 16 ? 16.234 5.328 -12.977 1 97.38 16 THR B C 1
ATOM 3117 O O . THR B 1 16 ? 15.57 6.359 -12.844 1 97.38 16 THR B O 1
ATOM 3120 N N . LEU B 1 17 ? 16.5 4.555 -12 1 96.81 17 LEU B N 1
ATOM 3121 C CA . LEU B 1 17 ? 16.062 4.863 -10.648 1 96.81 17 LEU B CA 1
ATOM 3122 C C . LEU B 1 17 ? 16.781 6.102 -10.117 1 96.81 17 LEU B C 1
ATOM 3124 O O . LEU B 1 17 ? 16.172 6.922 -9.422 1 96.81 17 LEU B O 1
ATOM 3128 N N . THR B 1 18 ? 18.062 6.207 -10.367 1 96.75 18 THR B N 1
ATOM 3129 C CA . THR B 1 18 ? 18.844 7.367 -9.945 1 96.75 18 THR B CA 1
ATOM 3130 C C . THR B 1 18 ? 18.25 8.648 -10.523 1 96.75 18 THR B C 1
ATOM 3132 O O . THR B 1 18 ? 18.109 9.648 -9.82 1 96.75 18 THR B O 1
ATOM 3135 N N . LYS B 1 19 ? 17.891 8.594 -11.758 1 97.12 19 LYS B N 1
ATOM 3136 C CA . LYS B 1 19 ? 17.281 9.75 -12.406 1 97.12 19 LYS B CA 1
ATOM 3137 C C . LYS B 1 19 ? 15.938 10.086 -11.758 1 97.12 19 LYS B C 1
ATOM 3139 O O . LYS B 1 19 ? 15.641 11.258 -11.508 1 97.12 19 LYS B O 1
ATOM 3144 N N . ALA B 1 20 ? 15.125 9.062 -11.516 1 97 20 ALA B N 1
ATOM 3145 C CA . ALA B 1 20 ? 13.805 9.258 -10.922 1 97 20 ALA B CA 1
ATOM 3146 C C . ALA B 1 20 ? 13.914 9.859 -9.523 1 97 20 ALA B C 1
ATOM 3148 O O . ALA B 1 20 ? 13.07 10.664 -9.117 1 97 20 ALA B O 1
ATOM 3149 N N . LEU B 1 21 ? 14.953 9.484 -8.75 1 95.81 21 LEU B N 1
ATOM 3150 C CA . LEU B 1 21 ? 15.156 9.961 -7.387 1 95.81 21 LEU B CA 1
ATOM 3151 C C . LEU B 1 21 ? 15.5 11.445 -7.379 1 95.81 21 LEU B C 1
ATOM 3153 O O . LEU B 1 21 ? 15.273 12.141 -6.383 1 95.81 21 LEU B O 1
ATOM 3157 N N . LYS B 1 22 ? 16.016 11.898 -8.438 1 94.5 22 LYS B N 1
ATOM 3158 C CA . LYS B 1 22 ? 16.438 13.297 -8.531 1 94.5 22 LYS B CA 1
ATOM 3159 C C . LYS B 1 22 ? 15.312 14.18 -9.047 1 94.5 22 LYS B C 1
ATOM 3161 O O . LYS B 1 22 ? 15.43 15.406 -9.047 1 94.5 22 LYS B O 1
ATOM 3166 N N . ASP B 1 23 ? 14.219 13.555 -9.438 1 93.25 23 ASP B N 1
ATOM 3167 C CA . ASP B 1 23 ? 13.086 14.312 -9.961 1 93.25 23 ASP B CA 1
ATOM 3168 C C . ASP B 1 23 ? 12.398 15.109 -8.852 1 93.25 23 ASP B C 1
ATOM 3170 O O . ASP B 1 23 ? 12.555 14.789 -7.668 1 93.25 23 ASP B O 1
ATOM 3174 N N . GLU B 1 24 ? 11.609 16.125 -9.281 1 91.62 24 GLU B N 1
ATOM 3175 C CA . GLU B 1 24 ? 10.906 17 -8.352 1 91.62 24 GLU B CA 1
ATOM 3176 C C . GLU B 1 24 ? 9.773 16.266 -7.652 1 91.62 24 GLU B C 1
ATOM 3178 O O . GLU B 1 24 ? 9.422 16.594 -6.516 1 91.62 24 GLU B O 1
ATOM 3183 N N . ILE B 1 25 ? 9.18 15.352 -8.336 1 94.81 25 ILE B N 1
ATOM 3184 C CA . ILE B 1 25 ? 8.031 14.625 -7.816 1 94.81 25 ILE B CA 1
ATOM 3185 C C . ILE B 1 25 ? 8.391 13.148 -7.656 1 94.81 25 ILE B C 1
ATOM 3187 O O . ILE B 1 25 ? 8.703 12.469 -8.633 1 94.81 25 ILE B O 1
ATOM 3191 N N . LEU B 1 26 ? 8.352 12.641 -6.461 1 96.88 26 LEU B N 1
ATOM 3192 C CA . LEU B 1 26 ? 8.758 11.273 -6.172 1 96.88 26 LEU B CA 1
ATOM 3193 C C . LEU B 1 26 ? 7.555 10.336 -6.195 1 96.88 26 LEU B C 1
ATOM 3195 O O . LEU B 1 26 ? 7.715 9.117 -6.258 1 96.88 26 LEU B O 1
ATOM 3199 N N . THR B 1 27 ? 6.359 10.844 -6.07 1 96.69 27 THR B N 1
ATOM 3200 C CA . THR B 1 27 ? 5.117 10.078 -6.102 1 96.69 27 THR B CA 1
ATOM 3201 C C . THR B 1 27 ? 3.971 10.93 -6.641 1 96.69 27 THR B C 1
ATOM 3203 O O . THR B 1 27 ? 3.975 12.156 -6.488 1 96.69 27 THR B O 1
ATOM 3206 N N . GLY B 1 28 ? 3.061 10.219 -7.34 1 95.12 28 GLY B N 1
ATOM 3207 C CA . GLY B 1 28 ? 1.908 10.906 -7.895 1 95.12 28 GLY B CA 1
ATOM 3208 C C . GLY B 1 28 ? 2.254 11.781 -9.086 1 95.12 28 GLY B C 1
ATOM 3209 O O . GLY B 1 28 ? 1.528 12.727 -9.406 1 95.12 28 GLY B O 1
ATOM 3210 N N . GLY B 1 29 ? 3.381 11.523 -9.711 1 96.69 29 GLY B N 1
ATOM 3211 C CA . GLY B 1 29 ? 3.838 12.367 -10.805 1 96.69 29 GLY B CA 1
ATOM 3212 C C . GLY B 1 29 ? 3.686 11.719 -12.164 1 96.69 29 GLY B C 1
ATOM 3213 O O . GLY B 1 29 ? 2.854 10.828 -12.344 1 96.69 29 GLY B O 1
ATOM 3214 N N . LYS B 1 30 ? 4.418 12.195 -13.125 1 97.81 30 LYS B N 1
ATOM 3215 C CA . LYS B 1 30 ? 4.25 11.836 -14.531 1 97.81 30 LYS B CA 1
ATOM 3216 C C . LYS B 1 30 ? 4.656 10.391 -14.781 1 97.81 30 LYS B C 1
ATOM 3218 O O . LYS B 1 30 ? 4.152 9.75 -15.703 1 97.81 30 LYS B O 1
ATOM 3223 N N . LYS B 1 31 ? 5.629 9.82 -13.977 1 98.56 31 LYS B N 1
ATOM 3224 C CA . LYS B 1 31 ? 6.105 8.461 -14.203 1 98.56 31 LYS B CA 1
ATOM 3225 C C . LYS B 1 31 ? 4.988 7.445 -13.984 1 98.56 31 LYS B C 1
ATOM 3227 O O . LYS B 1 31 ? 5.004 6.363 -14.57 1 98.56 31 LYS B O 1
ATOM 3232 N N . VAL B 1 32 ? 3.988 7.785 -13.117 1 98.75 32 VAL B N 1
ATOM 3233 C CA . VAL B 1 32 ? 2.844 6.906 -12.906 1 98.75 32 VAL B CA 1
ATOM 3234 C C . VAL B 1 32 ? 2.059 6.746 -14.203 1 98.75 32 VAL B C 1
ATOM 3236 O O . VAL B 1 32 ? 1.817 5.625 -14.656 1 98.75 32 VAL B O 1
ATOM 3239 N N . ASN B 1 33 ? 1.743 7.875 -14.828 1 98.69 33 ASN B N 1
ATOM 3240 C CA . ASN B 1 33 ? 1.016 7.844 -16.094 1 98.69 33 ASN B CA 1
ATOM 3241 C C . ASN B 1 33 ? 1.83 7.172 -17.188 1 98.69 33 ASN B C 1
ATOM 3243 O O . ASN B 1 33 ? 1.283 6.43 -18.016 1 98.69 33 ASN B O 1
ATOM 3247 N N . GLU B 1 34 ? 3.094 7.465 -17.219 1 98.88 34 GLU B N 1
ATOM 3248 C CA . GLU B 1 34 ? 3.969 6.879 -18.234 1 98.88 34 GLU B CA 1
ATOM 3249 C C . GLU B 1 34 ? 4 5.359 -18.125 1 98.88 34 GLU B C 1
ATOM 3251 O O . GLU B 1 34 ? 3.986 4.652 -19.125 1 98.88 34 GLU B O 1
ATOM 3256 N N . PHE B 1 35 ? 4.098 4.863 -16.938 1 98.94 35 PHE B N 1
ATOM 3257 C CA . PHE B 1 35 ? 4.117 3.418 -16.734 1 98.94 35 PHE B CA 1
ATOM 3258 C C . PHE B 1 35 ? 2.787 2.797 -17.141 1 98.94 35 PHE B C 1
ATOM 3260 O O . PHE B 1 35 ? 2.756 1.749 -17.781 1 98.94 35 PHE B O 1
ATOM 3267 N N . GLU B 1 36 ? 1.659 3.439 -16.719 1 98.94 36 GLU B N 1
ATOM 3268 C CA . GLU B 1 36 ? 0.336 2.969 -17.125 1 98.94 36 GLU B CA 1
ATOM 3269 C C . GLU B 1 36 ? 0.2 2.934 -18.641 1 98.94 36 GLU B C 1
ATOM 3271 O O . GLU B 1 36 ? -0.302 1.956 -19.203 1 98.94 36 GLU B O 1
ATOM 3276 N N . GLU B 1 37 ? 0.685 3.934 -19.297 1 98.88 37 GLU B N 1
ATOM 3277 C CA . GLU B 1 37 ? 0.648 3.986 -20.75 1 98.88 37 GLU B CA 1
ATOM 3278 C C . GLU B 1 37 ? 1.514 2.889 -21.359 1 98.88 37 GLU B C 1
ATOM 3280 O O . GLU B 1 37 ? 1.124 2.262 -22.359 1 98.88 37 GLU B O 1
ATOM 3285 N N . ALA B 1 38 ? 2.691 2.699 -20.828 1 98.94 38 ALA B N 1
ATOM 3286 C CA . ALA B 1 38 ? 3.59 1.657 -21.328 1 98.94 38 ALA B CA 1
ATOM 3287 C C . ALA B 1 38 ? 2.941 0.28 -21.219 1 98.94 38 ALA B C 1
ATOM 3289 O O . ALA B 1 38 ? 3.076 -0.548 -22.125 1 98.94 38 ALA B O 1
ATOM 3290 N N . LEU B 1 39 ? 2.266 0.034 -20.125 1 98.88 39 LEU B N 1
ATOM 3291 C CA . LEU B 1 39 ? 1.561 -1.229 -19.938 1 98.88 39 LEU B CA 1
ATOM 3292 C C . LEU B 1 39 ? 0.461 -1.395 -20.984 1 98.88 39 LEU B C 1
ATOM 3294 O O . LEU B 1 39 ? 0.312 -2.469 -21.578 1 98.88 39 LEU B O 1
ATOM 3298 N N . CYS B 1 40 ? -0.311 -0.331 -21.156 1 98.81 40 CYS B N 1
ATOM 3299 C CA . CYS B 1 40 ? -1.379 -0.361 -22.141 1 98.81 40 CYS B CA 1
ATOM 3300 C C . CYS B 1 40 ? -0.828 -0.679 -23.531 1 98.81 40 CYS B C 1
ATOM 3302 O O . CYS B 1 40 ? -1.37 -1.529 -24.234 1 98.81 40 CYS B O 1
ATOM 3304 N N . GLU B 1 41 ? 0.216 -0.009 -23.891 1 98.69 41 GLU B N 1
ATOM 3305 C CA . GLU B 1 41 ? 0.836 -0.223 -25.188 1 98.69 41 GLU B CA 1
ATOM 3306 C C . GLU B 1 41 ? 1.346 -1.655 -25.328 1 98.69 41 GLU B C 1
ATOM 3308 O O . GLU B 1 41 ? 1.146 -2.291 -26.359 1 98.69 41 GLU B O 1
ATOM 3313 N N . TYR B 1 42 ? 1.987 -2.146 -24.359 1 98.5 42 TYR B N 1
ATOM 3314 C CA . TYR B 1 42 ? 2.588 -3.475 -24.391 1 98.5 42 TYR B CA 1
ATOM 3315 C C . TYR B 1 42 ? 1.522 -4.551 -24.562 1 98.5 42 TYR B C 1
ATOM 3317 O O . TYR B 1 42 ? 1.727 -5.52 -25.297 1 98.5 42 TYR B O 1
ATOM 3325 N N . MET B 1 43 ? 0.348 -4.426 -23.891 1 97.81 43 MET B N 1
ATOM 3326 C CA . MET B 1 43 ? -0.651 -5.492 -23.859 1 97.81 43 MET B CA 1
ATOM 3327 C C . MET B 1 43 ? -1.75 -5.242 -24.891 1 97.81 43 MET B C 1
ATOM 3329 O O . MET B 1 43 ? -2.572 -6.121 -25.141 1 97.81 43 MET B O 1
ATOM 3333 N N . GLY B 1 44 ? -1.764 -4.043 -25.453 1 97.69 44 GLY B N 1
ATOM 3334 C CA . GLY B 1 44 ? -2.818 -3.695 -26.391 1 97.69 44 GLY B CA 1
ATOM 3335 C C . GLY B 1 44 ? -4.156 -3.445 -25.719 1 97.69 44 GLY B C 1
ATOM 3336 O O . GLY B 1 44 ? -5.199 -3.861 -26.234 1 97.69 44 GLY B O 1
ATOM 3337 N N . VAL B 1 45 ? -4.152 -2.924 -24.547 1 98.12 45 VAL B N 1
ATOM 3338 C CA . VAL B 1 45 ? -5.359 -2.547 -23.812 1 98.12 45 VAL B CA 1
ATOM 3339 C C . VAL B 1 45 ? -5.449 -1.025 -23.719 1 98.12 45 VAL B C 1
ATOM 3341 O O . VAL B 1 45 ? -4.477 -0.32 -23.984 1 98.12 45 VAL B O 1
ATOM 3344 N N . LYS B 1 46 ? -6.582 -0.469 -23.328 1 98.69 46 LYS B N 1
ATOM 3345 C CA . LYS B 1 46 ? -6.812 0.968 -23.438 1 98.69 46 LYS B CA 1
ATOM 3346 C C . LYS B 1 46 ? -6.457 1.691 -22.156 1 98.69 46 LYS B C 1
ATOM 3348 O O . LYS B 1 46 ? -6.004 2.838 -22.172 1 98.69 46 LYS B O 1
ATOM 3353 N N . HIS B 1 47 ? -6.719 1.072 -21 1 98.88 47 HIS B N 1
ATOM 3354 C CA . HIS B 1 47 ? -6.559 1.768 -19.734 1 98.88 47 HIS B CA 1
ATOM 3355 C C . HIS B 1 47 ? -5.84 0.893 -18.719 1 98.88 47 HIS B C 1
ATOM 3357 O O . HIS B 1 47 ? -5.949 -0.334 -18.75 1 98.88 47 HIS B O 1
ATOM 3363 N N . ALA B 1 48 ? -5.086 1.495 -17.859 1 98.94 48 ALA B N 1
ATOM 3364 C CA . ALA B 1 48 ? -4.367 0.812 -16.781 1 98.94 48 ALA B CA 1
ATOM 3365 C C . ALA B 1 48 ? -4.309 1.674 -15.523 1 98.94 48 ALA B C 1
ATOM 3367 O O . ALA B 1 48 ? -4.387 2.902 -15.602 1 98.94 48 ALA B O 1
ATOM 3368 N N . CYS B 1 49 ? -4.262 1.072 -14.414 1 98.94 49 CYS B N 1
ATOM 3369 C CA . CYS B 1 49 ? -3.984 1.689 -13.117 1 98.94 49 CYS B CA 1
ATOM 3370 C C . CYS B 1 49 ? -2.92 0.907 -12.359 1 98.94 49 CYS B C 1
ATOM 3372 O O . CYS B 1 49 ? -3.102 -0.277 -12.07 1 98.94 49 CYS B O 1
ATOM 3374 N N . VAL B 1 50 ? -1.804 1.56 -12.094 1 98.94 50 VAL B N 1
ATOM 3375 C CA . VAL B 1 50 ? -0.771 0.902 -11.297 1 98.94 50 VAL B CA 1
ATOM 3376 C C . VAL B 1 50 ? -1.023 1.15 -9.812 1 98.94 50 VAL B C 1
ATOM 3378 O O . VAL B 1 50 ? -1.535 2.205 -9.43 1 98.94 50 VAL B O 1
ATOM 3381 N N . LEU B 1 51 ? -0.741 0.185 -9 1 98.88 51 LEU B N 1
ATOM 3382 C CA . LEU B 1 51 ? -0.958 0.215 -7.562 1 98.88 51 LEU B CA 1
ATOM 3383 C C . LEU B 1 51 ? 0.25 -0.344 -6.816 1 98.88 51 LEU B C 1
ATOM 3385 O O . LEU B 1 51 ? 1.144 -0.933 -7.43 1 98.88 51 LEU B O 1
ATOM 3389 N N . ASN B 1 52 ? 0.272 -0.21 -5.516 1 98.81 52 ASN B N 1
ATOM 3390 C CA . ASN B 1 52 ? 1.427 -0.552 -4.691 1 98.81 52 ASN B CA 1
ATOM 3391 C C . ASN B 1 52 ? 1.597 -2.062 -4.562 1 98.81 52 ASN B C 1
ATOM 3393 O O . ASN B 1 52 ? 2.625 -2.537 -4.078 1 98.81 52 ASN B O 1
ATOM 3397 N N . SER B 1 53 ? 0.608 -2.846 -4.969 1 98.75 53 SER B N 1
ATOM 3398 C CA . SER B 1 53 ? 0.687 -4.305 -4.969 1 98.75 53 SER B CA 1
ATOM 3399 C C . SER B 1 53 ? -0.402 -4.918 -5.84 1 98.75 53 SER B C 1
ATOM 3401 O O . SER B 1 53 ? -1.384 -4.25 -6.18 1 98.75 53 SER B O 1
ATOM 3403 N N . ALA B 1 54 ? -0.184 -6.184 -6.207 1 98.81 54 ALA B N 1
ATOM 3404 C CA . ALA B 1 54 ? -1.242 -6.906 -6.91 1 98.81 54 ALA B CA 1
ATOM 3405 C C . ALA B 1 54 ? -2.439 -7.152 -5.996 1 98.81 54 ALA B C 1
ATOM 3407 O O . ALA B 1 54 ? -3.586 -7.152 -6.453 1 98.81 54 ALA B O 1
ATOM 3408 N N . THR B 1 55 ? -2.23 -7.355 -4.699 1 98.88 55 THR B N 1
ATOM 3409 C CA . THR B 1 55 ? -3.32 -7.504 -3.74 1 98.88 55 THR B CA 1
ATOM 3410 C C . THR B 1 55 ? -4.215 -6.27 -3.748 1 98.88 55 THR B C 1
ATOM 3412 O O . THR B 1 55 ? -5.441 -6.383 -3.783 1 98.88 55 THR B O 1
ATOM 3415 N N . SER B 1 56 ? -3.574 -5.09 -3.711 1 98.88 56 SER B N 1
ATOM 3416 C CA . SER B 1 56 ? -4.324 -3.844 -3.797 1 98.88 56 SER B CA 1
ATOM 3417 C C . SER B 1 56 ? -5.094 -3.75 -5.109 1 98.88 56 SER B C 1
ATOM 3419 O O . SER B 1 56 ? -6.23 -3.275 -5.141 1 98.88 56 SER B O 1
ATOM 3421 N N . ALA B 1 57 ? -4.445 -4.164 -6.176 1 98.94 57 ALA B N 1
ATOM 3422 C CA . ALA B 1 57 ? -5.09 -4.16 -7.488 1 98.94 57 ALA B CA 1
ATOM 3423 C C . ALA B 1 57 ? -6.332 -5.047 -7.488 1 98.94 57 ALA B C 1
ATOM 3425 O O . ALA B 1 57 ? -7.395 -4.641 -7.969 1 98.94 57 ALA B O 1
ATOM 3426 N N . LEU B 1 58 ? -6.211 -6.25 -6.969 1 98.94 58 LEU B N 1
ATOM 3427 C CA . LEU B 1 58 ? -7.328 -7.18 -6.855 1 98.94 58 LEU B CA 1
ATOM 3428 C C . LEU B 1 58 ? -8.445 -6.586 -5.996 1 98.94 58 LEU B C 1
ATOM 3430 O O . LEU B 1 58 ? -9.617 -6.625 -6.379 1 98.94 58 LEU B O 1
ATOM 3434 N N . HIS B 1 59 ? -8.07 -6.039 -4.859 1 98.94 59 HIS B N 1
ATOM 3435 C CA . HIS B 1 59 ? -9.031 -5.461 -3.93 1 98.94 59 HIS B CA 1
ATOM 3436 C C . HIS B 1 59 ? -9.875 -4.387 -4.609 1 98.94 59 HIS B C 1
ATOM 3438 O O . HIS B 1 59 ? -11.109 -4.426 -4.543 1 98.94 59 HIS B O 1
ATOM 3444 N N . LEU B 1 60 ? -9.188 -3.471 -5.258 1 98.94 60 LEU B N 1
ATOM 3445 C CA . LEU B 1 60 ? -9.922 -2.365 -5.859 1 98.94 60 LEU B CA 1
ATOM 3446 C C . LEU B 1 60 ? -10.68 -2.83 -7.102 1 98.94 60 LEU B C 1
ATOM 3448 O O . LEU B 1 60 ? -11.742 -2.287 -7.422 1 98.94 60 LEU B O 1
ATOM 3452 N N . ALA B 1 61 ? -10.148 -3.828 -7.836 1 98.94 61 ALA B N 1
ATOM 3453 C CA . ALA B 1 61 ? -10.898 -4.406 -8.953 1 98.94 61 ALA B CA 1
ATOM 3454 C C . ALA B 1 61 ? -12.227 -4.988 -8.477 1 98.94 61 ALA B C 1
ATOM 3456 O O . ALA B 1 61 ? -13.281 -4.684 -9.039 1 98.94 61 ALA B O 1
ATOM 3457 N N . TYR B 1 62 ? -12.203 -5.824 -7.441 1 98.94 62 TYR B N 1
ATOM 3458 C CA . TYR B 1 62 ? -13.414 -6.398 -6.875 1 98.94 62 TYR B CA 1
ATOM 3459 C C . TYR B 1 62 ? -14.367 -5.301 -6.402 1 98.94 62 TYR B C 1
ATOM 3461 O O . TYR B 1 62 ? -15.57 -5.371 -6.641 1 98.94 62 TYR B O 1
ATOM 3469 N N . THR B 1 63 ? -13.797 -4.305 -5.68 1 98.81 63 THR B N 1
ATOM 3470 C CA . THR B 1 63 ? -14.602 -3.209 -5.152 1 98.81 63 THR B CA 1
ATOM 3471 C C . THR B 1 63 ? -15.297 -2.455 -6.281 1 98.81 63 THR B C 1
ATOM 3473 O O . THR B 1 63 ? -16.469 -2.125 -6.18 1 98.81 63 THR B O 1
ATOM 3476 N N . ALA B 1 64 ? -14.547 -2.176 -7.328 1 98.81 64 ALA B N 1
ATOM 3477 C CA . ALA B 1 64 ? -15.086 -1.43 -8.461 1 98.81 64 ALA B CA 1
ATOM 3478 C C . ALA B 1 64 ? -16.219 -2.197 -9.133 1 98.81 64 ALA B C 1
ATOM 3480 O O . ALA B 1 64 ? -17.125 -1.596 -9.711 1 98.81 64 ALA B O 1
ATOM 3481 N N . LEU B 1 65 ? -16.203 -3.525 -9.07 1 98.75 65 LEU B N 1
ATOM 3482 C CA . LEU B 1 65 ? -17.234 -4.367 -9.68 1 98.75 65 LEU B CA 1
ATOM 3483 C C . LEU B 1 65 ? -18.453 -4.484 -8.773 1 98.75 65 LEU B C 1
ATOM 3485 O O . LEU B 1 65 ? -19.469 -5.062 -9.164 1 98.75 65 LEU B O 1
ATOM 3489 N N . GLY B 1 66 ? -18.375 -3.988 -7.539 1 98.31 66 GLY B N 1
ATOM 3490 C CA . GLY B 1 66 ? -19.5 -4.027 -6.629 1 98.31 66 GLY B CA 1
ATOM 3491 C C . GLY B 1 66 ? -19.859 -5.43 -6.18 1 98.31 66 GLY B C 1
ATOM 3492 O O . GLY B 1 66 ? -21.031 -5.82 -6.215 1 98.31 66 GLY B O 1
ATOM 3493 N N . VAL B 1 67 ? -18.812 -6.207 -5.723 1 98.62 67 VAL B N 1
ATOM 3494 C CA . VAL B 1 67 ? -19.031 -7.621 -5.43 1 98.62 67 VAL B CA 1
ATOM 3495 C C . VAL B 1 67 ? -19.5 -7.785 -3.988 1 98.62 67 VAL B C 1
ATOM 3497 O O . VAL B 1 67 ? -19.609 -8.906 -3.488 1 98.62 67 VAL B O 1
ATOM 3500 N N . GLN B 1 68 ? -19.703 -6.707 -3.242 1 98.12 68 GLN B N 1
ATOM 3501 C CA . GLN B 1 68 ? -20.109 -6.777 -1.842 1 98.12 68 GLN B CA 1
ATOM 3502 C C . GLN B 1 68 ? -21.328 -7.664 -1.664 1 98.12 68 GLN B C 1
ATOM 3504 O O . GLN B 1 68 ? -22.312 -7.516 -2.385 1 98.12 68 GLN B O 1
ATOM 3509 N N . GLU B 1 69 ? -21.266 -8.664 -0.725 1 98.31 69 GLU B N 1
ATOM 3510 C CA . GLU B 1 69 ? -22.344 -9.562 -0.325 1 98.31 69 GLU B CA 1
ATOM 3511 C C . GLU B 1 69 ? -22.672 -10.547 -1.438 1 98.31 69 GLU B C 1
ATOM 3513 O O . GLU B 1 69 ? -23.672 -11.266 -1.357 1 98.31 69 GLU B O 1
ATOM 3518 N N . LYS B 1 70 ? -21.906 -10.609 -2.477 1 98.75 70 LYS B N 1
ATOM 3519 C CA . LYS B 1 70 ? -22.047 -11.586 -3.551 1 98.75 70 LYS B CA 1
ATOM 3520 C C . LYS B 1 70 ? -20.969 -12.656 -3.465 1 98.75 70 LYS B C 1
ATOM 3522 O O . LYS B 1 70 ? -20.094 -12.594 -2.596 1 98.75 70 LYS B O 1
ATOM 3527 N N . ILE B 1 71 ? -21.078 -13.641 -4.332 1 98.88 71 ILE B N 1
ATOM 3528 C CA . ILE B 1 71 ? -20.109 -14.734 -4.34 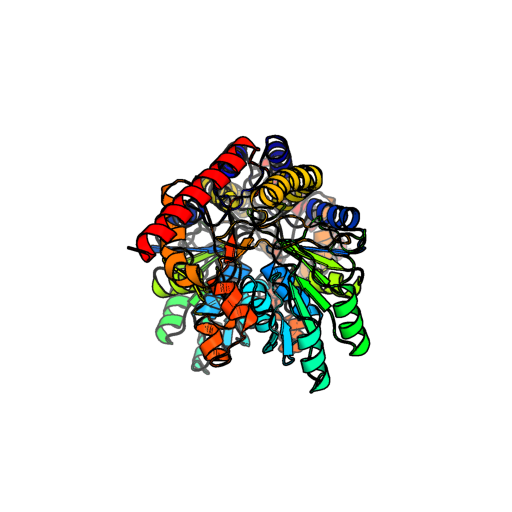1 98.88 71 ILE B CA 1
ATOM 3529 C C . ILE B 1 71 ? -19.094 -14.523 -5.461 1 98.88 71 ILE B C 1
ATOM 3531 O O . ILE B 1 71 ? -19.469 -14.18 -6.586 1 98.88 71 ILE B O 1
ATOM 3535 N N . VAL B 1 72 ? -17.875 -14.625 -5.145 1 98.94 72 VAL B N 1
ATOM 3536 C CA . VAL B 1 72 ? -16.812 -14.695 -6.156 1 98.94 72 VAL B CA 1
ATOM 3537 C C . VAL B 1 72 ? -16.359 -16.141 -6.332 1 98.94 72 VAL B C 1
ATOM 3539 O O . VAL B 1 72 ? -15.945 -16.781 -5.371 1 98.94 72 VAL B O 1
ATOM 3542 N N . LEU B 1 73 ? -16.531 -16.688 -7.551 1 98.94 73 LEU B N 1
ATOM 3543 C CA . LEU B 1 73 ? -15.984 -17.984 -7.898 1 98.94 73 LEU B CA 1
ATOM 3544 C C . LEU B 1 73 ? -14.523 -17.875 -8.328 1 98.94 73 LEU B C 1
ATOM 3546 O O . LEU B 1 73 ? -14.188 -17.031 -9.164 1 98.94 73 LEU B O 1
ATOM 3550 N N . THR B 1 74 ? -13.711 -18.672 -7.742 1 98.88 74 THR B N 1
ATOM 3551 C CA . THR B 1 74 ? -12.297 -18.609 -8.094 1 98.88 74 THR B CA 1
ATOM 3552 C C . THR B 1 74 ? -11.633 -19.969 -7.902 1 98.88 74 THR B C 1
ATOM 3554 O O . THR B 1 74 ? -12.305 -20.969 -7.645 1 98.88 74 THR B O 1
ATOM 3557 N N . THR B 1 75 ? -10.359 -20.078 -8.227 1 98.88 75 THR B N 1
ATOM 3558 C CA . THR B 1 75 ? -9.562 -21.297 -8.07 1 98.88 75 THR B CA 1
ATOM 3559 C C . THR B 1 75 ? -8.93 -21.344 -6.684 1 98.88 75 THR B C 1
ATOM 3561 O O . THR B 1 75 ? -8.578 -20.312 -6.113 1 98.88 75 THR B O 1
ATOM 3564 N N . PRO B 1 76 ? -8.828 -22.547 -6.094 1 98.5 76 PRO B N 1
ATOM 3565 C CA . PRO B 1 76 ? -8.102 -22.672 -4.824 1 98.5 76 PRO B CA 1
ATOM 3566 C C . PRO B 1 76 ? -6.586 -22.672 -5.008 1 98.5 76 PRO B C 1
ATOM 3568 O O . PRO B 1 76 ? -5.844 -22.531 -4.031 1 98.5 76 PRO B O 1
ATOM 3571 N N . LEU B 1 77 ? -6.117 -22.938 -6.219 1 98.19 77 LEU B N 1
ATOM 3572 C CA . LEU B 1 77 ? -4.688 -23.031 -6.496 1 98.19 77 LEU B CA 1
ATOM 3573 C C . LEU B 1 77 ? -4.125 -21.672 -6.91 1 98.19 77 LEU B C 1
ATOM 3575 O O . LEU B 1 77 ? -3.875 -21.438 -8.094 1 98.19 77 LEU B O 1
ATOM 3579 N N . THR B 1 78 ? -3.861 -20.875 -6.008 1 96.12 78 THR B N 1
ATOM 3580 C CA . THR B 1 78 ? -3.344 -19.531 -6.18 1 96.12 78 THR B CA 1
ATOM 3581 C C . THR B 1 78 ? -2.648 -19.047 -4.91 1 96.12 78 THR B C 1
ATOM 3583 O O . THR B 1 78 ? -2.771 -19.672 -3.855 1 96.12 78 THR B O 1
ATOM 3586 N N . PHE B 1 79 ? -1.848 -18.031 -5.043 1 95.38 79 PHE B N 1
ATOM 3587 C CA . PHE B 1 79 ? -1.503 -17.297 -3.832 1 95.38 79 PHE B CA 1
ATOM 3588 C C . PHE B 1 79 ? -2.754 -16.734 -3.162 1 95.38 79 PHE B C 1
ATOM 3590 O O . PHE B 1 79 ? -3.676 -16.281 -3.84 1 95.38 79 PHE B O 1
ATOM 3597 N N . ALA B 1 80 ? -2.834 -16.625 -1.893 1 95.88 80 ALA B N 1
ATOM 3598 C CA . ALA B 1 80 ? -4.016 -16.344 -1.078 1 95.88 80 ALA B CA 1
ATOM 3599 C C . ALA B 1 80 ? -4.633 -15 -1.448 1 95.88 80 ALA B C 1
ATOM 3601 O O . ALA B 1 80 ? -5.828 -14.781 -1.236 1 95.88 80 ALA B O 1
ATOM 3602 N N . ALA B 1 81 ? -3.881 -14.117 -2.041 1 97.81 81 ALA B N 1
ATOM 3603 C CA . ALA B 1 81 ? -4.312 -12.742 -2.311 1 97.81 81 ALA B CA 1
ATOM 3604 C C . ALA B 1 81 ? -5.535 -12.719 -3.223 1 97.81 81 ALA B C 1
ATOM 3606 O O . ALA B 1 81 ? -6.395 -11.852 -3.096 1 97.81 81 ALA B O 1
ATOM 3607 N N . THR B 1 82 ? -5.605 -13.641 -4.191 1 98.69 82 THR B N 1
ATOM 3608 C CA . THR B 1 82 ? -6.727 -13.672 -5.125 1 98.69 82 THR B CA 1
ATOM 3609 C C . THR B 1 82 ? -8.047 -13.805 -4.375 1 98.69 82 THR B C 1
ATOM 3611 O O . THR B 1 82 ? -8.977 -13.023 -4.598 1 98.69 82 THR B O 1
ATOM 3614 N N . ALA B 1 83 ? -8.141 -14.742 -3.508 1 98.75 83 ALA B N 1
ATOM 3615 C CA . ALA B 1 83 ? -9.359 -14.969 -2.725 1 98.75 83 ALA B CA 1
ATOM 3616 C C . ALA B 1 83 ? -9.484 -13.938 -1.607 1 98.75 83 ALA B C 1
ATOM 3618 O O . ALA B 1 83 ? -10.578 -13.438 -1.335 1 98.75 83 ALA B O 1
ATOM 3619 N N . ASN B 1 84 ? -8.375 -13.594 -0.913 1 98.81 84 ASN B N 1
ATOM 3620 C CA . ASN B 1 84 ? -8.375 -12.633 0.182 1 98.81 84 ASN B CA 1
ATOM 3621 C C . ASN B 1 84 ? -8.969 -11.297 -0.252 1 98.81 84 ASN B C 1
ATOM 3623 O O . ASN B 1 84 ? -9.742 -10.688 0.49 1 98.81 84 ASN B O 1
ATOM 3627 N N . ALA B 1 85 ? -8.57 -10.844 -1.406 1 98.88 85 ALA B N 1
ATOM 3628 C CA . ALA B 1 85 ? -8.992 -9.531 -1.886 1 98.88 85 ALA B CA 1
ATOM 3629 C C . ALA B 1 85 ? -10.5 -9.484 -2.096 1 98.88 85 ALA B C 1
ATOM 3631 O O . ALA B 1 85 ? -11.125 -8.438 -1.899 1 98.88 85 ALA B O 1
ATOM 3632 N N . ALA B 1 86 ? -11.07 -10.617 -2.549 1 98.88 86 ALA B N 1
ATOM 3633 C CA . ALA B 1 86 ? -12.523 -10.688 -2.654 1 98.88 86 ALA B CA 1
ATOM 3634 C C . ALA B 1 86 ? -13.188 -10.492 -1.292 1 98.88 86 ALA B C 1
ATOM 3636 O O . ALA B 1 86 ? -14.164 -9.758 -1.169 1 98.88 86 ALA B O 1
ATOM 3637 N N . LEU B 1 87 ? -12.641 -11.164 -0.289 1 98.81 87 LEU B N 1
ATOM 3638 C CA . LEU B 1 87 ? -13.156 -11.008 1.068 1 98.81 87 LEU B CA 1
ATOM 3639 C C . LEU B 1 87 ? -13 -9.57 1.542 1 98.81 87 LEU B C 1
ATOM 3641 O O . LEU B 1 87 ? -13.906 -9.023 2.176 1 98.81 87 LEU B O 1
ATOM 3645 N N . MET B 1 88 ? -11.867 -8.969 1.263 1 98.56 88 MET B N 1
ATOM 3646 C CA . MET B 1 88 ? -11.617 -7.574 1.618 1 98.56 88 MET B CA 1
ATOM 3647 C C . MET B 1 88 ? -12.695 -6.664 1.035 1 98.56 88 MET B C 1
ATOM 3649 O O . MET B 1 88 ? -13.078 -5.676 1.66 1 98.56 88 MET B O 1
ATOM 3653 N N . ALA B 1 89 ? -13.125 -6.996 -0.148 1 98.62 89 ALA B N 1
ATOM 3654 C CA . ALA B 1 89 ? -14.109 -6.191 -0.856 1 98.62 89 ALA B CA 1
ATOM 3655 C C . ALA B 1 89 ? -15.523 -6.504 -0.368 1 98.62 89 ALA B C 1
ATOM 3657 O O . ALA B 1 89 ? -16.5 -5.941 -0.87 1 98.62 89 ALA B O 1
ATOM 3658 N N . GLY B 1 9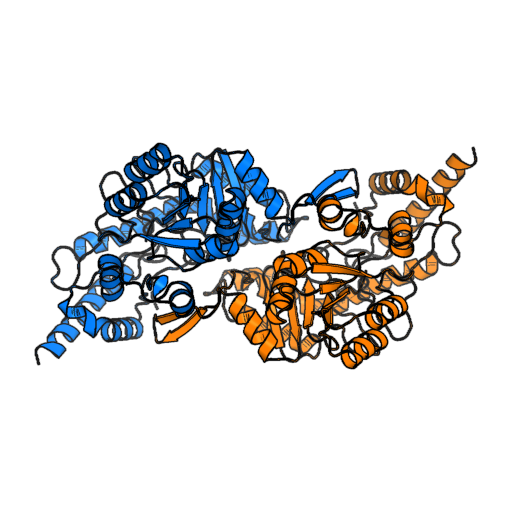0 ? -15.695 -7.457 0.559 1 98.31 90 GLY B N 1
ATOM 3659 C CA . GLY B 1 90 ? -16.984 -7.754 1.172 1 98.31 90 GLY B CA 1
ATOM 3660 C C . GLY B 1 90 ? -17.703 -8.93 0.522 1 98.31 90 GLY B C 1
ATOM 3661 O O . GLY B 1 90 ? -18.859 -9.188 0.812 1 98.31 90 GLY B O 1
ATOM 3662 N N . ALA B 1 91 ? -17.031 -9.617 -0.372 1 98.81 91 ALA B N 1
ATOM 3663 C CA . ALA B 1 91 ? -17.625 -10.758 -1.054 1 98.81 91 ALA B CA 1
ATOM 3664 C C . ALA B 1 91 ? -17.438 -12.039 -0.248 1 98.81 91 ALA B C 1
ATOM 3666 O O . ALA B 1 91 ? -16.703 -12.055 0.748 1 98.81 91 ALA B O 1
ATOM 3667 N N . LYS B 1 92 ? -18.156 -13.07 -0.602 1 98.62 92 LYS B N 1
ATOM 3668 C CA . LYS B 1 92 ? -17.875 -14.453 -0.238 1 98.62 92 LYS B CA 1
ATOM 3669 C C . LYS B 1 92 ? -17.109 -15.164 -1.348 1 98.62 92 LYS B C 1
ATOM 3671 O O . LYS B 1 92 ? -17.141 -14.742 -2.506 1 98.62 92 LYS B O 1
ATOM 3676 N N . VAL B 1 93 ? -16.406 -16.203 -0.972 1 98.75 93 VAL B N 1
ATOM 3677 C CA . VAL B 1 93 ? -15.602 -16.891 -1.967 1 98.75 93 VAL B CA 1
ATOM 3678 C C . VAL B 1 93 ? -16.047 -18.359 -2.066 1 98.75 93 VAL B C 1
ATOM 3680 O O . VAL B 1 93 ? -16.359 -18.984 -1.055 1 98.75 93 VAL B O 1
ATOM 3683 N N . GLU B 1 94 ? -16.141 -18.844 -3.213 1 98.81 94 GLU B N 1
ATOM 3684 C CA . GLU B 1 94 ? -16.344 -20.266 -3.508 1 98.81 94 GLU B CA 1
ATOM 3685 C C . GLU B 1 94 ? -15.289 -20.781 -4.484 1 98.81 94 GLU B C 1
ATOM 3687 O O . GLU B 1 94 ? -14.977 -20.125 -5.477 1 98.81 94 GLU B O 1
ATOM 3692 N N . PHE B 1 95 ? -14.758 -21.969 -4.176 1 98.88 95 PHE B N 1
ATOM 3693 C CA . PHE B 1 95 ? -13.656 -22.484 -4.965 1 98.88 95 PHE B CA 1
ATOM 3694 C C . PHE B 1 95 ? -14.156 -23.516 -5.973 1 98.88 95 PHE B C 1
ATOM 3696 O O . PHE B 1 95 ? -14.977 -24.375 -5.641 1 98.88 95 PHE B O 1
ATOM 3703 N N . ILE B 1 96 ? -13.672 -23.359 -7.184 1 98.88 96 ILE B N 1
ATOM 3704 C CA . ILE B 1 96 ? -13.898 -24.328 -8.258 1 98.88 96 ILE B CA 1
ATOM 3705 C C . ILE B 1 96 ? -12.641 -25.156 -8.469 1 98.88 96 ILE B C 1
ATOM 3707 O O . ILE B 1 96 ? -11.531 -24.609 -8.562 1 98.88 96 ILE B O 1
ATOM 3711 N N . ASP B 1 97 ? -12.734 -26.438 -8.617 1 98.88 97 ASP B N 1
ATOM 3712 C CA . ASP B 1 97 ? -11.586 -27.344 -8.75 1 98.88 97 ASP B CA 1
ATOM 3713 C C . ASP B 1 97 ? -10.812 -27.062 -10.031 1 98.88 97 ASP B C 1
ATOM 3715 O O . ASP B 1 97 ? -11.227 -26.234 -10.844 1 98.88 97 ASP B O 1
ATOM 3719 N N . ILE B 1 98 ? -9.727 -27.719 -10.188 1 98.88 98 ILE B N 1
ATOM 3720 C CA . ILE B 1 98 ? -8.766 -27.375 -11.227 1 98.88 98 ILE B CA 1
ATOM 3721 C C . ILE B 1 98 ? -8.555 -28.562 -12.156 1 98.88 98 ILE B C 1
ATOM 3723 O O . ILE B 1 98 ? -9.086 -29.656 -11.906 1 98.88 98 ILE B O 1
ATOM 3727 N N . LYS B 1 99 ? -7.91 -28.312 -13.297 1 98.5 99 LYS B N 1
ATOM 3728 C CA . LYS B 1 99 ? -7.422 -29.359 -14.188 1 98.5 99 LYS B CA 1
ATOM 3729 C C . LYS B 1 99 ? -5.977 -29.719 -13.867 1 98.5 99 LYS B C 1
ATOM 3731 O O . LYS B 1 99 ? -5.391 -29.188 -12.922 1 98.5 99 LYS B O 1
ATOM 3736 N N . ASN B 1 100 ? -5.414 -30.625 -14.617 1 96.69 100 ASN B N 1
ATOM 3737 C CA . ASN B 1 100 ? -4.082 -31.156 -14.344 1 96.69 100 ASN B CA 1
ATOM 3738 C C . ASN B 1 100 ? -3 -30.109 -14.594 1 96.69 100 ASN B C 1
ATOM 3740 O O . ASN B 1 100 ? -1.869 -30.25 -14.125 1 96.69 100 ASN B O 1
ATOM 3744 N N . ASP B 1 101 ? -3.338 -29.062 -15.297 1 97.94 101 ASP B N 1
ATOM 3745 C CA . ASP B 1 101 ? -2.346 -28.031 -15.586 1 97.94 101 ASP B CA 1
ATOM 3746 C C . ASP B 1 101 ? -2.357 -26.953 -14.516 1 97.94 101 ASP B C 1
ATOM 3748 O O . ASP B 1 101 ? -1.656 -25.938 -14.641 1 97.94 101 ASP B O 1
ATOM 3752 N N . GLY B 1 102 ? -3.203 -27.109 -13.484 1 98.56 102 GLY B N 1
ATOM 3753 C CA . GLY B 1 102 ? -3.248 -26.172 -12.375 1 98.56 102 GLY B CA 1
ATOM 3754 C C . GLY B 1 102 ? -4.281 -25.078 -12.555 1 98.56 102 GLY B C 1
ATOM 3755 O O . GLY B 1 102 ? -4.59 -24.344 -11.609 1 98.56 102 GLY B O 1
ATOM 3756 N N . ASN B 1 103 ? -4.82 -24.906 -13.758 1 98.88 103 ASN B N 1
ATOM 3757 C CA . ASN B 1 103 ? -5.824 -23.891 -14.031 1 98.88 103 ASN B CA 1
ATOM 3758 C C . ASN B 1 103 ? -7.227 -24.375 -13.648 1 98.88 103 ASN B C 1
ATOM 3760 O O . ASN B 1 103 ? -7.48 -25.578 -13.594 1 98.88 103 ASN B O 1
ATOM 3764 N N . ILE B 1 104 ? -8.086 -23.453 -13.414 1 98.94 104 ILE B N 1
ATOM 3765 C CA . ILE B 1 104 ? -9.477 -23.719 -13.055 1 98.94 104 ILE B CA 1
ATOM 3766 C C . ILE B 1 104 ? -10.133 -24.578 -14.133 1 98.94 104 ILE B C 1
ATOM 3768 O O . ILE B 1 104 ? -9.867 -24.391 -15.32 1 98.94 104 ILE B O 1
ATOM 3772 N N . ASP B 1 105 ? -10.984 -25.562 -13.727 1 98.88 105 ASP B N 1
ATOM 3773 C CA . ASP B 1 105 ? -11.688 -26.453 -14.648 1 98.88 105 ASP B CA 1
ATOM 3774 C C . ASP B 1 105 ? -12.945 -25.781 -15.195 1 98.88 105 ASP B C 1
ATOM 3776 O O . ASP B 1 105 ? -13.938 -25.625 -14.484 1 98.88 105 ASP B O 1
ATOM 3780 N N . GLU B 1 106 ? -12.93 -25.5 -16.484 1 98.56 106 GLU B N 1
ATOM 3781 C CA . GLU B 1 106 ? -14.039 -24.766 -17.094 1 98.56 106 GLU B CA 1
ATOM 3782 C C . GLU B 1 106 ? -15.32 -25.609 -17.078 1 98.56 106 GLU B C 1
ATOM 3784 O O . GLU B 1 106 ? -16.422 -25.062 -17 1 98.56 106 GLU B O 1
ATOM 3789 N N . LYS B 1 107 ? -15.164 -26.953 -17.141 1 98.56 107 LYS B N 1
ATOM 3790 C CA . LYS B 1 107 ? -16.344 -27.812 -17.094 1 98.56 107 LYS B CA 1
ATOM 3791 C C . LYS B 1 107 ? -16.984 -27.781 -15.711 1 98.56 107 LYS B C 1
ATOM 3793 O O . LYS B 1 107 ? -18.219 -27.766 -15.594 1 98.56 107 LYS B O 1
ATOM 3798 N N . LYS B 1 108 ? -16.203 -27.797 -14.703 1 98.75 108 LYS B N 1
ATOM 3799 C CA . LYS B 1 108 ? -16.719 -27.719 -13.344 1 98.75 108 LYS B CA 1
ATOM 3800 C C . LYS B 1 108 ? -17.297 -26.328 -13.062 1 98.75 108 LYS B C 1
ATOM 3802 O O . LYS B 1 108 ? -18.281 -26.203 -12.336 1 98.75 108 LYS B O 1
ATOM 3807 N N . LEU B 1 109 ? -16.672 -25.297 -13.594 1 98.81 109 LEU B N 1
ATOM 3808 C CA . LEU B 1 109 ? -17.219 -23.938 -13.5 1 98.81 109 LEU B CA 1
ATOM 3809 C C . LEU B 1 109 ? -18.609 -23.859 -14.125 1 98.81 109 LEU B C 1
ATOM 3811 O O . LEU B 1 109 ? -19.531 -23.312 -13.531 1 98.81 109 LEU B O 1
ATOM 3815 N N . GLU B 1 110 ? -18.719 -24.422 -15.281 1 98.62 110 GLU B N 1
ATOM 3816 C CA . GLU B 1 110 ? -20.016 -24.422 -15.969 1 98.62 110 GLU B CA 1
ATOM 3817 C C . GLU B 1 110 ? -21.062 -25.172 -15.156 1 98.62 110 GLU B C 1
ATOM 3819 O O . GLU B 1 110 ? -22.203 -24.719 -15.047 1 98.62 110 GLU B O 1
ATOM 3824 N N . ALA B 1 111 ? -20.688 -26.328 -14.68 1 98.5 111 ALA B N 1
ATOM 3825 C CA . ALA B 1 111 ? -21.609 -27.125 -13.875 1 98.5 111 ALA B CA 1
ATOM 3826 C C . ALA B 1 111 ? -22.109 -26.328 -12.672 1 98.5 111 ALA B C 1
ATOM 3828 O O . ALA B 1 111 ? -23.281 -26.438 -12.297 1 98.5 111 ALA B O 1
ATOM 3829 N N . ARG B 1 112 ? -21.234 -25.516 -12.039 1 98.25 112 ARG B N 1
ATOM 3830 C CA . ARG B 1 112 ? -21.625 -24.703 -10.898 1 98.25 112 ARG B CA 1
ATOM 3831 C C . ARG B 1 112 ? -22.578 -23.578 -11.32 1 98.25 112 ARG B C 1
ATOM 3833 O O . ARG B 1 112 ? -23.5 -23.234 -10.586 1 98.25 112 ARG B O 1
ATOM 3840 N N . LEU B 1 113 ? -22.312 -23 -12.414 1 98.19 113 LEU B N 1
ATOM 3841 C CA . LEU B 1 113 ? -23.125 -21.891 -12.906 1 98.19 113 LEU B CA 1
ATOM 3842 C C . LEU B 1 113 ? -24.516 -22.359 -13.297 1 98.19 113 LEU B C 1
ATOM 3844 O O . LEU B 1 113 ? -25.5 -21.609 -13.18 1 98.19 113 LEU B O 1
ATOM 3848 N N . LEU B 1 114 ? -24.609 -23.641 -13.727 1 97.44 114 LEU B N 1
ATOM 3849 C CA . LEU B 1 114 ? -25.891 -24.234 -14.109 1 97.44 114 LEU B CA 1
ATOM 3850 C C . LEU B 1 114 ? -26.812 -24.375 -12.906 1 97.44 114 LEU B C 1
ATOM 3852 O O . LEU B 1 114 ? -28.031 -24.297 -13.039 1 97.44 114 LEU B O 1
ATOM 3856 N N . LYS B 1 115 ? -26.312 -24.516 -11.773 1 96.56 115 LYS B N 1
ATOM 3857 C CA . LYS B 1 115 ? -27.109 -24.672 -10.562 1 96.56 115 LYS B CA 1
ATOM 3858 C C . LYS B 1 115 ? -27.734 -23.359 -10.133 1 96.56 115 LYS B C 1
ATOM 3860 O O . LYS B 1 115 ? -28.953 -23.281 -9.938 1 96.56 115 LYS B O 1
ATOM 3865 N N . GLU B 1 116 ? -26.969 -22.297 -9.891 1 94.06 116 GLU B N 1
ATOM 3866 C CA . GLU B 1 116 ? -27.375 -20.969 -9.445 1 94.06 116 GLU B CA 1
ATOM 3867 C C . GLU B 1 116 ? -26.312 -19.922 -9.789 1 94.06 116 GLU B C 1
ATOM 3869 O O . GLU B 1 116 ? -25.172 -20.031 -9.352 1 94.06 116 GLU B O 1
ATOM 3874 N N . SER B 1 117 ? -26.781 -18.938 -10.477 1 96 117 SER B N 1
ATOM 3875 C CA . SER B 1 117 ? -25.781 -17.969 -10.914 1 96 117 SER B CA 1
ATOM 3876 C C . SER B 1 117 ? -26.188 -16.547 -10.531 1 96 117 SER B C 1
ATOM 3878 O O . SER B 1 117 ? -25.422 -15.602 -10.773 1 96 117 SER B O 1
ATOM 3880 N N . GLU B 1 118 ? -27.297 -16.344 -9.906 1 95.88 118 GLU B N 1
ATOM 3881 C CA . GLU B 1 118 ? -27.844 -15.008 -9.688 1 95.88 118 GLU B CA 1
ATOM 3882 C C . GLU B 1 118 ? -27.031 -14.234 -8.656 1 95.88 118 GLU B C 1
ATOM 3884 O O . GLU B 1 118 ? -26.922 -13.008 -8.727 1 95.88 118 GLU B O 1
ATOM 3889 N N . ASN B 1 119 ? -26.406 -14.875 -7.742 1 97.56 119 ASN B N 1
ATOM 3890 C CA . ASN B 1 119 ? -25.719 -14.203 -6.652 1 97.56 119 ASN B CA 1
ATOM 3891 C C . ASN B 1 119 ? -24.203 -14.188 -6.879 1 97.56 119 ASN B C 1
ATOM 3893 O O . ASN B 1 119 ? -23.438 -13.805 -5.988 1 97.56 119 ASN B O 1
ATOM 3897 N N . ILE B 1 120 ? -23.797 -14.57 -8.047 1 98.75 120 ILE B N 1
ATOM 3898 C CA . ILE B 1 120 ? -22.391 -14.531 -8.383 1 98.75 120 ILE B CA 1
ATOM 3899 C C . ILE B 1 120 ? -22 -13.117 -8.844 1 98.75 120 ILE B C 1
ATOM 3901 O O . ILE B 1 120 ? -22.578 -12.594 -9.797 1 98.75 120 ILE B O 1
ATOM 3905 N N . GLY B 1 121 ? -21 -12.523 -8.172 1 98.75 121 GLY B N 1
ATOM 3906 C CA . GLY B 1 121 ? -20.609 -11.156 -8.461 1 98.75 121 GLY B CA 1
ATOM 3907 C C . GLY B 1 121 ? -19.469 -11.055 -9.445 1 98.75 121 GLY B C 1
ATOM 3908 O O . GLY B 1 121 ? -19.312 -10.039 -10.125 1 98.75 121 GLY B O 1
ATOM 3909 N N . ALA B 1 122 ? -18.641 -12.094 -9.484 1 98.94 122 ALA B N 1
ATOM 3910 C CA . ALA B 1 122 ? -17.516 -12.141 -10.398 1 98.94 122 ALA B CA 1
ATOM 3911 C C . ALA B 1 122 ? -16.906 -13.547 -10.445 1 98.94 122 ALA B C 1
ATOM 3913 O O . ALA B 1 122 ? -17.141 -14.359 -9.547 1 98.94 122 ALA B O 1
ATOM 3914 N N . ILE B 1 123 ? -16.312 -13.844 -11.492 1 98.94 123 ILE B N 1
ATOM 3915 C CA . ILE B 1 123 ? -15.43 -15 -11.633 1 98.94 123 ILE B CA 1
ATOM 3916 C C . ILE B 1 123 ? -13.977 -14.531 -11.758 1 98.94 123 ILE B C 1
ATOM 3918 O O . ILE B 1 123 ? -13.672 -13.664 -12.578 1 98.94 123 ILE B O 1
ATOM 3922 N N . SER B 1 124 ? -13.172 -14.992 -10.883 1 98.88 124 SER B N 1
ATOM 3923 C CA . SER B 1 124 ? -11.75 -14.648 -10.906 1 98.88 124 SER B CA 1
ATOM 3924 C C . SER B 1 124 ? -10.898 -15.875 -11.211 1 98.88 124 SER B C 1
ATOM 3926 O O . SER B 1 124 ? -10.898 -16.844 -10.453 1 98.88 124 SER B O 1
ATOM 3928 N N . VAL B 1 125 ? -10.172 -15.836 -12.281 1 98.94 125 VAL B N 1
ATOM 3929 C CA . VAL B 1 125 ? -9.32 -16.953 -12.672 1 98.94 125 VAL B CA 1
ATOM 3930 C C . VAL B 1 125 ? -7.852 -16.562 -12.492 1 98.94 125 VAL B C 1
ATOM 3932 O O . VAL B 1 125 ? -7.531 -15.383 -12.312 1 98.94 125 VAL B O 1
ATOM 3935 N N . VAL B 1 126 ? -7.008 -17.516 -12.453 1 98.88 126 VAL B N 1
ATOM 3936 C CA . VAL B 1 126 ? -5.57 -17.344 -12.305 1 98.88 126 VAL B CA 1
ATOM 3937 C C . VAL B 1 126 ? -4.84 -18.078 -13.422 1 98.88 126 VAL B C 1
ATOM 3939 O O . VAL B 1 126 ? -5.125 -19.25 -13.688 1 98.88 126 VAL B O 1
ATOM 3942 N N . ASP B 1 127 ? -3.939 -17.375 -14.102 1 98.81 127 ASP B N 1
ATOM 3943 C CA . ASP B 1 127 ? -3.07 -18 -15.094 1 98.81 127 ASP B CA 1
ATOM 3944 C C . ASP B 1 127 ? -1.886 -18.703 -14.43 1 98.81 127 ASP B C 1
ATOM 3946 O O . ASP B 1 127 ? -0.768 -18.188 -14.445 1 98.81 127 ASP B O 1
ATOM 3950 N N . PHE B 1 128 ? -2.125 -19.875 -13.93 1 98.62 128 PHE B N 1
ATOM 3951 C CA . PHE B 1 128 ? -1.142 -20.562 -13.102 1 98.62 128 PHE B CA 1
ATOM 3952 C C . PHE B 1 128 ? 0.164 -20.766 -13.859 1 98.62 128 PHE B C 1
ATOM 3954 O O . PHE B 1 128 ? 0.159 -21.203 -15.016 1 98.62 128 PHE B O 1
ATOM 3961 N N . ALA B 1 129 ? 1.288 -20.344 -13.242 1 98.44 129 ALA B N 1
ATOM 3962 C CA . ALA B 1 129 ? 2.66 -20.531 -13.711 1 98.44 129 ALA B CA 1
ATOM 3963 C C . ALA B 1 129 ? 2.91 -19.766 -15.008 1 98.44 129 ALA B C 1
ATOM 3965 O O . ALA B 1 129 ? 3.928 -19.969 -15.672 1 98.44 129 ALA B O 1
ATOM 3966 N N . GLY B 1 130 ? 1.98 -18.906 -15.398 1 98.44 130 GLY B N 1
ATOM 3967 C CA . GLY B 1 130 ? 2.131 -18.109 -16.609 1 98.44 130 GLY B CA 1
ATOM 3968 C C . GLY B 1 130 ? 1.446 -18.719 -17.812 1 98.44 130 GLY B C 1
ATOM 3969 O O . GLY B 1 130 ? 1.606 -18.234 -18.938 1 98.44 130 GLY B O 1
ATOM 3970 N N . ASN B 1 131 ? 0.797 -19.906 -17.609 1 98.5 131 ASN B N 1
ATOM 3971 C CA . ASN B 1 131 ? -0.007 -20.578 -18.609 1 98.5 131 ASN B CA 1
ATOM 3972 C C . ASN B 1 131 ? -1.467 -20.141 -18.562 1 98.5 131 ASN B C 1
ATOM 3974 O O . ASN B 1 131 ? -2.184 -20.469 -17.609 1 98.5 131 ASN B O 1
ATOM 3978 N N . SER B 1 132 ? -1.911 -19.438 -19.578 1 98.5 132 SER B N 1
ATOM 3979 C CA . SER B 1 132 ? -3.246 -18.844 -19.609 1 98.5 132 SER B CA 1
ATOM 3980 C C . SER B 1 132 ? -4.324 -19.906 -19.406 1 98.5 132 SER B C 1
ATOM 3982 O O . SER B 1 132 ? -4.164 -21.047 -19.844 1 98.5 132 SER B O 1
ATOM 3984 N N . VAL B 1 133 ? -5.395 -19.547 -18.75 1 98.69 133 VAL B N 1
ATOM 3985 C CA . VAL B 1 133 ? -6.582 -20.391 -18.688 1 98.69 133 VAL B CA 1
ATOM 3986 C C . VAL B 1 133 ? -7.188 -20.547 -20.078 1 98.69 133 VAL B C 1
ATOM 3988 O O . VAL B 1 133 ? -6.758 -19.875 -21.016 1 98.69 133 VAL B O 1
ATOM 3991 N N . GLU B 1 134 ? -8.133 -21.516 -20.203 1 98.44 134 GLU B N 1
ATOM 3992 C CA . GLU B 1 134 ? -8.898 -21.609 -21.453 1 98.44 134 GLU B CA 1
ATOM 3993 C C . GLU B 1 134 ? -9.844 -20.406 -21.609 1 98.44 134 GLU B C 1
ATOM 3995 O O . GLU B 1 134 ? -11.047 -20.531 -21.391 1 98.44 134 GLU B O 1
ATOM 4000 N N . MET B 1 135 ? -9.234 -19.312 -22.016 1 98.38 135 MET B N 1
ATOM 4001 C CA . MET B 1 135 ? -9.875 -18 -21.953 1 98.38 135 MET B CA 1
ATOM 4002 C C . MET B 1 135 ? -11.133 -17.969 -22.812 1 98.38 135 MET B C 1
ATOM 4004 O O . MET B 1 135 ? -12.125 -17.328 -22.438 1 98.38 135 MET B O 1
ATOM 4008 N N . ASP B 1 136 ? -11.133 -18.594 -23.969 1 97.81 136 ASP B N 1
ATOM 4009 C CA . ASP B 1 136 ? -12.32 -18.594 -24.812 1 97.81 136 ASP B CA 1
ATOM 4010 C C . ASP B 1 136 ? -13.5 -19.25 -24.094 1 97.81 136 ASP B C 1
ATOM 4012 O O . ASP B 1 136 ? -14.609 -18.719 -24.094 1 97.81 136 ASP B O 1
ATOM 4016 N N . GLU B 1 137 ? -13.258 -20.422 -23.531 1 98.19 137 GLU B N 1
ATOM 4017 C CA . GLU B 1 137 ? -14.305 -21.141 -22.812 1 98.19 137 GLU B CA 1
ATOM 4018 C C . GLU B 1 137 ? -14.82 -20.328 -21.625 1 98.19 137 GLU B C 1
ATOM 4020 O O . GLU B 1 137 ? -16.031 -20.219 -21.406 1 98.19 137 GLU B O 1
ATOM 4025 N N . ILE B 1 138 ? -13.93 -19.75 -20.875 1 98.5 138 ILE B N 1
ATOM 4026 C CA . ILE B 1 138 ? -14.281 -19 -19.672 1 98.5 138 ILE B CA 1
ATOM 4027 C C . ILE B 1 138 ? -15.031 -17.734 -20.062 1 98.5 138 ILE B C 1
ATOM 4029 O O . ILE B 1 138 ? -16.047 -17.391 -19.453 1 98.5 138 ILE B O 1
ATOM 4033 N N . SER B 1 139 ? -14.492 -17 -21.016 1 97.69 139 SER B N 1
ATOM 4034 C CA . SER B 1 139 ? -15.133 -15.781 -21.469 1 97.69 139 SER B CA 1
ATOM 4035 C C . SER B 1 139 ? -16.547 -16.047 -21.984 1 97.69 139 SER B C 1
ATOM 4037 O O . SER B 1 139 ? -17.453 -15.258 -21.766 1 97.69 139 SER B O 1
ATOM 4039 N N . ASN B 1 140 ? -16.703 -17.125 -22.734 1 97.94 140 ASN B N 1
ATOM 4040 C CA . ASN B 1 140 ? -18.016 -17.516 -23.219 1 97.94 140 ASN B CA 1
ATOM 4041 C C . ASN B 1 140 ? -19 -17.75 -22.078 1 97.94 140 ASN B C 1
ATOM 4043 O O . ASN B 1 140 ? -20.156 -17.328 -22.141 1 97.94 140 ASN B O 1
ATOM 4047 N N . LEU B 1 141 ? -18.547 -18.453 -21.062 1 98.12 141 LEU B N 1
ATOM 4048 C CA . LEU B 1 141 ? -19.375 -18.703 -19.891 1 98.12 141 LEU B CA 1
ATOM 4049 C C . LEU B 1 141 ? -19.766 -17.406 -19.203 1 98.12 141 LEU B C 1
ATOM 4051 O O . LEU B 1 141 ? -20.938 -17.203 -18.844 1 98.12 141 LEU B O 1
ATOM 4055 N N . THR B 1 142 ? -18.75 -16.516 -18.984 1 98.06 142 THR B N 1
ATOM 4056 C CA . THR B 1 142 ? -19.016 -15.273 -18.25 1 98.06 142 THR B CA 1
ATOM 4057 C C . THR B 1 142 ? -19.969 -14.383 -19.047 1 98.06 142 THR B C 1
ATOM 4059 O O . THR B 1 142 ? -20.812 -13.703 -18.453 1 98.06 142 THR B O 1
ATOM 4062 N N . LYS B 1 143 ? -19.891 -14.367 -20.344 1 97.81 143 LYS B N 1
ATOM 4063 C CA . LYS B 1 143 ? -20.812 -13.617 -21.188 1 97.81 143 LYS B CA 1
ATOM 4064 C C . LYS B 1 143 ? -22.219 -14.203 -21.125 1 97.81 143 LYS B C 1
ATOM 4066 O O . LYS B 1 143 ? -23.188 -13.461 -21 1 97.81 143 LYS B O 1
ATOM 4071 N N . LYS B 1 144 ? -22.25 -15.508 -21.266 1 98.06 144 LYS B N 1
ATOM 4072 C CA . LYS B 1 144 ? -23.531 -16.203 -21.234 1 98.06 144 LYS B CA 1
ATOM 4073 C C . LYS B 1 144 ? -24.312 -15.867 -19.969 1 98.06 144 LYS B C 1
ATOM 4075 O O . LYS B 1 144 ? -25.531 -15.68 -20.016 1 98.06 144 LYS B O 1
ATOM 4080 N N . TYR B 1 145 ? -23.688 -15.758 -18.859 1 98.25 145 TYR B N 1
ATOM 4081 C CA . TYR B 1 145 ? -24.359 -15.578 -17.578 1 98.25 145 TYR B CA 1
ATOM 4082 C C . TYR B 1 145 ? -24.281 -14.125 -17.125 1 98.25 145 TYR B C 1
ATOM 4084 O O . TYR B 1 145 ? -24.766 -13.781 -16.047 1 98.25 145 TYR B O 1
ATOM 4092 N N . ASN B 1 146 ? -23.656 -13.266 -17.891 1 98.06 146 ASN B N 1
ATOM 4093 C CA . ASN B 1 146 ? -23.484 -11.852 -17.594 1 98.06 146 ASN B CA 1
ATOM 4094 C C . ASN B 1 146 ? -22.797 -11.633 -16.25 1 98.06 146 ASN B C 1
ATOM 4096 O O . ASN B 1 146 ? -23.297 -10.914 -15.383 1 98.06 146 ASN B O 1
ATOM 4100 N N . ILE B 1 147 ? -21.688 -12.289 -16.047 1 98.69 147 ILE B N 1
ATOM 4101 C CA . ILE B 1 147 ? -20.875 -12.211 -14.844 1 98.69 147 ILE B CA 1
ATOM 4102 C C . ILE B 1 147 ? -19.5 -11.625 -15.188 1 98.69 147 ILE B C 1
ATOM 4104 O O . ILE B 1 147 ? -18.844 -12.086 -16.109 1 98.69 147 ILE B O 1
ATOM 4108 N N . PRO B 1 148 ? -19.031 -10.547 -14.469 1 98.81 148 PRO B N 1
ATOM 4109 C CA . PRO B 1 148 ? -17.703 -9.969 -14.75 1 98.81 148 PRO B CA 1
ATOM 4110 C C . PRO B 1 148 ? -16.578 -10.977 -14.539 1 98.81 148 PRO B C 1
ATOM 4112 O O . PRO B 1 148 ? -16.625 -11.781 -13.609 1 98.81 148 PRO B O 1
ATOM 4115 N N . LEU B 1 149 ? -15.578 -10.867 -15.398 1 98.88 149 LEU B N 1
ATOM 4116 C CA . LEU B 1 149 ? -14.414 -11.742 -15.352 1 98.88 149 LEU B CA 1
ATOM 4117 C C . LEU B 1 149 ? -13.172 -10.977 -14.922 1 98.88 149 LEU B C 1
ATOM 4119 O O . LEU B 1 149 ? -12.828 -9.953 -15.523 1 98.88 149 LEU B O 1
ATOM 4123 N N . ILE B 1 150 ? -12.555 -11.43 -13.891 1 98.94 150 ILE B N 1
ATOM 4124 C CA . ILE B 1 150 ? -11.242 -10.945 -13.484 1 98.94 150 ILE B CA 1
ATOM 4125 C C . ILE B 1 150 ? -10.18 -12 -13.797 1 98.94 150 ILE B C 1
ATOM 4127 O O . ILE B 1 150 ? -10.305 -13.156 -13.375 1 98.94 150 ILE B O 1
ATOM 4131 N N . ASP B 1 151 ? -9.188 -11.656 -14.531 1 98.94 151 ASP B N 1
ATOM 4132 C CA . ASP B 1 151 ? -8.023 -12.5 -14.773 1 98.94 151 ASP B CA 1
ATOM 4133 C C . ASP B 1 151 ? -6.848 -12.078 -13.898 1 98.94 151 ASP B C 1
ATOM 4135 O O . ASP B 1 151 ? -6.176 -11.086 -14.188 1 98.94 151 ASP B O 1
ATOM 4139 N N . ASP B 1 152 ? -6.66 -12.781 -12.789 1 98.88 152 ASP B N 1
ATOM 4140 C CA . ASP B 1 152 ? -5.398 -12.602 -12.078 1 98.88 152 ASP B CA 1
ATOM 4141 C C . ASP B 1 152 ? -4.23 -13.18 -12.867 1 98.88 152 ASP B C 1
ATOM 4143 O O . ASP B 1 152 ? -3.83 -14.328 -12.641 1 98.88 152 ASP B O 1
ATOM 4147 N N . ALA B 1 153 ? -3.668 -12.359 -13.648 1 98.81 153 ALA B N 1
ATOM 4148 C CA . ALA B 1 153 ? -2.605 -12.734 -14.578 1 98.81 153 ALA B CA 1
ATOM 4149 C C . ALA B 1 153 ? -1.233 -12.375 -14.016 1 98.81 153 ALA B C 1
ATOM 4151 O O . ALA B 1 153 ? -0.299 -12.094 -14.773 1 98.81 153 ALA B O 1
ATOM 4152 N N . SER B 1 154 ? -1.136 -12.367 -12.711 1 98.5 154 SER B N 1
ATOM 4153 C CA . SER B 1 154 ? 0.094 -11.984 -12.023 1 98.5 154 SER B CA 1
ATOM 4154 C C . SER B 1 154 ? 1.271 -12.836 -12.484 1 98.5 154 SER B C 1
ATOM 4156 O O . SER B 1 154 ? 2.418 -12.383 -12.461 1 98.5 154 SER B O 1
ATOM 4158 N N . HIS B 1 155 ? 1.026 -14.062 -12.93 1 98.44 155 HIS B N 1
ATOM 4159 C CA . HIS B 1 155 ? 2.068 -14.961 -13.406 1 98.44 155 HIS B CA 1
ATOM 4160 C C . HIS B 1 155 ? 2.303 -14.789 -14.906 1 98.44 155 HIS B C 1
ATOM 4162 O O . HIS B 1 155 ? 3.273 -15.32 -15.453 1 98.44 155 HIS B O 1
ATOM 4168 N N . ALA B 1 156 ? 1.466 -14.008 -15.617 1 98.81 156 ALA B N 1
ATOM 4169 C CA . ALA B 1 156 ? 1.361 -14.258 -17.047 1 98.81 156 ALA B CA 1
ATOM 4170 C C . ALA B 1 156 ? 1.664 -12.992 -17.844 1 98.81 156 ALA B C 1
ATOM 4172 O O . ALA B 1 156 ? 1.243 -12.859 -19 1 98.81 156 ALA B O 1
ATOM 4173 N N . LEU B 1 157 ? 2.289 -12 -17.234 1 98.69 157 LEU B N 1
ATOM 4174 C CA . LEU B 1 157 ? 2.682 -10.836 -18.031 1 98.69 157 LEU B CA 1
ATOM 4175 C C . LEU B 1 157 ? 3.582 -11.242 -19.188 1 98.69 157 LEU B C 1
ATOM 4177 O O . LEU B 1 157 ? 4.609 -11.898 -18.984 1 98.69 157 LEU B O 1
ATOM 4181 N N . GLY B 1 158 ? 3.197 -10.898 -20.359 1 98.38 158 GLY B N 1
ATOM 4182 C CA . GLY B 1 158 ? 3.951 -11.227 -21.562 1 98.38 158 GLY B CA 1
ATOM 4183 C C . GLY B 1 158 ? 3.484 -12.508 -22.234 1 98.38 158 GLY B C 1
ATOM 4184 O O . GLY B 1 158 ? 3.9 -12.812 -23.344 1 98.38 158 GLY B O 1
ATOM 4185 N N . ALA B 1 159 ? 2.611 -13.32 -21.625 1 98.62 159 ALA B N 1
ATOM 4186 C CA . ALA B 1 159 ? 2.055 -14.547 -22.203 1 98.62 159 ALA B CA 1
ATOM 4187 C C . ALA B 1 159 ? 1.077 -14.227 -23.328 1 98.62 159 ALA B C 1
ATOM 4189 O O . ALA B 1 159 ? 0.61 -13.086 -23.453 1 98.62 159 ALA B O 1
ATOM 4190 N N . LEU B 1 160 ? 0.831 -15.242 -24.141 1 98.25 160 LEU B N 1
ATOM 4191 C CA . LEU B 1 160 ? -0.108 -15.102 -25.25 1 98.25 160 LEU B CA 1
ATOM 4192 C C . LEU B 1 160 ? -1.186 -16.172 -25.188 1 98.25 160 LEU B C 1
ATOM 4194 O O . LEU B 1 160 ? -0.905 -17.328 -24.828 1 98.25 160 LEU B O 1
ATOM 4198 N N . TYR B 1 161 ? -2.408 -15.828 -25.438 1 98.25 161 TYR B N 1
ATOM 4199 C CA . TYR B 1 161 ? -3.52 -16.719 -25.75 1 98.25 161 TYR B CA 1
ATOM 4200 C C . TYR B 1 161 ? -4.051 -16.469 -27.156 1 98.25 161 TYR B C 1
ATOM 4202 O O . TYR B 1 161 ? -4.641 -15.43 -27.422 1 98.25 161 TYR B O 1
ATOM 4210 N N . LYS B 1 162 ? -3.869 -17.453 -28.109 1 96.81 162 LYS B N 1
ATOM 4211 C CA . LYS B 1 162 ? -4.23 -17.359 -29.516 1 96.81 162 LYS B CA 1
ATOM 4212 C C . LYS B 1 162 ? -3.725 -16.047 -30.125 1 96.81 162 LYS B C 1
ATOM 4214 O O . LYS B 1 162 ? -4.496 -15.305 -30.734 1 96.81 162 LYS B O 1
ATOM 4219 N N . SER B 1 163 ? -2.549 -15.641 -29.938 1 93.56 163 SER B N 1
ATOM 4220 C CA . SER B 1 163 ? -1.78 -14.562 -30.547 1 93.56 163 SER B CA 1
ATOM 4221 C C . SER B 1 163 ? -2.119 -13.219 -29.906 1 93.56 163 SER B C 1
ATOM 4223 O O . SER B 1 163 ? -1.678 -12.164 -30.375 1 93.56 163 SER B O 1
ATOM 4225 N N . GLU B 1 164 ? -2.916 -13.266 -28.891 1 96.12 164 GLU B N 1
ATOM 4226 C CA . GLU B 1 164 ? -3.203 -12.047 -28.141 1 96.12 164 GLU B CA 1
ATOM 4227 C C . GLU B 1 164 ? -2.523 -12.062 -26.781 1 96.12 164 GLU B C 1
ATOM 4229 O O . GLU B 1 164 ? -2.479 -13.102 -26.109 1 96.12 164 GLU B O 1
ATOM 4234 N N . LYS B 1 165 ? -2.025 -10.93 -26.422 1 97.38 165 LYS B N 1
ATOM 4235 C CA . LYS B 1 165 ? -1.366 -10.844 -25.125 1 97.38 165 LYS B CA 1
ATOM 4236 C C . LYS B 1 165 ? -2.369 -11.016 -23.984 1 97.38 165 LYS B C 1
ATOM 4238 O O . LYS B 1 165 ? -3.494 -10.516 -24.062 1 97.38 165 LYS B O 1
ATOM 4243 N N . VAL B 1 166 ? -1.931 -11.766 -23.016 1 97.62 166 VAL B N 1
ATOM 4244 C CA . VAL B 1 166 ? -2.723 -11.867 -21.781 1 97.62 166 VAL B CA 1
ATOM 4245 C C . VAL B 1 166 ? -2.947 -10.469 -21.203 1 97.62 166 VAL B C 1
ATOM 4247 O O . VAL B 1 166 ? -2.033 -9.648 -21.188 1 97.62 166 VAL B O 1
ATOM 4250 N N . GLY B 1 167 ? -4.125 -10.18 -20.703 1 96.19 167 GLY B N 1
ATOM 4251 C CA . GLY B 1 167 ? -4.48 -8.867 -20.172 1 96.19 167 GLY B CA 1
ATOM 4252 C C . GLY B 1 167 ? -5.609 -8.211 -20.938 1 96.19 167 GLY B C 1
ATOM 4253 O O . GLY B 1 167 ? -6.262 -7.293 -20.422 1 96.19 167 GLY B O 1
ATOM 4254 N N . LYS B 1 168 ? -5.98 -8.711 -22.109 1 93.75 168 LYS B N 1
ATOM 4255 C CA . LYS B 1 168 ? -6.895 -8.031 -23.016 1 93.75 168 LYS B CA 1
ATOM 4256 C C . LYS B 1 168 ? -8.305 -8.617 -22.922 1 93.75 168 LYS B C 1
ATOM 4258 O O . LYS B 1 168 ? -9.289 -7.91 -23.125 1 93.75 168 LYS B O 1
ATOM 4263 N N . LYS B 1 169 ? -8.461 -9.797 -22.562 1 94.81 169 LYS B N 1
ATOM 4264 C CA . LYS B 1 169 ? -9.703 -10.523 -22.812 1 94.81 169 LYS B CA 1
ATOM 4265 C C . LYS B 1 169 ? -10.648 -10.414 -21.625 1 94.81 169 LYS B C 1
ATOM 4267 O O . LYS B 1 169 ? -11.867 -10.414 -21.797 1 94.81 169 LYS B O 1
ATOM 4272 N N . ALA B 1 170 ? -10.148 -10.328 -20.406 1 98.12 170 ALA B N 1
ATOM 4273 C CA . ALA B 1 170 ? -11 -10.242 -19.219 1 98.12 170 ALA B CA 1
ATOM 4274 C C . ALA B 1 170 ? -11.547 -8.836 -19.047 1 98.12 170 ALA B C 1
ATOM 4276 O O . ALA B 1 170 ? -11.062 -7.883 -19.656 1 98.12 170 ALA B O 1
ATOM 4277 N N . ASP B 1 171 ? -12.625 -8.648 -18.234 1 98.56 171 ASP B N 1
ATOM 4278 C CA . ASP B 1 171 ? -13.109 -7.316 -17.891 1 98.56 171 ASP B CA 1
ATOM 4279 C C . ASP B 1 171 ? -12.047 -6.512 -17.156 1 98.56 171 ASP B C 1
ATOM 4281 O O . ASP B 1 171 ? -11.898 -5.309 -17.375 1 98.56 171 ASP B O 1
ATOM 4285 N N . LEU B 1 172 ? -11.367 -7.156 -16.266 1 98.88 172 LEU B N 1
ATOM 4286 C CA . LEU B 1 172 ? -10.219 -6.629 -15.547 1 98.88 172 LEU B CA 1
ATOM 4287 C C . LEU B 1 172 ? -9.109 -7.672 -15.445 1 98.88 172 LEU B C 1
ATOM 4289 O O . LEU B 1 172 ? -9.375 -8.844 -15.164 1 98.88 172 LEU B O 1
ATOM 4293 N N . SER B 1 173 ? -7.906 -7.305 -15.758 1 98.94 173 SER B N 1
ATOM 4294 C CA . SER B 1 173 ? -6.75 -8.172 -15.57 1 98.94 173 SER B CA 1
ATOM 4295 C C . SER B 1 173 ? -5.758 -7.57 -14.578 1 98.94 173 SER B C 1
ATOM 4297 O O . SER B 1 173 ? -5.527 -6.359 -14.578 1 98.94 173 SER B O 1
ATOM 4299 N N . ILE B 1 174 ? -5.23 -8.438 -13.766 1 98.94 174 ILE B N 1
ATOM 4300 C CA . ILE B 1 174 ? -4.355 -8.031 -12.68 1 98.94 174 ILE B CA 1
ATOM 4301 C C . ILE B 1 174 ? -2.934 -8.523 -12.945 1 98.94 174 ILE B C 1
ATOM 4303 O O . ILE B 1 174 ? -2.736 -9.656 -13.391 1 98.94 174 ILE B O 1
ATOM 4307 N N . PHE B 1 175 ? -1.987 -7.719 -12.672 1 98.88 175 PHE B N 1
ATOM 4308 C CA . PHE B 1 175 ? -0.587 -8.117 -12.758 1 98.88 175 PHE B CA 1
ATOM 4309 C C . PHE B 1 175 ? 0.163 -7.762 -11.484 1 98.88 175 PHE B C 1
ATOM 4311 O O . PHE B 1 175 ? -0.151 -6.766 -10.828 1 98.88 175 PHE B O 1
ATOM 4318 N N . SER B 1 176 ? 1.148 -8.578 -11.094 1 98.75 176 SER B N 1
ATOM 4319 C CA . SER B 1 176 ? 2.02 -8.352 -9.945 1 98.75 176 SER B CA 1
ATOM 4320 C C . SER B 1 176 ? 3.432 -7.984 -10.383 1 98.75 176 SER B C 1
ATOM 4322 O O . SER B 1 176 ? 3.947 -8.531 -11.359 1 98.75 176 SER B O 1
ATOM 4324 N N . PHE B 1 177 ? 4.023 -7.051 -9.688 1 98.75 177 PHE B N 1
ATOM 4325 C CA . PHE B 1 177 ? 5.391 -6.637 -9.977 1 98.75 177 PHE B CA 1
ATOM 4326 C C . PHE B 1 177 ? 6.309 -6.953 -8.797 1 98.75 177 PHE B C 1
ATOM 4328 O O . PHE B 1 177 ? 7.246 -6.203 -8.516 1 98.75 177 PHE B O 1
ATOM 4335 N N . HIS B 1 178 ? 5.934 -7.98 -8.008 1 98.12 178 HIS B N 1
ATOM 4336 C CA . HIS B 1 178 ? 6.824 -8.523 -6.988 1 98.12 178 HIS B CA 1
ATOM 4337 C C . HIS B 1 178 ? 8.117 -9.039 -7.609 1 98.12 178 HIS B C 1
ATOM 4339 O O . HIS B 1 178 ? 8.141 -9.438 -8.773 1 98.12 178 HIS B O 1
ATOM 4345 N N . PRO B 1 179 ? 9.219 -9.148 -6.867 1 97.06 179 PRO B N 1
ATOM 4346 C CA . PRO B 1 179 ? 10.531 -9.469 -7.438 1 97.06 179 PRO B CA 1
ATOM 4347 C C . PRO B 1 179 ? 10.562 -10.852 -8.086 1 97.06 179 PRO B C 1
ATOM 4349 O O . PRO B 1 179 ? 11.414 -11.109 -8.945 1 97.06 179 PRO B O 1
ATOM 4352 N N . VAL B 1 180 ? 9.688 -11.711 -7.676 1 94.62 180 VAL B N 1
ATOM 4353 C CA . VAL B 1 180 ? 9.719 -13.062 -8.227 1 94.62 180 VAL B CA 1
ATOM 4354 C C . VAL B 1 180 ? 8.977 -13.102 -9.562 1 94.62 180 VAL B C 1
ATOM 4356 O O . VAL B 1 180 ? 9.008 -14.109 -10.273 1 94.62 180 VAL B O 1
ATOM 4359 N N . LYS B 1 181 ? 8.266 -12.047 -9.93 1 96.81 181 LYS B N 1
ATOM 4360 C CA . LYS B 1 181 ? 7.422 -11.992 -11.125 1 96.81 181 LYS B CA 1
ATOM 4361 C C . LYS B 1 181 ? 8.234 -11.594 -12.352 1 96.81 181 LYS B C 1
ATOM 4363 O O . LYS B 1 181 ? 9.445 -11.383 -12.258 1 96.81 181 LYS B O 1
ATOM 4368 N N . PRO B 1 182 ? 7.594 -11.539 -13.547 1 95.06 182 PRO B N 1
ATOM 4369 C CA . PRO B 1 182 ? 8.328 -11.297 -14.789 1 95.06 182 PRO B CA 1
ATOM 4370 C C . PRO B 1 182 ? 9.055 -9.953 -14.789 1 95.06 182 PRO B C 1
ATOM 4372 O O . PRO B 1 182 ? 10.117 -9.828 -15.406 1 95.06 182 PRO B O 1
ATOM 4375 N N . ILE B 1 183 ? 8.477 -8.961 -14.195 1 98.12 183 ILE B N 1
ATOM 4376 C CA . ILE B 1 183 ? 9.148 -7.688 -13.938 1 98.12 183 ILE B CA 1
ATOM 4377 C C . ILE B 1 183 ? 8.906 -7.262 -12.492 1 98.12 183 ILE B C 1
ATOM 4379 O O . ILE B 1 183 ? 8.039 -7.824 -11.812 1 98.12 183 ILE B O 1
ATOM 4383 N N . THR B 1 184 ? 9.711 -6.27 -12.094 1 98.31 184 THR B N 1
ATOM 4384 C CA . THR B 1 184 ? 9.508 -5.895 -10.703 1 98.31 184 THR B CA 1
ATOM 4385 C C . THR B 1 184 ? 9.555 -4.379 -10.539 1 98.31 184 THR B C 1
ATOM 4387 O O . THR B 1 184 ? 10.219 -3.686 -11.305 1 98.31 184 THR B O 1
ATOM 4390 N N . THR B 1 185 ? 8.797 -3.867 -9.641 1 98.44 185 THR B N 1
ATOM 4391 C CA . THR B 1 185 ? 8.875 -2.531 -9.055 1 98.44 185 THR B CA 1
ATOM 4392 C C . THR B 1 185 ? 9.094 -2.611 -7.551 1 98.44 185 THR B C 1
ATOM 4394 O O . THR B 1 185 ? 8.562 -1.795 -6.793 1 98.44 185 THR B O 1
ATOM 4397 N N . PHE B 1 186 ? 9.867 -3.619 -7.047 1 97 186 PHE B N 1
ATOM 4398 C CA . PHE B 1 186 ? 10.008 -4.031 -5.652 1 97 186 PHE B CA 1
ATOM 4399 C C . PHE B 1 186 ? 8.727 -4.684 -5.152 1 97 186 PHE B C 1
ATOM 4401 O O . PHE B 1 186 ? 8.594 -5.91 -5.184 1 97 186 PHE B O 1
ATOM 4408 N N . GLU B 1 187 ? 7.828 -3.865 -4.805 1 97.81 187 GLU B N 1
ATOM 4409 C CA . GLU B 1 187 ? 6.402 -4.156 -4.68 1 97.81 187 GLU B CA 1
ATOM 4410 C C . GLU B 1 187 ? 5.598 -3.439 -5.758 1 97.81 187 GLU B C 1
ATOM 4412 O O . GLU B 1 187 ? 6.059 -2.449 -6.328 1 97.81 187 GLU B O 1
ATOM 4417 N N . GLY B 1 188 ? 4.457 -3.998 -6.105 1 98.62 188 GLY B N 1
ATOM 4418 C CA . GLY B 1 188 ? 3.637 -3.297 -7.078 1 98.62 188 GLY B CA 1
ATOM 4419 C C . GLY B 1 188 ? 2.668 -4.207 -7.809 1 98.62 188 GLY B C 1
ATOM 4420 O O . GLY B 1 188 ? 2.799 -5.434 -7.754 1 98.62 188 GLY B O 1
ATOM 4421 N N . GLY B 1 189 ? 1.742 -3.615 -8.445 1 98.81 189 GLY B N 1
ATOM 4422 C CA . GLY B 1 189 ? 0.775 -4.305 -9.281 1 98.81 189 GLY B CA 1
ATOM 4423 C C . GLY B 1 189 ? 0.018 -3.375 -10.211 1 98.81 189 GLY B C 1
ATOM 4424 O O . GLY B 1 189 ? 0.283 -2.172 -10.242 1 98.81 189 GLY B O 1
ATOM 4425 N N . ALA B 1 190 ? -0.827 -3.928 -11 1 98.94 190 ALA B N 1
ATOM 4426 C CA . ALA B 1 190 ? -1.625 -3.137 -11.938 1 98.94 190 ALA B CA 1
ATOM 4427 C C . ALA B 1 190 ? -2.959 -3.814 -12.227 1 98.94 190 ALA B C 1
ATOM 4429 O O . ALA B 1 190 ? -3.086 -5.035 -12.094 1 98.94 190 ALA B O 1
ATOM 4430 N N . VAL B 1 191 ? -3.91 -3.018 -12.516 1 98.94 191 VAL B N 1
ATOM 4431 C CA . VAL B 1 191 ? -5.152 -3.443 -13.148 1 98.94 191 VAL B CA 1
ATOM 4432 C C . VAL B 1 191 ? -5.25 -2.852 -14.555 1 98.94 191 VAL B C 1
ATOM 4434 O O . VAL B 1 191 ? -4.992 -1.661 -14.75 1 98.94 191 VAL B O 1
ATOM 4437 N N . VAL B 1 192 ? -5.578 -3.643 -15.508 1 98.88 192 VAL B N 1
ATOM 4438 C CA . VAL B 1 192 ? -5.758 -3.133 -16.859 1 98.88 192 VAL B CA 1
ATOM 4439 C C . VAL B 1 192 ? -7.141 -3.523 -17.391 1 98.88 192 VAL B C 1
ATOM 4441 O O . VAL B 1 192 ? -7.711 -4.527 -16.953 1 98.88 192 VAL B O 1
ATOM 4444 N N . SER B 1 193 ? -7.688 -2.746 -18.297 1 98.75 193 SER B N 1
ATOM 4445 C CA . SER B 1 193 ? -9.016 -2.957 -18.859 1 98.75 193 SER B CA 1
ATOM 4446 C C . SER B 1 193 ? -9.273 -2.025 -20.031 1 98.75 193 SER B C 1
ATOM 4448 O O . SER B 1 193 ? -8.633 -0.98 -20.156 1 98.75 193 SER B O 1
ATOM 4450 N N . ASP B 1 194 ? -10.211 -2.418 -20.891 1 98.44 194 ASP B N 1
ATOM 4451 C CA . ASP B 1 194 ? -10.688 -1.506 -21.922 1 98.44 194 ASP B CA 1
ATOM 4452 C C . ASP B 1 194 ? -11.844 -0.646 -21.406 1 98.44 194 ASP B C 1
ATOM 4454 O O . ASP B 1 194 ? -12.281 0.282 -22.094 1 98.44 194 ASP B O 1
ATOM 4458 N N . ASN B 1 195 ? -12.328 -0.986 -20.203 1 98.5 195 ASN B N 1
ATOM 4459 C CA . ASN B 1 195 ? -13.414 -0.22 -19.594 1 98.5 195 ASN B CA 1
ATOM 4460 C C . ASN B 1 195 ? -12.883 0.996 -18.844 1 98.5 195 ASN B C 1
ATOM 4462 O O . ASN B 1 195 ? -12.391 0.868 -17.719 1 98.5 195 ASN B O 1
ATOM 4466 N N . GLU B 1 196 ? -13.047 2.119 -19.406 1 98.56 196 GLU B N 1
ATOM 4467 C CA . GLU B 1 196 ? -12.516 3.361 -18.859 1 98.56 196 GLU B CA 1
ATOM 4468 C C . GLU B 1 196 ? -13.141 3.67 -17.5 1 98.56 196 GLU B C 1
ATOM 4470 O O . GLU B 1 196 ? -12.453 4.098 -16.578 1 98.56 196 GLU B O 1
ATOM 4475 N N . GLU B 1 197 ? -14.391 3.486 -17.391 1 98.69 197 GLU B N 1
ATOM 4476 C CA . GLU B 1 197 ? -15.125 3.822 -16.172 1 98.69 197 GLU B CA 1
ATOM 4477 C C . GLU B 1 197 ? -14.609 3.018 -14.984 1 98.69 197 GLU B C 1
ATOM 4479 O O . GLU B 1 197 ? -14.453 3.557 -13.891 1 98.69 197 GLU B O 1
ATOM 4484 N N . LEU B 1 198 ? -14.375 1.734 -15.172 1 98.75 198 LEU B N 1
ATOM 4485 C CA . LEU B 1 198 ? -13.867 0.882 -14.109 1 98.75 198 LEU B CA 1
ATOM 4486 C C . LEU B 1 198 ? -12.477 1.334 -13.672 1 98.75 198 LEU B C 1
ATOM 4488 O O . LEU B 1 198 ? -12.195 1.417 -12.469 1 98.75 198 LEU B O 1
ATOM 4492 N N . ILE B 1 199 ? -11.617 1.655 -14.641 1 98.94 199 ILE B N 1
ATOM 4493 C CA . ILE B 1 199 ? -10.258 2.053 -14.312 1 98.94 199 ILE B CA 1
ATOM 4494 C C . ILE B 1 199 ? -10.266 3.416 -13.625 1 98.94 199 ILE B C 1
ATOM 4496 O O . ILE B 1 199 ? -9.508 3.648 -12.68 1 98.94 199 ILE B O 1
ATOM 4500 N N . ASP B 1 200 ? -11.109 4.328 -14.078 1 98.75 200 ASP B N 1
ATOM 4501 C CA . ASP B 1 200 ? -11.227 5.633 -13.43 1 98.75 200 ASP B CA 1
ATOM 4502 C C . ASP B 1 200 ? -11.656 5.492 -11.977 1 98.75 200 ASP B C 1
ATOM 4504 O O . ASP B 1 200 ? -11.148 6.195 -11.102 1 98.75 200 ASP B O 1
ATOM 4508 N N . LYS B 1 201 ? -12.602 4.621 -11.773 1 98.81 201 LYS B N 1
ATOM 4509 C CA . LYS B 1 201 ? -13.047 4.355 -10.406 1 98.81 201 LYS B CA 1
ATOM 4510 C C . LYS B 1 201 ? -11.906 3.803 -9.555 1 98.81 201 LYS B C 1
ATOM 4512 O O . LYS B 1 201 ? -11.727 4.207 -8.406 1 98.81 201 LYS B O 1
ATOM 4517 N N . ILE B 1 202 ? -11.164 2.879 -10.109 1 98.94 202 ILE B N 1
ATOM 4518 C CA . ILE B 1 202 ? -10.047 2.271 -9.391 1 98.94 202 ILE B CA 1
ATOM 4519 C C . ILE B 1 202 ? -8.992 3.33 -9.086 1 98.94 202 ILE B C 1
ATOM 4521 O O . ILE B 1 202 ? -8.445 3.367 -7.977 1 98.94 202 ILE B O 1
ATOM 4525 N N . LYS B 1 203 ? -8.688 4.227 -10.062 1 98.88 203 LYS B N 1
ATOM 4526 C CA . LYS B 1 203 ? -7.742 5.316 -9.836 1 98.88 203 LYS B CA 1
ATOM 4527 C C . LYS B 1 203 ? -8.219 6.234 -8.711 1 98.88 203 LYS B C 1
ATOM 4529 O O . LYS B 1 203 ? -7.426 6.684 -7.887 1 98.88 203 LYS B O 1
ATOM 4534 N N . LEU B 1 204 ? -9.508 6.496 -8.68 1 98.75 204 LEU B N 1
ATOM 4535 C CA . LEU B 1 204 ? -10.094 7.324 -7.637 1 98.75 204 LEU B CA 1
ATOM 4536 C C . LEU B 1 204 ? -9.914 6.68 -6.266 1 98.75 204 LEU B C 1
ATOM 4538 O O . LEU B 1 204 ? -9.453 7.332 -5.328 1 98.75 204 LEU B O 1
ATOM 4542 N N . LEU B 1 205 ? -10.211 5.375 -6.137 1 98.81 205 LEU B N 1
ATOM 4543 C CA . LEU B 1 205 ? -10.141 4.648 -4.875 1 98.81 205 LEU B CA 1
ATOM 4544 C C . LEU B 1 205 ? -8.695 4.477 -4.422 1 98.81 205 LEU B C 1
ATOM 4546 O O . LEU B 1 205 ? -8.414 4.469 -3.223 1 98.81 205 LEU B O 1
ATOM 4550 N N . ARG B 1 206 ? -7.762 4.383 -5.359 1 98.56 206 ARG B N 1
ATOM 4551 C CA . ARG B 1 206 ? -6.336 4.23 -5.086 1 98.56 206 ARG B CA 1
ATOM 4552 C C . ARG B 1 206 ? -5.805 5.41 -4.277 1 98.56 206 ARG B C 1
ATOM 4554 O O . ARG B 1 206 ? -4.871 5.258 -3.486 1 98.56 206 ARG B O 1
ATOM 4561 N N . SER B 1 207 ? -6.434 6.547 -4.508 1 97.94 207 SER B N 1
ATOM 4562 C CA . SER B 1 207 ? -5.918 7.797 -3.959 1 97.94 207 SER B CA 1
ATOM 4563 C C . SER B 1 207 ? -6.957 8.477 -3.068 1 97.94 207 SER B C 1
ATOM 4565 O O . SER B 1 207 ? -7.309 9.633 -3.293 1 97.94 207 SER B O 1
ATOM 4567 N N . HIS B 1 208 ? -7.461 7.734 -2.08 1 98.06 208 HIS B N 1
ATOM 4568 C CA . HIS B 1 208 ? -8.258 8.211 -0.953 1 98.06 208 HIS B CA 1
ATOM 4569 C C . HIS B 1 208 ? -9.656 8.609 -1.397 1 98.06 208 HIS B C 1
ATOM 4571 O O . HIS B 1 208 ? -10.422 9.18 -0.614 1 98.06 208 HIS B O 1
ATOM 4577 N N . GLY B 1 209 ? -10.016 8.383 -2.711 1 98.38 209 GLY B N 1
ATOM 4578 C CA . GLY B 1 209 ? -11.32 8.797 -3.193 1 98.38 209 GLY B CA 1
ATOM 4579 C C . GLY B 1 209 ? -11.453 10.305 -3.342 1 98.38 209 GLY B C 1
ATOM 4580 O O . GLY B 1 209 ? -12.562 10.844 -3.281 1 98.38 209 GLY B O 1
ATOM 4581 N N . ILE B 1 210 ? -10.336 11.008 -3.439 1 98 210 ILE B N 1
ATOM 4582 C CA . ILE B 1 210 ? -10.312 12.461 -3.424 1 98 210 ILE B CA 1
ATOM 4583 C C . ILE B 1 210 ? -10.117 12.992 -4.844 1 98 210 ILE B C 1
ATOM 4585 O O . ILE B 1 210 ? -9.305 12.461 -5.605 1 98 210 ILE B O 1
ATOM 4589 N N . VAL B 1 211 ? -10.852 13.961 -5.242 1 97.38 211 VAL B N 1
ATOM 4590 C CA . VAL B 1 211 ? -10.719 14.656 -6.516 1 97.38 211 VAL B CA 1
ATOM 4591 C C . VAL B 1 211 ? -10.344 16.109 -6.266 1 97.38 211 VAL B C 1
ATOM 4593 O O . VAL B 1 211 ? -10.852 16.734 -5.332 1 97.38 211 VAL B O 1
ATOM 4596 N N . LYS B 1 212 ? -9.414 16.562 -7.031 1 94.81 212 LYS B N 1
ATOM 4597 C CA . LYS B 1 212 ? -9.031 17.969 -6.945 1 94.81 212 LYS B CA 1
ATOM 4598 C C . LYS B 1 212 ? -10.062 18.859 -7.625 1 94.81 212 LYS B C 1
ATOM 4600 O O . LYS B 1 212 ? -10.578 18.531 -8.695 1 94.81 212 LYS B O 1
ATOM 4605 N N . LYS B 1 213 ? -10.383 19.938 -7.004 1 94.5 213 LYS B N 1
ATOM 4606 C CA . LYS B 1 213 ? -11.25 20.969 -7.586 1 94.5 213 LYS B CA 1
ATOM 4607 C C . LYS B 1 213 ? -10.445 22.203 -7.988 1 94.5 213 LYS B C 1
ATOM 4609 O O . LYS B 1 213 ? -9.578 22.125 -8.859 1 94.5 213 LYS B O 1
ATOM 4614 N N . ARG B 1 214 ? -10.5 23.25 -7.281 1 92.31 214 ARG B N 1
ATOM 4615 C CA . ARG B 1 214 ? -9.781 24.469 -7.613 1 92.31 214 ARG B CA 1
ATOM 4616 C C . ARG B 1 214 ? -8.828 24.875 -6.492 1 92.31 214 ARG B C 1
ATOM 4618 O O . ARG B 1 214 ? -9.18 24.781 -5.312 1 92.31 214 ARG B O 1
ATOM 4625 N N . LEU B 1 215 ? -7.578 25.328 -6.996 1 94.31 215 LEU B N 1
ATOM 4626 C CA . LEU B 1 215 ? -6.59 25.797 -6.035 1 94.31 215 LEU B CA 1
ATOM 4627 C C . LEU B 1 215 ? -6.352 24.766 -4.938 1 94.31 215 LEU B C 1
ATOM 4629 O O . LEU B 1 215 ? -5.969 23.625 -5.227 1 94.31 215 LEU B O 1
ATOM 4633 N N . TRP B 1 216 ? -6.691 25.078 -3.668 1 94.56 216 TRP B N 1
ATOM 4634 C CA . TRP B 1 216 ? -6.445 24.141 -2.58 1 94.56 216 TRP B CA 1
ATOM 4635 C C . TRP B 1 216 ? -7.641 23.219 -2.377 1 94.56 216 TRP B C 1
ATOM 4637 O O . TRP B 1 216 ? -7.547 22.219 -1.658 1 94.56 216 TRP B O 1
ATOM 4647 N N . ASP B 1 217 ? -8.656 23.438 -2.984 1 95.19 217 ASP B N 1
ATOM 4648 C CA . ASP B 1 217 ? -9.922 22.766 -2.699 1 95.19 217 ASP B CA 1
ATOM 4649 C C . ASP B 1 217 ? -9.969 21.391 -3.35 1 95.19 217 ASP B C 1
ATOM 4651 O O . ASP B 1 217 ? -9.633 21.234 -4.527 1 95.19 217 ASP B O 1
ATOM 4655 N N . SER B 1 218 ? -10.227 20.406 -2.551 1 96.94 218 SER B N 1
ATOM 4656 C CA . SER B 1 218 ? -10.461 19.031 -2.979 1 96.94 218 SER B CA 1
ATOM 4657 C C . SER B 1 218 ? -11.727 18.453 -2.344 1 96.94 218 SER B C 1
ATOM 4659 O O . SER B 1 218 ? -12.234 19.016 -1.367 1 96.94 218 SER B O 1
ATOM 4661 N N . ASP B 1 219 ? -12.273 17.453 -2.963 1 98.38 219 ASP B N 1
ATOM 4662 C CA . ASP B 1 219 ? -13.43 16.766 -2.404 1 98.38 219 ASP B CA 1
ATOM 4663 C C . ASP B 1 219 ? -13.203 15.266 -2.348 1 98.38 219 ASP B C 1
ATOM 4665 O O . ASP B 1 219 ? -12.625 14.688 -3.268 1 98.38 219 ASP B O 1
ATOM 4669 N N . MET B 1 220 ? -13.516 14.695 -1.259 1 98.38 220 MET B N 1
ATOM 4670 C CA . MET B 1 220 ? -13.562 13.242 -1.134 1 98.38 220 MET B CA 1
ATOM 4671 C C . MET B 1 220 ? -14.961 12.719 -1.428 1 98.38 220 MET B C 1
ATOM 4673 O O . MET B 1 220 ? -15.906 13.008 -0.692 1 98.38 220 MET B O 1
ATOM 4677 N N . VAL B 1 221 ? -15.086 11.922 -2.453 1 98.12 221 VAL B N 1
ATOM 4678 C CA . VAL B 1 221 ? -16.422 11.547 -2.9 1 98.12 221 VAL B CA 1
ATOM 4679 C C . VAL B 1 221 ? -16.703 10.086 -2.547 1 98.12 221 VAL B C 1
ATOM 4681 O O . VAL B 1 221 ? -17.859 9.656 -2.545 1 98.12 221 VAL B O 1
ATOM 4684 N N . GLU B 1 222 ? -15.648 9.32 -2.258 1 97.94 222 GLU B N 1
ATOM 4685 C CA . GLU B 1 222 ? -15.75 7.922 -1.854 1 97.94 222 GLU B CA 1
ATOM 4686 C C . GLU B 1 222 ? -14.68 7.566 -0.828 1 97.94 222 GLU B C 1
ATOM 4688 O O . GLU B 1 222 ? -13.648 8.242 -0.735 1 97.94 222 GLU B O 1
ATOM 4693 N N . LEU B 1 223 ? -15.016 6.531 -0.04 1 97.94 223 LEU B N 1
ATOM 4694 C CA . LEU B 1 223 ? -13.977 6.016 0.85 1 97.94 223 LEU B CA 1
ATOM 4695 C C . LEU B 1 223 ? -12.914 5.254 0.064 1 97.94 223 LEU B C 1
ATOM 4697 O O . LEU B 1 223 ? -13.188 4.176 -0.466 1 97.94 223 LEU B O 1
ATOM 4701 N N . GLY B 1 224 ? -11.773 5.848 -0.107 1 97.94 224 GLY B N 1
ATOM 4702 C CA . GLY B 1 224 ? -10.68 5.223 -0.823 1 97.94 224 GLY B CA 1
ATOM 4703 C C . GLY B 1 224 ? -9.516 4.844 0.078 1 97.94 224 GLY B C 1
ATOM 4704 O O . GLY B 1 224 ? -9.648 4.855 1.305 1 97.94 224 GLY B O 1
ATOM 4705 N N . TYR B 1 225 ? -8.477 4.383 -0.52 1 98.44 225 TYR B N 1
ATOM 4706 C CA . TYR B 1 225 ? -7.273 3.904 0.144 1 98.44 225 TYR B CA 1
ATOM 4707 C C . TYR B 1 225 ? -6.047 4.676 -0.329 1 98.44 225 TYR B C 1
ATOM 4709 O O . TYR B 1 225 ? -6.168 5.633 -1.096 1 98.44 225 TYR B O 1
ATOM 4717 N N . ASN B 1 226 ? -4.906 4.449 0.273 1 98.62 226 ASN B N 1
ATOM 4718 C CA . ASN B 1 226 ? -3.635 4.859 -0.31 1 98.62 226 ASN B CA 1
ATOM 4719 C C . ASN B 1 226 ? -2.855 3.666 -0.851 1 98.62 226 ASN B C 1
ATOM 4721 O O . ASN B 1 226 ? -2 3.111 -0.158 1 98.62 226 ASN B O 1
ATOM 4725 N N . TYR B 1 227 ? -3.18 3.354 -2.1 1 98.81 227 TYR B N 1
ATOM 4726 C CA . TYR B 1 227 ? -2.525 2.238 -2.775 1 98.81 227 TYR B CA 1
ATOM 4727 C C . TYR B 1 227 ? -1.595 2.734 -3.875 1 98.81 227 TYR B C 1
ATOM 4729 O O . TYR B 1 227 ? -1.377 2.043 -4.871 1 98.81 227 TYR B O 1
ATOM 4737 N N . ARG B 1 228 ? -1.056 3.904 -3.73 1 98.69 228 ARG B N 1
ATOM 4738 C CA . ARG B 1 228 ? -0.252 4.551 -4.766 1 98.69 228 ARG B CA 1
ATOM 4739 C C . ARG B 1 228 ? 1.095 3.852 -4.926 1 98.69 228 ARG B C 1
ATOM 4741 O O . ARG B 1 228 ? 1.715 3.451 -3.938 1 98.69 228 ARG B O 1
ATOM 4748 N N . LEU B 1 229 ? 1.479 3.699 -6.121 1 98.75 229 LEU B N 1
ATOM 4749 C CA . LEU B 1 229 ? 2.836 3.307 -6.484 1 98.75 229 LEU B CA 1
ATOM 4750 C C . LEU B 1 229 ? 3.691 4.531 -6.793 1 98.75 229 LEU B C 1
ATOM 4752 O O . LEU B 1 229 ? 3.266 5.422 -7.535 1 98.75 229 LEU B O 1
ATOM 4756 N N . SER B 1 230 ? 4.855 4.617 -6.234 1 98.56 230 SER B N 1
ATOM 4757 C CA . SER B 1 230 ? 5.664 5.824 -6.352 1 98.56 230 SER B CA 1
ATOM 4758 C C . SER B 1 230 ? 6.195 5.996 -7.773 1 98.56 230 SER B C 1
ATOM 4760 O O . SER B 1 230 ? 6.301 5.023 -8.523 1 98.56 230 SER B O 1
ATOM 4762 N N . ASP B 1 231 ? 6.555 7.238 -8.125 1 98.56 231 ASP B N 1
ATOM 4763 C CA . ASP B 1 231 ? 7.18 7.527 -9.414 1 98.56 231 ASP B CA 1
ATOM 4764 C C . ASP B 1 231 ? 8.5 6.77 -9.562 1 98.56 231 ASP B C 1
ATOM 4766 O O . ASP B 1 231 ? 8.836 6.309 -10.656 1 98.56 231 ASP B O 1
ATOM 4770 N N . VAL B 1 232 ? 9.211 6.617 -8.508 1 98.19 232 VAL B N 1
ATOM 4771 C CA . VAL B 1 232 ? 10.492 5.914 -8.516 1 98.19 232 VAL B CA 1
ATOM 4772 C C . VAL B 1 232 ? 10.273 4.449 -8.898 1 98.19 232 VAL B C 1
ATOM 4774 O O . VAL B 1 232 ? 10.984 3.914 -9.75 1 98.19 232 VAL B O 1
ATOM 4777 N N . ALA B 1 233 ? 9.312 3.824 -8.289 1 98.62 233 ALA B N 1
ATOM 4778 C CA . ALA B 1 233 ? 8.961 2.445 -8.625 1 98.62 233 ALA B CA 1
ATOM 4779 C C . ALA B 1 233 ? 8.469 2.338 -10.062 1 98.62 233 ALA B C 1
ATOM 4781 O O . ALA B 1 233 ? 8.805 1.386 -10.773 1 98.62 233 ALA B O 1
ATOM 4782 N N . CYS B 1 234 ? 7.652 3.314 -10.477 1 98.88 234 CYS B N 1
ATOM 4783 C CA . CYS B 1 234 ? 7.125 3.318 -11.836 1 98.88 234 CYS B CA 1
ATOM 4784 C C . CYS B 1 234 ? 8.25 3.447 -12.859 1 98.88 234 CYS B C 1
ATOM 4786 O O . CYS B 1 234 ? 8.203 2.824 -13.922 1 98.88 234 CYS B O 1
ATOM 4788 N N . ALA B 1 235 ? 9.242 4.273 -12.555 1 98.75 235 ALA B N 1
ATOM 4789 C CA . ALA B 1 235 ? 10.398 4.395 -13.438 1 98.75 235 ALA B CA 1
ATOM 4790 C C . ALA B 1 235 ? 11.07 3.043 -13.641 1 98.75 235 ALA B C 1
ATOM 4792 O O . ALA B 1 235 ? 11.445 2.689 -14.766 1 98.75 235 ALA B O 1
ATOM 4793 N N . LEU B 1 236 ? 11.242 2.318 -12.57 1 98.62 236 LEU B N 1
ATOM 4794 C CA . LEU B 1 236 ? 11.805 0.977 -12.664 1 98.62 236 LEU B CA 1
ATOM 4795 C C . LEU B 1 236 ? 10.938 0.087 -13.547 1 98.62 236 LEU B C 1
ATOM 4797 O O . LEU B 1 236 ? 11.453 -0.63 -14.414 1 98.62 236 LEU B O 1
ATOM 4801 N N . GLY B 1 237 ? 9.617 0.143 -13.305 1 98.81 237 GLY B N 1
ATOM 4802 C CA . GLY B 1 237 ? 8.695 -0.666 -14.086 1 98.81 237 GLY B CA 1
ATOM 4803 C C . GLY B 1 237 ? 8.797 -0.414 -15.578 1 98.81 237 GLY B C 1
ATOM 4804 O O . GLY B 1 237 ? 8.789 -1.356 -16.375 1 98.81 237 GLY B O 1
ATOM 4805 N N . ILE B 1 238 ? 8.883 0.854 -15.953 1 98.88 238 ILE B N 1
ATOM 4806 C CA . ILE B 1 238 ? 9 1.238 -17.359 1 98.88 238 ILE B CA 1
ATOM 4807 C C . ILE B 1 238 ? 10.242 0.591 -17.969 1 98.88 238 ILE B C 1
ATOM 4809 O O . ILE B 1 238 ? 10.188 0.021 -19.062 1 98.88 238 ILE B O 1
ATOM 4813 N N . ASN B 1 239 ? 11.344 0.673 -17.281 1 98.81 239 ASN B N 1
ATOM 4814 C CA . ASN B 1 239 ? 12.578 0.105 -17.797 1 98.81 239 ASN B CA 1
ATOM 4815 C C . ASN B 1 239 ? 12.531 -1.42 -17.828 1 98.81 239 ASN B C 1
ATOM 4817 O O . ASN B 1 239 ? 13.023 -2.045 -18.766 1 98.81 239 ASN B O 1
ATOM 4821 N N . GLN B 1 240 ? 11.992 -2.021 -16.781 1 98.75 240 GLN B N 1
ATOM 4822 C CA . GLN B 1 240 ? 11.844 -3.471 -16.719 1 98.75 240 GLN B CA 1
ATOM 4823 C C . GLN B 1 240 ? 11 -3.99 -17.875 1 98.75 240 GLN B C 1
ATOM 4825 O O . GLN B 1 240 ? 11.297 -5.043 -18.453 1 98.75 240 GLN B O 1
ATOM 4830 N N . LEU B 1 241 ? 9.969 -3.24 -18.172 1 98.81 241 LEU B N 1
ATOM 4831 C CA . LEU B 1 241 ? 9.07 -3.643 -19.25 1 98.81 241 LEU B CA 1
ATOM 4832 C C . LEU B 1 241 ? 9.805 -3.715 -20.578 1 98.81 241 LEU B C 1
ATOM 4834 O O . LEU B 1 241 ? 9.516 -4.574 -21.406 1 98.81 241 LEU B O 1
ATOM 4838 N N . LYS B 1 242 ? 10.789 -2.893 -20.812 1 98.38 242 LYS B N 1
ATOM 4839 C CA . LYS B 1 242 ? 11.578 -2.865 -22.047 1 98.38 242 LYS B CA 1
ATOM 4840 C C . LYS B 1 242 ? 12.391 -4.145 -22.203 1 98.38 242 LYS B C 1
ATOM 4842 O O . LYS B 1 242 ? 12.727 -4.535 -23.328 1 98.38 242 LYS B O 1
ATOM 4847 N N . LYS B 1 243 ? 12.672 -4.82 -21.094 1 97.94 243 LYS B N 1
ATOM 4848 C CA . LYS B 1 243 ? 13.531 -5.996 -21.109 1 97.94 243 LYS B CA 1
ATOM 4849 C C . LYS B 1 243 ? 12.711 -7.281 -21 1 97.94 243 LYS B C 1
ATOM 4851 O O . LYS B 1 243 ? 13.258 -8.383 -21.062 1 97.94 243 LYS B O 1
ATOM 4856 N N . LEU B 1 244 ? 11.469 -7.113 -20.922 1 98.5 244 LEU B N 1
ATOM 4857 C CA . LEU B 1 244 ? 10.594 -8.227 -20.562 1 98.5 244 LEU B CA 1
ATOM 4858 C C . LEU B 1 244 ? 10.664 -9.336 -21.609 1 98.5 244 LEU B C 1
ATOM 4860 O O . LEU B 1 244 ? 10.883 -10.5 -21.266 1 98.5 244 LEU B O 1
ATOM 4864 N N . ASP B 1 245 ? 10.539 -9 -22.859 1 98.31 245 ASP B N 1
ATOM 4865 C CA . ASP B 1 245 ? 10.5 -10.016 -23.906 1 98.31 245 ASP B CA 1
ATOM 4866 C C . ASP B 1 245 ? 11.797 -10.82 -23.938 1 98.31 245 ASP B C 1
ATOM 4868 O O . ASP B 1 245 ? 11.773 -12.039 -24.125 1 98.31 245 ASP B O 1
ATOM 4872 N N . HIS B 1 246 ? 12.898 -10.133 -23.797 1 98.19 246 HIS B N 1
ATOM 4873 C CA . HIS B 1 246 ? 14.195 -10.805 -23.75 1 98.19 246 HIS B CA 1
ATOM 4874 C C . HIS B 1 246 ? 14.266 -11.781 -22.578 1 98.19 246 HIS B C 1
ATOM 4876 O O . HIS B 1 246 ? 14.734 -12.906 -22.734 1 98.19 246 HIS B O 1
ATOM 4882 N N . ASN B 1 247 ? 13.836 -11.359 -21.422 1 98 247 ASN B N 1
ATOM 4883 C CA . ASN B 1 247 ? 13.836 -12.195 -20.234 1 98 247 ASN B CA 1
ATOM 4884 C C . ASN B 1 247 ? 12.938 -13.422 -20.406 1 98 247 ASN B C 1
ATOM 4886 O O . ASN B 1 247 ? 13.273 -14.516 -19.953 1 98 247 ASN B O 1
ATOM 4890 N N . LEU B 1 248 ? 11.773 -13.203 -21.016 1 98.31 248 LEU B N 1
ATOM 4891 C CA . LEU B 1 248 ? 10.844 -14.305 -21.25 1 98.31 248 LEU B CA 1
ATOM 4892 C C . LEU B 1 248 ? 11.438 -15.328 -22.203 1 98.31 248 LEU B C 1
ATOM 4894 O O . LEU B 1 248 ? 11.211 -16.531 -22.062 1 98.31 248 LEU B O 1
ATOM 4898 N N . GLU B 1 249 ? 12.195 -14.883 -23.188 1 98.12 249 GLU B N 1
ATOM 4899 C CA . GLU B 1 249 ? 12.852 -15.781 -24.125 1 98.12 249 GLU B CA 1
ATOM 4900 C C . GLU B 1 249 ? 13.875 -16.672 -23.422 1 98.12 249 GLU B C 1
ATOM 4902 O O . GLU B 1 249 ? 14.016 -17.844 -23.75 1 98.12 249 GLU B O 1
ATOM 4907 N N . LYS B 1 250 ? 14.609 -16.047 -22.531 1 98.12 250 LYS B N 1
ATOM 4908 C CA . LYS B 1 250 ? 15.578 -16.812 -21.75 1 98.12 250 LYS B CA 1
ATOM 4909 C C . LYS B 1 250 ? 14.875 -17.891 -20.906 1 98.12 250 LYS B C 1
ATOM 4911 O O . LYS B 1 250 ? 15.359 -19.016 -20.828 1 98.12 250 LYS B O 1
ATOM 4916 N N . ARG B 1 251 ? 13.789 -17.547 -20.266 1 98.25 251 ARG B N 1
ATOM 4917 C CA . ARG B 1 251 ? 13 -18.516 -19.516 1 98.25 251 ARG B CA 1
ATOM 4918 C C . ARG B 1 251 ? 12.531 -19.656 -20.422 1 98.25 251 ARG B C 1
ATOM 4920 O O . ARG B 1 251 ? 12.57 -20.828 -20.031 1 98.25 251 ARG B O 1
ATOM 4927 N N . GLU B 1 252 ? 12.078 -19.281 -21.578 1 98.25 252 GLU B N 1
ATOM 4928 C CA . GLU B 1 252 ? 11.586 -20.266 -22.531 1 98.25 252 GLU B CA 1
ATOM 4929 C C . GLU B 1 252 ? 12.695 -21.219 -22.969 1 98.25 252 GLU B C 1
ATOM 4931 O O . GLU B 1 252 ? 12.453 -22.406 -23.141 1 98.25 252 GLU B O 1
ATOM 4936 N N . GLU B 1 253 ? 13.875 -20.688 -23.141 1 98.44 253 GLU B N 1
ATOM 4937 C CA . GLU B 1 253 ? 15.023 -21.516 -23.5 1 98.44 253 GLU B CA 1
ATOM 4938 C C . GLU B 1 253 ? 15.281 -22.594 -22.453 1 98.44 253 GLU B C 1
ATOM 4940 O O . GLU B 1 253 ? 15.477 -23.75 -22.781 1 98.44 253 GLU B O 1
ATOM 4945 N N . ILE B 1 254 ? 15.281 -22.172 -21.219 1 98.56 254 ILE B N 1
ATOM 4946 C CA . ILE B 1 254 ? 15.508 -23.094 -20.109 1 98.56 254 ILE B CA 1
ATOM 4947 C C . ILE B 1 254 ? 14.359 -24.094 -20.031 1 98.56 254 ILE B C 1
ATOM 4949 O O . ILE B 1 254 ? 14.586 -25.297 -19.875 1 98.56 254 ILE B O 1
ATOM 4953 N N . ALA B 1 255 ? 13.125 -23.656 -20.156 1 98.62 255 ALA B N 1
ATOM 4954 C CA . ALA B 1 255 ? 11.938 -24.516 -20.094 1 98.62 255 ALA B CA 1
ATOM 4955 C C . ALA B 1 255 ? 11.953 -25.562 -21.203 1 98.62 255 ALA B C 1
ATOM 4957 O O . ALA B 1 255 ? 11.609 -26.719 -20.969 1 98.62 255 ALA B O 1
ATOM 4958 N N . ASN B 1 256 ? 12.344 -25.109 -22.359 1 98.25 256 ASN B N 1
ATOM 4959 C CA . ASN B 1 256 ? 12.422 -26.031 -23.484 1 98.25 256 ASN B CA 1
ATOM 4960 C C . ASN B 1 256 ? 13.438 -27.141 -23.234 1 98.25 256 ASN B C 1
ATOM 4962 O O . ASN B 1 256 ? 13.211 -28.297 -23.609 1 98.25 256 ASN B O 1
ATOM 4966 N N . PHE B 1 257 ? 14.555 -26.75 -22.719 1 98.62 257 PHE B N 1
ATOM 4967 C CA . PHE B 1 257 ? 15.555 -27.75 -22.328 1 98.62 257 PHE B CA 1
ATOM 4968 C C . PHE B 1 257 ? 14.953 -28.766 -21.375 1 98.62 257 PHE B C 1
ATOM 4970 O O . PHE B 1 257 ? 15.102 -29.984 -21.578 1 98.62 257 PHE B O 1
ATOM 4977 N N . TYR B 1 258 ? 14.242 -28.312 -20.312 1 98.75 258 TYR B N 1
ATOM 4978 C CA . TYR B 1 258 ? 13.602 -29.219 -19.359 1 98.75 258 TYR B CA 1
ATOM 4979 C C . TYR B 1 258 ? 12.578 -30.109 -20.047 1 98.75 258 TYR B C 1
ATOM 4981 O O . TYR B 1 258 ? 12.523 -31.312 -19.797 1 98.75 258 TYR B O 1
ATOM 4989 N N . ASP B 1 259 ? 11.727 -29.5 -20.891 1 98.12 259 ASP B N 1
ATOM 4990 C CA . ASP B 1 259 ? 10.695 -30.25 -21.594 1 98.12 259 ASP B CA 1
ATOM 4991 C C . ASP B 1 259 ? 11.289 -31.438 -22.344 1 98.12 259 ASP B C 1
ATOM 4993 O O . ASP B 1 259 ? 10.727 -32.531 -22.328 1 98.12 259 ASP B O 1
ATOM 4997 N N . LYS B 1 260 ? 12.367 -31.188 -22.984 1 98.06 260 LYS B N 1
ATOM 4998 C CA . LYS B 1 260 ? 13.031 -32.219 -23.75 1 98.06 260 LYS B CA 1
ATOM 4999 C C . LYS B 1 260 ? 13.656 -33.281 -22.828 1 98.06 260 LYS B C 1
ATOM 5001 O O . LYS B 1 260 ? 13.453 -34.469 -23.016 1 98.06 260 LYS B O 1
ATOM 5006 N N . GLU B 1 261 ? 14.359 -32.812 -21.859 1 98.12 261 GLU B N 1
ATOM 5007 C CA . GLU B 1 261 ? 15.125 -33.688 -21 1 98.12 261 GLU B CA 1
ATOM 5008 C C . GLU B 1 261 ? 14.203 -34.5 -20.094 1 98.12 261 GLU B C 1
ATOM 5010 O O . GLU B 1 261 ? 14.555 -35.625 -19.672 1 98.12 261 GLU B O 1
ATOM 5015 N N . PHE B 1 262 ? 13.039 -34.031 -19.75 1 98.44 262 PHE B N 1
ATOM 5016 C CA . PHE B 1 262 ? 12.164 -34.656 -18.766 1 98.44 262 PHE B CA 1
ATOM 5017 C C . PHE B 1 262 ? 11.125 -35.531 -19.453 1 98.44 262 PHE B C 1
ATOM 5019 O O . PHE B 1 262 ? 10.281 -36.125 -18.781 1 98.44 262 PHE B O 1
ATOM 5026 N N . GLU B 1 263 ? 11.164 -35.594 -20.734 1 96.25 263 GLU B N 1
ATOM 5027 C CA . GLU B 1 263 ? 10.211 -36.406 -21.469 1 96.25 263 GLU B CA 1
ATOM 5028 C C . GLU B 1 263 ? 10.312 -37.875 -21.047 1 96.25 263 GLU B C 1
ATOM 5030 O O . GLU B 1 263 ? 11.414 -38.438 -20.953 1 96.25 263 GLU B O 1
ATOM 5035 N N . LYS B 1 264 ? 9.25 -38.594 -20.656 1 94.06 264 LYS B N 1
ATOM 5036 C CA . LYS B 1 264 ? 9.07 -40 -20.406 1 94.06 264 LYS B CA 1
ATOM 5037 C C . LYS B 1 264 ? 9.891 -40.469 -19.203 1 94.06 264 LYS B C 1
ATOM 5039 O O . LYS B 1 264 ? 10.25 -41.625 -19.109 1 94.06 264 LYS B O 1
ATOM 5044 N N . ASN B 1 265 ? 10.281 -39.562 -18.375 1 95.81 265 ASN B N 1
ATOM 5045 C CA . ASN B 1 265 ? 10.945 -40.031 -17.172 1 95.81 265 ASN B CA 1
ATOM 5046 C C . ASN B 1 265 ? 9.969 -40.75 -16.234 1 95.81 265 ASN B C 1
ATOM 5048 O O . ASN B 1 265 ? 8.758 -40.562 -16.312 1 95.81 265 ASN B O 1
ATOM 5052 N N . PRO B 1 266 ? 10.469 -41.594 -15.344 1 96.5 266 PRO B N 1
ATOM 5053 C CA . PRO B 1 266 ? 9.578 -42.406 -14.523 1 96.5 266 PRO B CA 1
ATOM 5054 C C . PRO B 1 266 ? 9.203 -41.75 -13.203 1 96.5 266 PRO B C 1
ATOM 5056 O O . PRO B 1 266 ? 8.633 -42.406 -12.32 1 96.5 266 PRO B O 1
ATOM 5059 N N . TYR B 1 267 ? 9.5 -40.5 -12.984 1 97.5 267 TYR B N 1
ATOM 5060 C CA . TYR B 1 267 ? 9.391 -39.938 -11.641 1 97.5 267 TYR B CA 1
ATOM 5061 C C . TYR B 1 267 ? 8.273 -38.906 -11.57 1 97.5 267 TYR B C 1
ATOM 5063 O O . TYR B 1 267 ? 7.68 -38.688 -10.508 1 97.5 267 TYR B O 1
ATOM 5071 N N . PHE B 1 268 ? 8.023 -38.188 -12.672 1 98.31 268 PHE B N 1
ATOM 5072 C CA . PHE B 1 268 ? 7.078 -37.094 -12.641 1 98.31 268 PHE B CA 1
ATOM 5073 C C . PHE B 1 268 ? 6.613 -36.719 -14.055 1 98.31 268 PHE B C 1
ATOM 5075 O O . PHE B 1 268 ? 7.199 -37.188 -15.039 1 98.31 268 PHE B O 1
ATOM 5082 N N . SER B 1 269 ? 5.527 -36 -14.156 1 98.19 269 SER B N 1
ATOM 5083 C CA . SER B 1 269 ? 5.062 -35.438 -15.406 1 98.19 269 SER B CA 1
ATOM 5084 C C . SER B 1 269 ? 5.297 -33.906 -15.438 1 98.19 269 SER B C 1
ATOM 5086 O O . SER B 1 269 ? 5.582 -33.312 -14.398 1 98.19 269 SER B O 1
ATOM 5088 N N . THR B 1 270 ? 5.336 -33.344 -16.594 1 98.06 270 THR B N 1
ATOM 5089 C CA . THR B 1 270 ? 5.414 -31.906 -16.781 1 98.06 270 THR B CA 1
ATOM 5090 C C . THR B 1 270 ? 4.102 -31.359 -17.328 1 98.06 270 THR B C 1
ATOM 5092 O O . THR B 1 270 ? 3.221 -32.125 -17.734 1 98.06 270 THR B O 1
ATOM 5095 N N . ILE B 1 271 ? 3.852 -30.078 -17.203 1 97.56 271 ILE B N 1
ATOM 5096 C CA . ILE B 1 271 ? 2.652 -29.438 -17.734 1 97.56 271 ILE B CA 1
ATOM 5097 C C . ILE B 1 271 ? 2.893 -28.984 -19.172 1 97.56 271 ILE B C 1
ATOM 5099 O O . ILE B 1 271 ? 3.752 -28.141 -19.438 1 97.56 271 ILE B O 1
ATOM 5103 N N . LYS B 1 272 ? 2.158 -29.578 -20.047 1 95.81 272 LYS B N 1
ATOM 5104 C CA . LYS B 1 272 ? 2.297 -29.234 -21.469 1 95.81 272 LYS B CA 1
ATOM 5105 C C . LYS B 1 272 ? 1.576 -27.938 -21.797 1 95.81 272 LYS B C 1
ATOM 5107 O O . LYS B 1 272 ? 0.468 -27.688 -21.312 1 95.81 272 LYS B O 1
ATOM 5112 N N . ILE B 1 273 ? 2.232 -27.094 -22.531 1 97.5 273 ILE B N 1
ATOM 5113 C CA . ILE B 1 273 ? 1.634 -25.844 -23.016 1 97.5 273 ILE B CA 1
ATOM 5114 C C . ILE B 1 273 ? 1.037 -26.078 -24.406 1 97.5 273 ILE B C 1
ATOM 5116 O O . ILE B 1 273 ? 1.735 -26.516 -25.328 1 97.5 273 ILE B O 1
ATOM 5120 N N . LYS B 1 274 ? -0.241 -25.797 -24.531 1 97.44 274 LYS B N 1
ATOM 5121 C CA . LYS B 1 274 ? -0.9 -26 -25.828 1 97.44 274 LYS B CA 1
ATOM 5122 C C . LYS B 1 274 ? -0.301 -25.078 -26.891 1 97.44 274 LYS B C 1
ATOM 5124 O O . LYS B 1 274 ? 0.17 -23.984 -26.578 1 97.44 274 LYS B O 1
ATOM 5129 N N . ASP B 1 275 ? -0.447 -25.453 -28.125 1 97.31 275 ASP B N 1
ATOM 5130 C CA . ASP B 1 275 ? 0.226 -24.797 -29.234 1 97.31 275 ASP B CA 1
ATOM 5131 C C . ASP B 1 275 ? -0.302 -23.375 -29.453 1 97.31 275 ASP B C 1
ATOM 5133 O O . ASP B 1 275 ? 0.403 -22.516 -29.984 1 97.31 275 ASP B O 1
ATOM 5137 N N . TYR B 1 276 ? -1.532 -23.109 -29.016 1 98.06 276 TYR B N 1
ATOM 5138 C CA . TYR B 1 276 ? -2.121 -21.797 -29.266 1 98.06 276 TYR B CA 1
ATOM 5139 C C . TYR B 1 276 ? -1.856 -20.859 -28.094 1 98.06 276 TYR B C 1
ATOM 5141 O O . TYR B 1 276 ? -2.42 -19.766 -28.031 1 98.06 276 TYR B O 1
ATOM 5149 N N . LYS B 1 277 ? -1.046 -21.297 -27.172 1 98.19 277 LYS B N 1
ATOM 5150 C CA . LYS B 1 277 ? -0.653 -20.5 -26.016 1 98.19 277 LYS B CA 1
ATOM 5151 C C . LYS B 1 277 ? 0.859 -20.297 -25.984 1 98.19 277 LYS B C 1
ATOM 5153 O O . LYS B 1 277 ? 1.611 -21.078 -26.547 1 98.19 277 LYS B O 1
ATOM 5158 N N . LYS B 1 278 ? 1.303 -19.234 -25.5 1 98 278 LYS B N 1
ATOM 5159 C CA . LYS B 1 278 ? 2.674 -18.984 -25.078 1 98 278 LYS B CA 1
ATOM 5160 C C . LYS B 1 278 ? 2.727 -18.625 -23.594 1 98 278 LYS B C 1
ATOM 5162 O O . LYS B 1 278 ? 2.09 -17.656 -23.172 1 98 278 LYS B O 1
ATOM 5167 N N . SER B 1 279 ? 3.396 -19.391 -22.844 1 98.44 279 SER B N 1
ATOM 5168 C CA . SER B 1 279 ? 3.506 -19.156 -21.406 1 98.44 279 SER B CA 1
ATOM 5169 C C . SER B 1 279 ? 4.594 -18.141 -21.094 1 98.44 279 SER B C 1
ATOM 5171 O O . SER B 1 279 ? 5.566 -18.016 -21.828 1 98.44 279 SER B O 1
ATOM 5173 N N . SER B 1 280 ? 4.43 -17.344 -20 1 98.38 280 SER B N 1
ATOM 5174 C CA . SER B 1 280 ? 5.496 -16.484 -19.516 1 98.38 280 SER B CA 1
ATOM 5175 C C . SER B 1 280 ? 6.566 -17.297 -18.781 1 98.38 280 SER B C 1
ATOM 5177 O O . SER B 1 280 ? 7.629 -16.781 -18.453 1 98.38 280 SER B O 1
ATOM 5179 N N . ARG B 1 281 ? 6.27 -18.578 -18.531 1 98.12 281 ARG B N 1
ATOM 5180 C CA . ARG B 1 281 ? 7.168 -19.469 -17.797 1 98.12 281 ARG B CA 1
ATOM 5181 C C . ARG B 1 281 ? 7.559 -18.875 -16.453 1 98.12 281 ARG B C 1
ATOM 5183 O O . ARG B 1 281 ? 8.727 -18.922 -16.062 1 98.12 281 ARG B O 1
ATOM 5190 N N . HIS B 1 282 ? 6.555 -18.281 -15.758 1 98 282 HIS B N 1
ATOM 5191 C CA . HIS B 1 282 ? 6.797 -17.766 -14.414 1 98 282 HIS B CA 1
ATOM 5192 C C . HIS B 1 282 ? 7.281 -18.859 -13.477 1 98 282 HIS B C 1
ATOM 5194 O O . HIS B 1 282 ? 8.117 -18.625 -12.602 1 98 282 HIS B O 1
ATOM 5200 N N . LEU B 1 283 ? 6.723 -20.031 -13.594 1 98.25 283 LEU B N 1
ATOM 5201 C CA . LEU B 1 283 ? 7.125 -21.219 -12.859 1 98.25 283 LEU B CA 1
ATOM 5202 C C . LEU B 1 283 ? 7.348 -22.391 -13.812 1 98.25 283 LEU B C 1
ATOM 5204 O O . LEU B 1 283 ? 6.82 -22.406 -14.93 1 98.25 283 LEU B O 1
ATOM 5208 N N . TYR B 1 284 ? 8.164 -23.312 -13.414 1 98.56 284 TYR B N 1
ATOM 5209 C CA . TYR B 1 284 ? 8.25 -24.625 -14.047 1 98.56 284 TYR B CA 1
ATOM 5210 C C . TYR B 1 284 ? 7.926 -25.734 -13.055 1 98.56 284 TYR B C 1
ATOM 5212 O O . TYR B 1 284 ? 8.828 -26.328 -12.469 1 98.56 284 TYR B O 1
ATOM 5220 N N . PRO B 1 285 ? 6.656 -26 -12.93 1 98.5 285 PRO B N 1
ATOM 5221 C CA . PRO B 1 285 ? 6.219 -27.047 -12.016 1 98.5 285 PRO B CA 1
ATOM 5222 C C . PRO B 1 285 ? 6.445 -28.453 -12.586 1 98.5 285 PRO B C 1
ATOM 5224 O O . PRO B 1 285 ? 6.152 -28.703 -13.758 1 98.5 285 PRO B O 1
ATOM 5227 N N . ILE B 1 286 ? 6.977 -29.344 -11.82 1 98.62 286 ILE B N 1
ATOM 5228 C CA . ILE B 1 286 ? 6.918 -30.766 -12.102 1 98.62 286 ILE B CA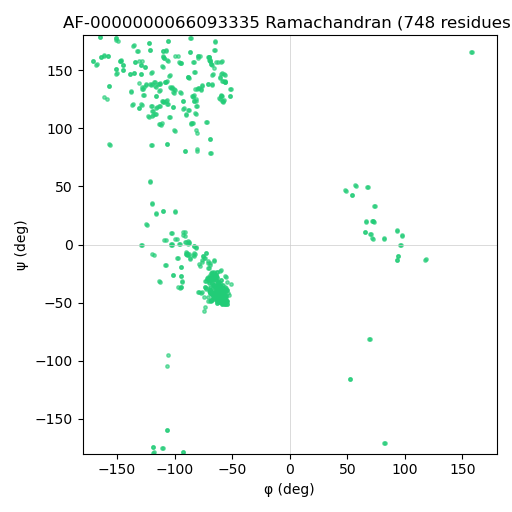 1
ATOM 5229 C C . ILE B 1 286 ? 5.898 -31.438 -11.172 1 98.62 286 ILE B C 1
ATOM 5231 O O . ILE B 1 286 ? 5.699 -31 -10.039 1 98.62 286 ILE B O 1
ATOM 5235 N N . LEU B 1 287 ? 5.227 -32.406 -11.664 1 98.69 287 LEU B N 1
ATOM 5236 C CA . LEU B 1 287 ? 4.199 -33.125 -10.906 1 98.69 287 LEU B CA 1
ATOM 5237 C C . LEU B 1 287 ? 4.629 -34.562 -10.617 1 98.69 287 LEU B C 1
ATOM 5239 O O . LEU B 1 287 ? 4.512 -35.438 -11.477 1 98.69 287 LEU B O 1
ATOM 5243 N N . LEU B 1 288 ? 5.039 -34.812 -9.414 1 98.44 288 LEU B N 1
ATOM 5244 C CA . LEU B 1 288 ? 5.484 -36.125 -8.992 1 98.44 288 LEU B CA 1
ATOM 5245 C C . LEU B 1 288 ? 4.383 -37.156 -9.188 1 98.44 288 LEU B C 1
ATOM 5247 O O . LEU B 1 288 ? 3.209 -36.875 -8.938 1 98.44 288 LEU B O 1
ATOM 5251 N N . PHE B 1 289 ? 4.781 -38.344 -9.633 1 97.81 289 PHE B N 1
ATOM 5252 C CA . PHE B 1 289 ? 3.82 -39.469 -9.672 1 97.81 289 PHE B CA 1
ATOM 5253 C C . PHE B 1 289 ? 3.404 -39.875 -8.266 1 97.81 289 PHE B C 1
ATOM 5255 O O . PHE B 1 289 ? 4.141 -39.656 -7.305 1 97.81 289 PHE B O 1
ATOM 5262 N N . PRO B 1 290 ? 2.236 -40.406 -8.086 1 96.62 290 PRO B N 1
ATOM 5263 C CA . PRO B 1 290 ? 1.657 -40.688 -6.77 1 96.62 290 PRO B CA 1
ATOM 5264 C C . PRO B 1 290 ? 2.592 -41.469 -5.859 1 96.62 290 PRO B C 1
ATOM 5266 O O . PRO B 1 290 ? 2.6 -41.281 -4.645 1 96.62 290 PRO B O 1
ATOM 5269 N N . GLU B 1 291 ? 3.383 -42.344 -6.387 1 94.56 291 GLU B N 1
ATOM 5270 C CA . GLU B 1 291 ? 4.266 -43.188 -5.59 1 94.56 291 GLU B CA 1
ATOM 5271 C C . GLU B 1 291 ? 5.336 -42.344 -4.887 1 94.56 291 GLU B C 1
ATOM 5273 O O . GLU B 1 291 ? 5.969 -42.812 -3.938 1 94.56 291 GLU B O 1
ATOM 5278 N N . PHE B 1 292 ? 5.492 -41.094 -5.309 1 95.81 292 PHE B N 1
ATOM 5279 C CA . PHE B 1 292 ? 6.535 -40.25 -4.727 1 95.81 292 PHE B CA 1
ATOM 5280 C C . PHE B 1 292 ? 5.934 -39.188 -3.828 1 95.81 292 PHE B C 1
ATOM 5282 O O . PHE B 1 292 ? 6.656 -38.344 -3.268 1 95.81 292 PHE B O 1
ATOM 5289 N N . TYR B 1 293 ? 4.609 -39.188 -3.613 1 95.94 293 TYR B N 1
ATOM 5290 C CA . TYR B 1 293 ? 3.936 -38.156 -2.836 1 95.94 293 TYR B CA 1
ATOM 5291 C C . TYR B 1 293 ? 4.465 -38.094 -1.408 1 95.94 293 TYR B C 1
ATOM 5293 O O . TYR B 1 293 ? 4.742 -37.031 -0.874 1 95.94 293 TYR B O 1
ATOM 5301 N N . CYS B 1 294 ? 4.66 -39.219 -0.822 1 94.56 294 CYS B N 1
ATOM 5302 C CA . CYS B 1 294 ? 5.055 -39.312 0.579 1 94.56 294 CYS B CA 1
ATOM 5303 C C . CYS B 1 294 ? 6.5 -38.844 0.768 1 94.56 294 CYS B C 1
ATOM 5305 O O . CYS B 1 294 ? 6.902 -38.5 1.876 1 94.56 294 CYS B O 1
ATOM 5307 N N . GLN B 1 295 ? 7.273 -38.844 -0.314 1 95.62 295 GLN B N 1
ATOM 5308 C CA . GLN B 1 295 ? 8.688 -38.5 -0.231 1 95.62 295 GLN B CA 1
ATOM 5309 C C . GLN B 1 295 ? 8.922 -37.031 -0.631 1 95.62 295 GLN B C 1
ATOM 5311 O O . GLN B 1 295 ? 10.07 -36.594 -0.682 1 95.62 295 GLN B O 1
ATOM 5316 N N . LYS B 1 296 ? 7.871 -36.375 -0.866 1 96.38 296 LYS B N 1
ATOM 5317 C CA . LYS B 1 296 ? 8.008 -35 -1.375 1 96.38 296 LYS B CA 1
ATOM 5318 C C . LYS B 1 296 ? 8.836 -34.156 -0.43 1 96.38 296 LYS B C 1
ATOM 5320 O O . LYS B 1 296 ? 9.688 -33.375 -0.873 1 96.38 296 LYS B O 1
ATOM 5325 N N . GLU B 1 297 ? 8.602 -34.25 0.875 1 95.94 297 GLU B N 1
ATOM 5326 C CA . GLU B 1 297 ? 9.336 -33.438 1.85 1 95.94 297 GLU B CA 1
ATOM 5327 C C . GLU B 1 297 ? 10.82 -33.781 1.827 1 95.94 297 GLU B C 1
ATOM 5329 O O . GLU B 1 297 ? 11.664 -32.875 1.878 1 95.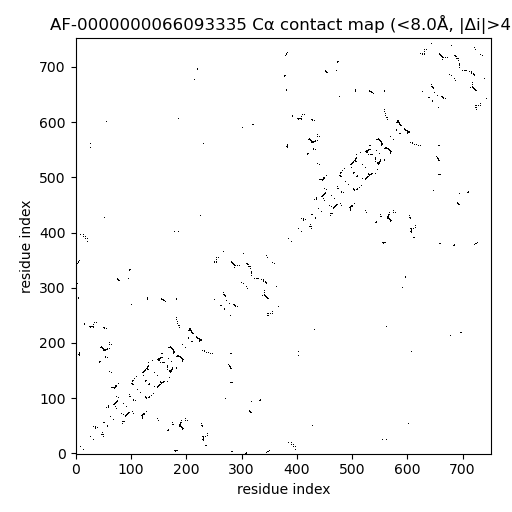94 297 GLU B O 1
ATOM 5334 N N . GLU B 1 298 ? 11.102 -35.031 1.804 1 95.75 298 GLU B N 1
ATOM 5335 C CA . GLU B 1 298 ? 12.492 -35.469 1.722 1 95.75 298 GLU B CA 1
ATOM 5336 C C . GLU B 1 298 ? 13.156 -34.969 0.44 1 95.75 298 GLU B C 1
ATOM 5338 O O . GLU B 1 298 ? 14.305 -34.531 0.462 1 95.75 298 GLU B O 1
ATOM 5343 N N . LEU B 1 299 ? 12.453 -35.156 -0.623 1 97.06 299 LEU B N 1
ATOM 5344 C CA . LEU B 1 299 ? 12.945 -34.656 -1.907 1 97.06 299 LEU B CA 1
ATOM 5345 C C . LEU B 1 299 ? 13.227 -33.188 -1.845 1 97.06 299 LEU B C 1
ATOM 5347 O O . LEU B 1 299 ? 14.289 -32.719 -2.281 1 97.06 299 LEU B O 1
ATOM 5351 N N . PHE B 1 300 ? 12.297 -32.344 -1.3 1 97.62 300 PHE B N 1
ATOM 5352 C CA . PHE B 1 300 ? 12.414 -30.906 -1.146 1 97.62 300 PHE B CA 1
ATOM 5353 C C . PHE B 1 300 ? 13.672 -30.547 -0.369 1 97.62 300 PHE B C 1
ATOM 5355 O O . PHE B 1 300 ? 14.477 -29.734 -0.823 1 97.62 300 PHE B O 1
ATOM 5362 N N . GLU B 1 301 ? 13.922 -31.156 0.741 1 97.44 301 GLU B N 1
ATOM 5363 C CA . GLU B 1 301 ? 15.062 -30.875 1.602 1 97.44 301 GLU B CA 1
ATOM 5364 C C . GLU B 1 301 ? 16.375 -31.234 0.906 1 97.44 301 GLU B C 1
ATOM 5366 O O . GLU B 1 301 ? 17.359 -30.5 1.013 1 97.44 301 GLU B O 1
ATOM 5371 N N . SER B 1 302 ? 16.375 -32.375 0.255 1 97.69 302 SER B N 1
ATOM 5372 C CA . SER B 1 302 ? 17.578 -32.844 -0.445 1 97.69 302 SER B CA 1
ATOM 5373 C C . SER B 1 302 ? 17.969 -31.844 -1.543 1 97.69 302 SER B C 1
ATOM 5375 O O . SER B 1 302 ? 19.156 -31.578 -1.74 1 97.69 302 SER B O 1
ATOM 5377 N N . LEU B 1 303 ? 16.984 -31.391 -2.26 1 98.25 303 LEU B N 1
ATOM 5378 C CA . LEU B 1 303 ? 17.25 -30.438 -3.322 1 98.25 303 LEU B CA 1
ATOM 5379 C C . LEU B 1 303 ? 17.797 -29.125 -2.75 1 98.25 303 LEU B C 1
ATOM 5381 O O . LEU B 1 303 ? 18.766 -28.578 -3.275 1 98.25 303 LEU B O 1
ATOM 5385 N N . LEU B 1 304 ? 17.219 -28.641 -1.662 1 97.56 304 LEU B N 1
ATOM 5386 C CA . LEU B 1 304 ? 17.703 -27.438 -1.002 1 97.56 304 LEU B CA 1
ATOM 5387 C C . LEU B 1 304 ? 19.172 -27.609 -0.581 1 97.56 304 LEU B C 1
ATOM 5389 O O . LEU B 1 304 ? 19.984 -26.703 -0.783 1 97.56 304 LEU B O 1
ATOM 5393 N N . HIS B 1 305 ? 19.469 -28.734 -0.003 1 97.56 305 HIS B N 1
ATOM 5394 C CA . HIS B 1 305 ? 20.812 -29.016 0.46 1 97.56 305 HIS B CA 1
ATOM 5395 C C . HIS B 1 305 ? 21.797 -29.062 -0.704 1 97.56 305 HIS B C 1
ATOM 5397 O O . HIS B 1 305 ? 22.969 -28.703 -0.546 1 97.56 305 HIS B O 1
ATOM 5403 N N . ALA B 1 306 ? 21.312 -29.469 -1.812 1 98.06 306 ALA B N 1
ATOM 5404 C CA . ALA B 1 306 ? 22.156 -29.578 -2.998 1 98.06 306 ALA B CA 1
ATOM 5405 C C . ALA B 1 306 ? 22.281 -28.234 -3.709 1 98.06 306 ALA B C 1
ATOM 5407 O O . ALA B 1 306 ? 22.922 -28.141 -4.758 1 98.06 306 ALA B O 1
ATOM 5408 N N . GLY B 1 307 ? 21.625 -27.219 -3.193 1 97.62 307 GLY B N 1
ATOM 5409 C CA . GLY B 1 307 ? 21.75 -25.875 -3.748 1 97.62 307 GLY B CA 1
ATOM 5410 C C . GLY B 1 307 ? 20.688 -25.562 -4.781 1 97.62 307 GLY B C 1
ATOM 5411 O O . GLY B 1 307 ? 20.844 -24.609 -5.566 1 97.62 307 GLY B O 1
ATOM 5412 N N . ILE B 1 308 ? 19.672 -26.375 -4.875 1 98.25 308 ILE B N 1
ATOM 5413 C CA . ILE B 1 308 ? 18.547 -26.141 -5.777 1 98.25 308 ILE B CA 1
ATOM 5414 C C . ILE B 1 308 ? 17.344 -25.641 -4.984 1 98.25 308 ILE B C 1
ATOM 5416 O O . ILE B 1 308 ? 16.734 -26.406 -4.234 1 98.25 308 ILE B O 1
ATOM 5420 N N . GLY B 1 309 ? 17.047 -24.297 -5.215 1 97.44 309 GLY B N 1
ATOM 5421 C CA . GLY B 1 309 ? 15.93 -23.703 -4.512 1 97.44 309 GLY B CA 1
ATOM 5422 C C . GLY B 1 309 ? 14.594 -24 -5.164 1 97.44 309 GLY B C 1
ATOM 5423 O O . GLY B 1 309 ? 14.203 -23.328 -6.129 1 97.44 309 GLY B O 1
ATOM 5424 N N . VAL B 1 310 ? 13.891 -25 -4.617 1 97.81 310 VAL B N 1
ATOM 5425 C CA . VAL B 1 310 ? 12.562 -25.391 -5.098 1 97.81 310 VAL B CA 1
ATOM 5426 C C . VAL B 1 310 ? 11.492 -24.781 -4.203 1 97.81 310 VAL B C 1
ATOM 5428 O O . VAL B 1 310 ? 11.789 -24.281 -3.115 1 97.81 310 VAL B O 1
ATOM 5431 N N . GLN B 1 311 ? 10.305 -24.734 -4.695 1 97.75 311 GLN B N 1
ATOM 5432 C CA . GLN B 1 311 ? 9.156 -24.25 -3.945 1 97.75 311 GLN B CA 1
ATOM 5433 C C . GLN B 1 311 ? 7.879 -24.969 -4.352 1 97.75 311 GLN B C 1
ATOM 5435 O O . GLN B 1 311 ? 7.844 -25.641 -5.391 1 97.75 311 GLN B O 1
ATOM 5440 N N . VAL B 1 312 ? 6.887 -24.953 -3.48 1 98.06 312 VAL B N 1
ATOM 5441 C CA . VAL B 1 312 ? 5.598 -25.578 -3.756 1 98.06 312 VAL B CA 1
ATOM 5442 C C . VAL B 1 312 ? 4.555 -24.484 -4.031 1 98.06 312 VAL B C 1
ATOM 5444 O O . VAL B 1 312 ? 4.379 -23.562 -3.229 1 98.06 312 VAL B O 1
ATOM 5447 N N . HIS B 1 313 ? 3.953 -24.531 -5.211 1 97.75 313 HIS B N 1
ATOM 5448 C CA . HIS B 1 313 ? 2.914 -23.609 -5.629 1 97.75 313 HIS B CA 1
ATOM 5449 C C . HIS B 1 313 ? 1.635 -24.344 -6.016 1 97.75 313 HIS B C 1
ATOM 5451 O O . HIS B 1 313 ? 1.546 -24.906 -7.105 1 97.75 313 HIS B O 1
ATOM 5457 N N . TYR B 1 314 ? 0.637 -24.25 -5.305 1 97.31 314 TYR B N 1
ATOM 5458 C CA . TYR B 1 314 ? 0.394 -23.609 -4.02 1 97.31 314 TYR B CA 1
ATOM 5459 C C . TYR B 1 314 ? -0.379 -24.531 -3.086 1 97.31 314 TYR B C 1
ATOM 5461 O O . TYR B 1 314 ? -1.113 -25.422 -3.539 1 97.31 314 TYR B O 1
ATOM 5469 N N . LYS B 1 315 ? -0.276 -24.297 -1.822 1 97.56 315 LYS B N 1
ATOM 5470 C CA . LYS B 1 315 ? -1.263 -24.844 -0.891 1 97.56 315 LYS B CA 1
ATOM 5471 C C . LYS B 1 315 ? -2.668 -24.359 -1.238 1 97.56 315 LYS B C 1
ATOM 5473 O O . LYS B 1 315 ? -2.891 -23.156 -1.423 1 97.56 315 LYS B O 1
ATOM 5478 N N . PRO B 1 316 ? -3.58 -25.328 -1.464 1 98.5 316 PRO B N 1
ATOM 5479 C CA . PRO B 1 316 ? -4.938 -24.859 -1.729 1 98.5 316 PRO B CA 1
ATOM 5480 C C . PRO B 1 316 ? -5.438 -23.875 -0.665 1 98.5 316 PRO B C 1
ATOM 5482 O O . PRO B 1 316 ? -5.324 -24.156 0.532 1 98.5 316 PRO B O 1
ATOM 5485 N N . THR B 1 317 ? -6.012 -22.797 -1.069 1 98.5 317 THR B N 1
ATOM 5486 C CA . THR B 1 317 ? -6.367 -21.672 -0.201 1 98.5 317 THR B CA 1
ATOM 5487 C C . THR B 1 317 ? -7.309 -22.125 0.908 1 98.5 317 THR B C 1
ATOM 5489 O O . THR B 1 317 ? -7.207 -21.672 2.047 1 98.5 317 THR B O 1
ATOM 5492 N N . TYR B 1 318 ? -8.203 -23.078 0.608 1 98.31 318 TYR B N 1
ATOM 5493 C CA . TYR B 1 318 ? -9.188 -23.531 1.586 1 98.31 318 TYR B CA 1
ATOM 5494 C C . TYR B 1 318 ? -8.531 -24.375 2.676 1 98.31 318 TYR B C 1
ATOM 5496 O O . TYR B 1 318 ? -9.172 -24.719 3.672 1 98.31 318 TYR B O 1
ATOM 5504 N N . GLU B 1 319 ? -7.238 -24.688 2.479 1 98 319 GLU B N 1
ATOM 5505 C CA . GLU B 1 319 ? -6.527 -25.484 3.473 1 98 319 GLU B CA 1
ATOM 5506 C C . GLU B 1 319 ? -5.938 -24.609 4.57 1 98 319 GLU B C 1
ATOM 5508 O O . GLU B 1 319 ? -5.469 -25.109 5.594 1 98 319 GLU B O 1
ATOM 5513 N N . PHE B 1 320 ? -5.891 -23.312 4.395 1 98.38 320 PHE B N 1
ATOM 5514 C CA . PHE B 1 320 ? -5.438 -22.406 5.445 1 98.38 320 PHE B CA 1
ATOM 5515 C C . PHE B 1 320 ? -6.414 -22.406 6.617 1 98.38 320 PHE B C 1
ATOM 5517 O O . PHE B 1 320 ? -7.625 -22.516 6.418 1 98.38 320 PHE B O 1
ATOM 5524 N N . SER B 1 321 ? -5.891 -22.234 7.848 1 98.44 321 SER B N 1
ATOM 5525 C CA . SER B 1 321 ? -6.727 -22.25 9.047 1 98.44 321 SER B CA 1
ATOM 5526 C C . SER B 1 321 ? -7.812 -21.188 8.977 1 98.44 321 SER B C 1
ATOM 5528 O O . SER B 1 321 ? -8.953 -21.422 9.375 1 98.44 321 SER B O 1
ATOM 5530 N N . PHE B 1 322 ? -7.539 -20.062 8.461 1 98.62 322 PHE B N 1
ATOM 5531 C CA . PHE B 1 322 ? -8.508 -18.984 8.32 1 98.62 322 PHE B CA 1
ATOM 5532 C C . PHE B 1 322 ? -9.695 -19.422 7.48 1 98.62 322 PHE B C 1
ATOM 5534 O O . PHE B 1 322 ? -10.852 -19.219 7.871 1 98.62 322 PHE B O 1
ATOM 5541 N N . TYR B 1 323 ? -9.43 -20.016 6.367 1 98.56 323 TYR B N 1
ATOM 5542 C CA . TYR B 1 323 ? -10.492 -20.406 5.449 1 98.56 323 TYR B CA 1
ATOM 5543 C C . TYR B 1 323 ? -11.25 -21.609 5.984 1 98.56 323 TYR B C 1
ATOM 5545 O O . TYR B 1 323 ? -12.461 -21.75 5.754 1 98.56 323 TYR B O 1
ATOM 5553 N N . LYS B 1 324 ? -10.547 -22.547 6.637 1 98.56 324 LYS B N 1
ATOM 5554 C CA . LYS B 1 324 ? -11.242 -23.656 7.281 1 98.56 324 LYS B CA 1
ATOM 5555 C C . LYS B 1 324 ? -12.273 -23.156 8.289 1 98.56 324 LYS B C 1
ATOM 5557 O O . LYS B 1 324 ? -13.375 -23.703 8.383 1 98.56 324 LYS B O 1
ATOM 5562 N N . LYS B 1 325 ? -11.898 -22.156 9.047 1 98.31 325 LYS B N 1
ATOM 5563 C CA . LYS B 1 325 ? -12.828 -21.547 10.008 1 98.31 325 LYS B CA 1
ATOM 5564 C C . LYS B 1 325 ? -13.977 -20.859 9.289 1 98.31 325 LYS B C 1
ATOM 5566 O O . LYS B 1 325 ? -15.117 -20.891 9.75 1 98.31 325 LYS B O 1
ATOM 5571 N N . LEU B 1 326 ? -13.68 -20.281 8.18 1 98 326 LEU B N 1
ATOM 5572 C CA . LEU B 1 326 ? -14.633 -19.453 7.445 1 98 326 LEU B CA 1
ATOM 5573 C C . LEU B 1 326 ? -15.609 -20.328 6.656 1 98 326 LEU B C 1
ATOM 5575 O O . LEU B 1 326 ? -16.797 -20.031 6.598 1 98 326 LEU B O 1
ATOM 5579 N N . LEU B 1 327 ? -15.062 -21.453 6.012 1 98.19 327 LEU B N 1
ATOM 5580 C CA . LEU B 1 327 ? -15.852 -22.156 5.016 1 98.19 327 LEU B CA 1
ATOM 5581 C C . LEU B 1 327 ? -16.078 -23.609 5.441 1 98.19 327 LEU B C 1
ATOM 5583 O O . LEU B 1 327 ? -16.875 -24.312 4.824 1 98.19 327 LEU B O 1
ATOM 5587 N N . GLY B 1 328 ? -15.445 -24.047 6.469 1 97.75 328 GLY B N 1
ATOM 5588 C CA . GLY B 1 328 ? -15.461 -25.453 6.816 1 97.75 328 GLY B CA 1
ATOM 5589 C C . GLY B 1 328 ? -14.461 -26.281 6.027 1 97.75 328 GLY B C 1
ATOM 5590 O O . GLY B 1 328 ? -13.617 -25.719 5.32 1 97.75 328 GLY B O 1
ATOM 5591 N N . GLU B 1 329 ? -14.562 -27.547 6.164 1 97.69 329 GLU B N 1
ATOM 5592 C CA . GLU B 1 329 ? -13.641 -28.438 5.469 1 97.69 329 GLU B CA 1
ATOM 5593 C C . GLU B 1 329 ? -14.062 -28.656 4.016 1 97.69 329 GLU B C 1
ATOM 5595 O O . GLU B 1 329 ? -15.203 -29.047 3.744 1 97.69 329 GLU B O 1
ATOM 5600 N N . ILE B 1 330 ? -13.227 -28.281 3.156 1 97.88 330 ILE B N 1
ATOM 5601 C CA . ILE B 1 330 ? -13.438 -28.422 1.72 1 97.88 330 ILE B CA 1
ATOM 5602 C C . ILE B 1 330 ? -12.422 -29.422 1.146 1 97.88 330 ILE B C 1
ATOM 5604 O O . ILE B 1 330 ? -11.266 -29.438 1.566 1 97.88 330 ILE B O 1
ATOM 5608 N N . LYS B 1 331 ? -12.891 -30.281 0.262 1 96.75 331 LYS B N 1
ATOM 5609 C CA . LYS B 1 331 ? -12.016 -31.172 -0.49 1 96.75 331 LYS B CA 1
ATOM 5610 C C . LYS B 1 331 ? -12.297 -31.094 -1.987 1 96.75 331 LYS B C 1
ATOM 5612 O O . LYS B 1 331 ? -13.43 -31.297 -2.426 1 96.75 331 LYS B O 1
ATOM 5617 N N . LEU B 1 332 ? -11.367 -30.75 -2.719 1 98.5 332 LEU B N 1
ATOM 5618 C CA . LEU B 1 332 ? -11.383 -30.75 -4.176 1 98.5 332 LEU B CA 1
ATOM 5619 C C . LEU B 1 332 ? -10.297 -31.672 -4.727 1 98.5 332 LEU B C 1
ATOM 5621 O O . LEU B 1 332 ? -9.109 -31.359 -4.645 1 98.5 332 LEU B O 1
ATOM 5625 N N . GLN B 1 333 ? -10.672 -32.719 -5.297 1 98.19 333 GLN B N 1
ATOM 5626 C CA . GLN B 1 333 ? -9.805 -33.844 -5.605 1 98.19 333 GLN B CA 1
ATOM 5627 C C . GLN B 1 333 ? -8.586 -33.406 -6.414 1 98.19 333 GLN B C 1
ATOM 5629 O O . GLN B 1 333 ? -7.453 -33.75 -6.078 1 98.19 333 GLN B O 1
ATOM 5634 N N . ASN B 1 334 ? -8.852 -32.688 -7.477 1 98.62 334 ASN B N 1
ATOM 5635 C CA . ASN B 1 334 ? -7.742 -32.344 -8.352 1 98.62 334 ASN B CA 1
ATOM 5636 C C . ASN B 1 334 ? -6.781 -31.359 -7.676 1 98.62 334 ASN B C 1
ATOM 5638 O O . ASN B 1 334 ? -5.562 -31.484 -7.812 1 98.62 334 ASN B O 1
ATOM 5642 N N . ALA B 1 335 ? -7.328 -30.359 -6.969 1 98.69 335 ALA B N 1
ATOM 5643 C CA . ALA B 1 335 ? -6.484 -29.406 -6.266 1 98.69 335 ALA B CA 1
ATOM 5644 C C . ALA B 1 335 ? -5.66 -30.094 -5.18 1 98.69 335 ALA B C 1
ATOM 5646 O O . ALA B 1 335 ? -4.477 -29.797 -5.004 1 98.69 335 ALA B O 1
ATOM 5647 N N . ASP B 1 336 ? -6.258 -31.031 -4.453 1 98.19 336 ASP B N 1
ATOM 5648 C CA . ASP B 1 336 ? -5.562 -31.781 -3.406 1 98.19 336 ASP B CA 1
ATOM 5649 C C . ASP B 1 336 ? -4.41 -32.594 -3.984 1 98.19 336 ASP B C 1
ATOM 5651 O O . ASP B 1 336 ? -3.303 -32.594 -3.443 1 98.19 336 ASP B O 1
ATOM 5655 N N . ASN B 1 337 ? -4.73 -33.281 -5.035 1 98 337 ASN B N 1
ATOM 5656 C CA . ASN B 1 337 ? -3.711 -34.125 -5.676 1 98 337 ASN B CA 1
ATOM 5657 C C . ASN B 1 337 ? -2.582 -33.25 -6.254 1 98 337 ASN B C 1
ATOM 5659 O O . ASN B 1 337 ? -1.416 -33.656 -6.207 1 98 337 ASN B O 1
ATOM 5663 N N . PHE B 1 338 ? -2.992 -32.156 -6.844 1 98.62 338 PHE B N 1
ATOM 5664 C CA . PHE B 1 338 ? -2.002 -31.234 -7.41 1 98.62 338 PHE B CA 1
ATOM 5665 C C . PHE B 1 338 ? -1.024 -30.766 -6.336 1 98.62 338 PHE B C 1
ATOM 5667 O O . PHE B 1 338 ? 0.186 -30.734 -6.566 1 98.62 338 PHE B O 1
ATOM 5674 N N . TYR B 1 339 ? -1.516 -30.438 -5.137 1 98 339 TYR B N 1
ATOM 5675 C CA . TYR B 1 339 ? -0.697 -29.953 -4.031 1 98 339 TYR B CA 1
ATOM 5676 C C . TYR B 1 339 ? 0.251 -31.031 -3.539 1 98 339 TYR B C 1
ATOM 5678 O O . TYR B 1 339 ? 1.396 -30.75 -3.176 1 98 339 TYR B O 1
ATOM 5686 N N . LYS B 1 340 ? -0.148 -32.25 -3.553 1 97.62 340 LYS B N 1
ATOM 5687 C CA . LYS B 1 340 ? 0.696 -33.375 -3.146 1 97.62 340 LYS B CA 1
ATOM 5688 C C . LYS B 1 340 ? 1.83 -33.594 -4.145 1 97.62 340 LYS B C 1
ATOM 5690 O O . LYS B 1 340 ? 2.922 -34.031 -3.764 1 97.62 340 LYS B O 1
ATOM 5695 N N . ALA B 1 341 ? 1.592 -33.25 -5.328 1 98.38 341 ALA B N 1
ATOM 5696 C CA . ALA B 1 341 ? 2.488 -33.625 -6.41 1 98.38 341 ALA B CA 1
ATOM 5697 C C . ALA B 1 341 ? 3.488 -32.531 -6.734 1 98.38 341 ALA B C 1
ATOM 5699 O O . ALA B 1 341 ? 4.648 -32.812 -7.039 1 98.38 341 ALA B O 1
ATOM 5700 N N . GLU B 1 342 ? 3.111 -31.297 -6.676 1 98.5 342 GLU B N 1
ATOM 5701 C CA . GLU B 1 342 ? 3.73 -30.203 -7.418 1 98.5 342 GLU B CA 1
ATOM 5702 C C . GLU B 1 342 ? 4.992 -29.719 -6.719 1 98.5 342 GLU B C 1
ATOM 5704 O O . GLU B 1 342 ? 5 -29.531 -5.5 1 98.5 342 GLU B O 1
ATOM 5709 N N . LEU B 1 343 ? 6.012 -29.547 -7.473 1 98.12 343 LEU B N 1
ATOM 5710 C CA . LEU B 1 343 ? 7.258 -28.891 -7.094 1 98.12 343 LEU B CA 1
ATOM 5711 C C . LEU B 1 343 ? 7.742 -27.969 -8.203 1 98.12 343 LEU B C 1
ATOM 5713 O O . LEU B 1 343 ? 7.953 -28.406 -9.336 1 98.12 343 LEU B O 1
ATOM 5717 N N . SER B 1 344 ? 7.867 -26.719 -7.914 1 98.56 344 SER B N 1
ATOM 5718 C CA . SER B 1 344 ? 8.453 -25.781 -8.875 1 98.56 344 SER B CA 1
ATOM 5719 C C . SER B 1 344 ? 9.977 -25.797 -8.789 1 98.56 344 SER B C 1
ATOM 5721 O O . SER B 1 344 ? 10.547 -25.578 -7.715 1 98.56 344 SER B O 1
ATOM 5723 N N . ILE B 1 345 ? 10.672 -25.984 -9.844 1 98.69 345 ILE B N 1
ATOM 5724 C CA . ILE B 1 345 ? 12.133 -25.984 -9.875 1 98.69 345 ILE B CA 1
ATOM 5725 C C . ILE B 1 345 ? 12.641 -24.719 -10.547 1 98.69 345 ILE B C 1
ATOM 5727 O O . ILE B 1 345 ? 11.867 -23.984 -11.164 1 98.69 345 ILE B O 1
ATOM 5731 N N . PRO B 1 346 ? 13.93 -24.453 -10.43 1 98.62 346 PRO B N 1
ATOM 5732 C CA . PRO B 1 346 ? 14.484 -23.219 -10.977 1 98.62 346 PRO B CA 1
ATOM 5733 C C . PRO B 1 346 ? 14.312 -23.109 -12.492 1 98.62 346 PRO B C 1
ATOM 5735 O O . PRO B 1 346 ? 14.672 -24.031 -13.219 1 98.62 346 PRO B O 1
ATOM 5738 N N . CYS B 1 347 ? 13.742 -22.062 -12.953 1 98.38 347 CYS B N 1
ATOM 5739 C CA . CYS B 1 347 ? 13.539 -21.734 -14.359 1 98.38 347 CYS B CA 1
ATOM 5740 C C . CYS B 1 347 ? 13.359 -20.234 -14.547 1 98.38 347 CYS B C 1
ATOM 5742 O O . CYS B 1 347 ? 12.227 -19.75 -14.57 1 98.38 347 CYS B O 1
ATOM 5744 N N . HIS B 1 348 ? 14.461 -19.484 -14.695 1 97.44 348 HIS B N 1
ATOM 5745 C CA . HIS B 1 348 ? 14.344 -18.031 -14.805 1 97.44 348 HIS B CA 1
ATOM 5746 C C . HIS B 1 348 ? 15.477 -17.453 -15.641 1 97.44 348 HIS B C 1
ATOM 5748 O O . HIS B 1 348 ? 16.422 -18.156 -15.984 1 97.44 348 HIS B O 1
ATOM 5754 N N . GLN B 1 349 ? 15.414 -16.156 -15.859 1 97.12 349 GLN B N 1
ATOM 5755 C CA . GLN B 1 349 ? 16.219 -15.484 -16.875 1 97.12 349 GLN B CA 1
ATOM 5756 C C . GLN B 1 349 ? 17.656 -15.32 -16.422 1 97.12 349 GLN B C 1
ATOM 5758 O O . GLN B 1 349 ? 18.547 -15.016 -17.219 1 97.12 349 GLN B O 1
ATOM 5763 N N . GLU B 1 350 ? 17.922 -15.484 -15.172 1 96.62 350 GLU B N 1
ATOM 5764 C CA . GLU B 1 350 ? 19.297 -15.328 -14.688 1 96.62 350 GLU B CA 1
ATOM 5765 C C . GLU B 1 350 ? 20.062 -16.641 -14.789 1 96.62 350 GLU B C 1
ATOM 5767 O O . GLU B 1 350 ? 21.219 -16.719 -14.391 1 96.62 350 GLU B O 1
ATOM 5772 N N . MET B 1 351 ? 19.438 -17.719 -15.297 1 97.62 351 MET B N 1
ATOM 5773 C CA . MET B 1 351 ? 20.047 -19.031 -15.484 1 97.62 351 MET B CA 1
ATOM 5774 C C . MET B 1 351 ? 20.594 -19.172 -16.906 1 97.62 351 MET B C 1
ATOM 5776 O O . MET B 1 351 ? 20.172 -18.453 -17.812 1 97.62 351 MET B O 1
ATOM 5780 N N . ASN B 1 352 ? 21.562 -20.047 -17.094 1 97.31 352 ASN B N 1
ATOM 5781 C CA . ASN B 1 352 ? 21.984 -20.547 -18.391 1 97.31 352 ASN B CA 1
ATOM 5782 C C . ASN B 1 352 ? 21.781 -22.047 -18.516 1 97.31 352 ASN B C 1
ATOM 5784 O O . ASN B 1 352 ? 21.281 -22.688 -17.594 1 97.31 352 ASN B O 1
ATOM 5788 N N . LEU B 1 353 ? 22.156 -22.609 -19.641 1 98.12 353 LEU B N 1
ATOM 5789 C CA . LEU B 1 353 ? 21.891 -24.016 -19.906 1 98.12 353 LEU B CA 1
ATOM 5790 C C . LEU B 1 353 ? 22.75 -24.906 -19 1 98.12 353 LEU B C 1
ATOM 5792 O O . LEU B 1 353 ? 22.359 -26.016 -18.672 1 98.12 353 LEU B O 1
ATOM 5796 N N . LYS B 1 354 ? 23.922 -24.438 -18.578 1 98.44 354 LYS B N 1
ATOM 5797 C CA . LYS B 1 354 ? 24.719 -25.188 -17.609 1 98.44 354 LYS B CA 1
ATOM 5798 C C . LYS B 1 354 ? 24 -25.328 -16.266 1 98.44 354 LYS B C 1
ATOM 5800 O O . LYS B 1 354 ? 24.031 -26.375 -15.641 1 98.44 354 LYS B O 1
ATOM 5805 N N . ASP B 1 355 ? 23.391 -24.172 -15.828 1 98.5 355 ASP B N 1
ATOM 5806 C CA . ASP B 1 355 ? 22.562 -24.203 -14.617 1 98.5 355 ASP B CA 1
ATOM 5807 C C . ASP B 1 355 ? 21.422 -25.203 -14.75 1 98.5 355 ASP B C 1
ATOM 5809 O O . ASP B 1 355 ? 21.156 -25.984 -13.828 1 98.5 355 ASP B O 1
ATOM 5813 N N . ALA B 1 356 ? 20.766 -25.219 -15.922 1 98.56 356 ALA B N 1
ATOM 5814 C CA . ALA B 1 356 ? 19.641 -26.094 -16.172 1 98.56 356 ALA B CA 1
ATOM 5815 C C . ALA B 1 356 ? 20.062 -27.562 -16.125 1 98.56 356 ALA B C 1
ATOM 5817 O O . ALA B 1 356 ? 19.359 -28.406 -15.586 1 98.56 356 ALA B O 1
ATOM 5818 N N . LYS B 1 357 ? 21.172 -27.844 -16.703 1 98.56 357 LYS B N 1
ATOM 5819 C CA . LYS B 1 357 ? 21.719 -29.203 -16.688 1 98.56 357 LYS B CA 1
ATOM 5820 C C . LYS B 1 357 ? 22.031 -29.641 -15.273 1 98.56 357 LYS B C 1
ATOM 5822 O O . LYS B 1 357 ? 21.781 -30.797 -14.914 1 98.56 357 LYS B O 1
ATOM 5827 N N . PHE B 1 358 ? 22.641 -28.734 -14.531 1 98.56 358 PHE B N 1
ATOM 5828 C CA . PHE B 1 358 ? 22.922 -29.031 -13.133 1 98.56 358 PHE B CA 1
ATOM 5829 C C . PHE B 1 358 ? 21.641 -29.375 -12.375 1 98.56 358 PHE B C 1
ATOM 5831 O O . PHE B 1 358 ? 21.609 -30.344 -11.625 1 98.56 358 PHE B O 1
ATOM 5838 N N . VAL B 1 359 ? 20.562 -28.625 -12.562 1 98.69 359 VAL B N 1
ATOM 5839 C CA . VAL B 1 359 ? 19.281 -28.875 -11.914 1 98.69 359 VAL B CA 1
ATOM 5840 C C . VAL B 1 359 ? 18.75 -30.25 -12.328 1 98.69 359 VAL B C 1
ATOM 5842 O O . VAL B 1 359 ? 18.359 -31.047 -11.477 1 98.69 359 VAL B O 1
ATOM 5845 N N . LYS B 1 360 ? 18.75 -30.516 -13.633 1 98.5 360 LYS B N 1
ATOM 5846 C CA . LYS B 1 360 ? 18.25 -31.781 -14.164 1 98.5 360 LYS B CA 1
ATOM 5847 C C . LYS B 1 360 ? 19.016 -32.969 -13.586 1 98.5 360 LYS B C 1
ATOM 5849 O O . LYS B 1 360 ? 18.406 -33.906 -13.07 1 98.5 360 LYS B O 1
ATOM 5854 N N . ASP B 1 361 ? 20.328 -32.906 -13.633 1 98.5 361 ASP B N 1
ATOM 5855 C CA . ASP B 1 361 ? 21.156 -34.031 -13.172 1 98.5 361 ASP B CA 1
ATOM 5856 C C . ASP B 1 361 ? 20.969 -34.281 -11.68 1 98.5 361 ASP B C 1
ATOM 5858 O O . ASP B 1 361 ? 20.859 -35.406 -11.242 1 98.5 361 ASP B O 1
ATOM 5862 N N . THR B 1 362 ? 20.984 -33.219 -10.938 1 98.44 362 THR B N 1
ATOM 5863 C CA . THR B 1 362 ? 20.828 -33.312 -9.492 1 98.44 362 THR B CA 1
ATOM 5864 C C . THR B 1 362 ? 19.453 -33.844 -9.141 1 98.44 362 THR B C 1
ATOM 5866 O O . THR B 1 362 ? 19.312 -34.719 -8.258 1 98.44 362 THR B O 1
ATOM 5869 N N . LEU B 1 363 ? 18.391 -33.344 -9.789 1 98.25 363 LEU B N 1
ATOM 5870 C CA . LEU B 1 363 ? 17.016 -33.781 -9.562 1 98.25 363 LEU B CA 1
ATOM 5871 C C . LEU B 1 363 ? 16.891 -35.281 -9.812 1 98.25 363 LEU B C 1
ATOM 5873 O O . LEU B 1 363 ? 16.344 -36 -8.977 1 98.25 363 LEU B O 1
ATOM 5877 N N . PHE B 1 364 ? 17.438 -35.812 -10.867 1 97.88 364 PHE B N 1
ATOM 5878 C CA . PHE B 1 364 ? 17.344 -37.219 -11.203 1 97.88 364 PHE B CA 1
ATOM 5879 C C . PHE B 1 364 ? 18.141 -38.062 -10.219 1 97.88 364 PHE B C 1
ATOM 5881 O O . PHE B 1 364 ? 17.703 -39.156 -9.828 1 97.88 364 PHE B O 1
ATOM 5888 N N . SER B 1 365 ? 19.281 -37.531 -9.883 1 97.69 365 SER B N 1
ATOM 5889 C CA . SER B 1 365 ? 20.109 -38.25 -8.914 1 97.69 365 SER B CA 1
ATOM 5890 C C . SER B 1 365 ? 19.359 -38.438 -7.59 1 97.69 365 SER B C 1
ATOM 5892 O O . SER B 1 365 ? 19.359 -39.531 -7.02 1 97.69 365 SER B O 1
ATOM 5894 N N . ILE B 1 366 ? 18.781 -37.406 -7.113 1 97.38 366 ILE B N 1
ATOM 5895 C CA . ILE B 1 366 ? 18.094 -37.438 -5.832 1 97.38 366 ILE B CA 1
ATOM 5896 C C . ILE B 1 366 ? 16.844 -38.312 -5.938 1 97.38 366 ILE B C 1
ATOM 5898 O O . ILE B 1 366 ? 16.547 -39.094 -5.023 1 97.38 366 ILE B O 1
ATOM 5902 N N . LEU B 1 367 ? 16.109 -38.25 -7.062 1 97.31 367 LEU B N 1
ATOM 5903 C CA . LEU B 1 367 ? 14.914 -39.062 -7.262 1 97.31 367 LEU B CA 1
ATOM 5904 C C . LEU B 1 367 ? 15.273 -40.562 -7.328 1 97.31 367 LEU B C 1
ATOM 5906 O O . LEU B 1 367 ? 14.531 -41.406 -6.824 1 97.31 367 LEU B O 1
ATOM 5910 N N . GLU B 1 368 ? 16.375 -40.875 -7.902 1 95.25 368 GLU B N 1
ATOM 5911 C CA . GLU B 1 368 ? 16.844 -42.25 -7.969 1 95.25 368 GLU B CA 1
ATOM 5912 C C . GLU B 1 368 ? 17.141 -42.781 -6.574 1 95.25 368 GLU B C 1
ATOM 5914 O O . GLU B 1 368 ? 16.828 -43.938 -6.27 1 95.25 368 GLU B O 1
ATOM 5919 N N . LYS B 1 369 ? 17.734 -41.969 -5.781 1 93.88 369 LYS B N 1
ATOM 5920 C CA . LYS B 1 369 ? 18.062 -42.375 -4.414 1 93.88 369 LYS B CA 1
ATOM 5921 C C . LYS B 1 369 ? 16.797 -42.594 -3.59 1 93.88 369 LYS B C 1
ATOM 5923 O O . LYS B 1 369 ? 16.734 -43.531 -2.785 1 93.88 369 LYS B O 1
ATOM 5928 N N . VAL B 1 370 ? 15.898 -41.688 -3.732 1 90.06 370 VAL B N 1
ATOM 5929 C CA . VAL B 1 370 ? 14.656 -41.781 -2.975 1 90.06 370 VAL B CA 1
ATOM 5930 C C . VAL B 1 370 ? 13.875 -43 -3.406 1 90.06 370 VAL B C 1
ATOM 5932 O O . VAL B 1 370 ? 13.25 -43.688 -2.576 1 90.06 370 VAL B O 1
ATOM 5935 N N . LYS B 1 371 ? 13.852 -43.344 -4.637 1 84.38 371 LYS B N 1
ATOM 5936 C CA . LYS B 1 371 ? 13.188 -44.531 -5.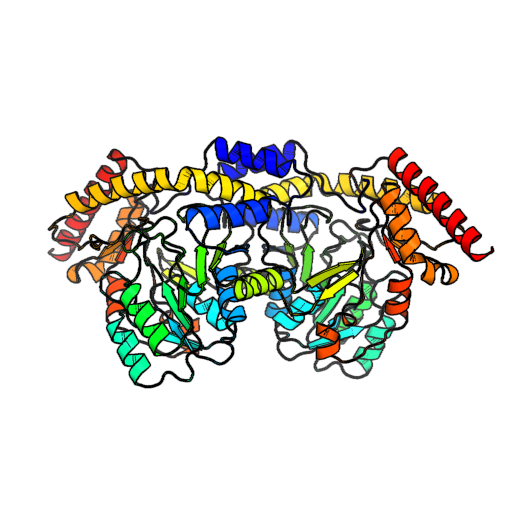152 1 84.38 371 LYS B CA 1
ATOM 5937 C C . LYS B 1 371 ? 13.812 -45.812 -4.586 1 84.38 371 LYS B C 1
ATOM 5939 O O . LYS B 1 371 ? 13.102 -46.75 -4.219 1 84.38 371 LYS B O 1
ATOM 5944 N N . LYS B 1 372 ? 15.195 -45.812 -4.457 1 79.38 372 LYS B N 1
ATOM 5945 C CA . LYS B 1 372 ? 15.93 -46.969 -3.939 1 79.38 372 LYS B CA 1
ATOM 5946 C C . LYS B 1 372 ? 15.727 -47.125 -2.434 1 79.38 372 LYS B C 1
ATOM 5948 O O . LYS B 1 372 ? 15.695 -48.25 -1.915 1 79.38 372 LYS B O 1
ATOM 5953 N N . GLY B 1 373 ? 15.688 -45.969 -1.766 1 64.25 373 GLY B N 1
ATOM 5954 C CA . GLY B 1 373 ? 15.445 -46.031 -0.332 1 64.25 373 GLY B CA 1
ATOM 5955 C C . GLY B 1 373 ? 14.07 -46.562 0.027 1 64.25 373 GLY B C 1
ATOM 5956 O O . GLY B 1 373 ? 13.891 -47.156 1.089 1 64.25 373 GLY B O 1
ATOM 5957 N N . TYR B 1 374 ? 13.055 -46.406 -0.713 1 58.12 374 TYR B N 1
ATOM 5958 C CA . TYR B 1 374 ? 11.719 -46.969 -0.542 1 58.12 374 TYR B CA 1
ATOM 5959 C C . TYR B 1 374 ? 11.711 -48.469 -0.822 1 58.12 374 TYR B C 1
ATOM 5961 O O . TYR B 1 374 ? 10.953 -49.219 -0.206 1 58.12 374 TYR B O 1
ATOM 5969 N N . CYS B 1 375 ? 12.406 -49.031 -2.02 1 49.16 375 CYS B N 1
ATOM 5970 C CA . CYS B 1 375 ? 12.461 -50.438 -2.334 1 49.16 375 CYS B CA 1
ATOM 5971 C C . CYS B 1 375 ? 13.367 -51.188 -1.356 1 49.16 375 CYS B C 1
ATOM 5973 O O . CYS B 1 375 ? 13.414 -52.406 -1.364 1 49.16 375 CYS B O 1
ATOM 5975 N N . GLY B 1 376 ? 14.188 -50.625 -0.551 1 37 376 GLY B N 1
ATOM 5976 C CA . GLY B 1 376 ? 14.898 -51.438 0.421 1 37 376 GLY B CA 1
ATOM 5977 C C . GLY B 1 376 ? 14.117 -51.625 1.707 1 37 376 GLY B C 1
ATOM 5978 O O . GLY B 1 376 ? 13.219 -50.844 2.025 1 37 376 GLY B O 1
#

Organism: Campylobacter jejuni subsp. jejuni serotype O:2 (strain ATCC 700819 / NCTC 11168) (NCBI:txid192222)

Radius of gyration: 27.65 Å; Cα contacts (8 Å, |Δi|>4): 1706; chains: 2; bounding box: 53×103×64 Å

Sequence (752 aa):
MLTYSHQNIDQSDIDTLTKALKDEILTGGKKVNEFEEALCEYMGVKHACVLNSATSALHLAYTALGVQEKIVLTTPLTFAATANAALMAGAKVEFIDIKNDGNIDEKKLEARLLKESENIGAISVVDFAGNSVEMDEISNLTKKYNIPLIDDASHALGALYKSEKVGKKADLSIFSFHPVKPITTFEGGAVVSDNEELIDKIKLLRSHGIVKKRLWDSDMVELGYNYRLSDVACALGINQLKKLDHNLEKREEIANFYDKEFEKNPYFSTIKIKDYKKSSRHLYPILLFPEFYCQKEELFESLLHAGIGVQVHYKPTYEFSFYKKLLGEIKLQNADNFYKAELSIPCHQEMNLKDAKFVKDTLFSILEKVKKGYCGMLTYSHQNIDQSDIDTLTKALKDEILTGGKKVNEFEEALCEYMGVKHACVLNSATSALHLAYTALGVQEKIVLTTPLTFAATANAALMAGAKVEFIDIKNDGNIDEKKLEARLLKESENIGAISVVDFAGNSVEMDEISNLTKKYNIPLIDDASHALGALYKSEKVGKKADLSIFSFHPVKPITTFEGGAVVSDNEELIDKIKLLRSHGIVKKRLWDSDMVELGYNYRLSDVACALGINQLKKLDHNLEKREEIANFYDKEFEKNPYFSTIKIKDYKKSSRHLYPILLFPEFYCQKEELFESLLHAGIGVQVHYKPTYEFSFYKKLLGEIKLQNADNFYKAELSIPCHQEMNLKDAKFVKDTLFSILEKVKKGYCG